Protein AF-A0A7S0XMW4-F1 (afdb_monomer)

Foldseek 3Di:
DDDDDDDDDDPPPVVVVVQVVDDPVVNVVCCCPPPVVVLVVVLVVVVVVPDVVVNVVSVVVVVVVVVVVVVVVVVVVVVPPDDDDDDDDDDDDDDDDDDDDDDDDDDDDDDDDDDDDDDDDPPDPDPDDQVVLVCVQLVVQPPDDDDDDDDDDDDAQPQVLQFDDQLLPQALPPDAAEEEEEEDAQLQPCQLVQVVQQQSQQRHAEYQYEHEAHPDDNLVVCVVSVQFQCPVPPRTHGYAYAYEPDDPFDFPQQRRLSSLSSDRHFKYWYDYSQKGFHSCQDVVFDQDADPVRHGQAKEAADLVPDPDPQSSVRRHTIMGTSNLCPLLPHWDQLARDAAPRSVLSVVSSVVVNHYYDYGDSSGMGGHDDDCVVVDTPPDDDRQLSHQLLVQLVVVDPRSSPDPPFDRWHWDFDDDPPPRRHTYIYTPDGGHHSCRVDDPVSSVVSSVVSD

Structure (mmCIF, N/CA/C/O backbone):
data_AF-A0A7S0XMW4-F1
#
_entry.id   AF-A0A7S0XMW4-F1
#
loop_
_atom_site.group_PDB
_atom_site.id
_atom_site.type_symbol
_atom_site.label_atom_id
_atom_site.label_alt_id
_atom_site.label_comp_id
_atom_site.label_asym_id
_atom_site.label_entity_id
_atom_site.label_seq_id
_atom_site.pdbx_PDB_ins_code
_atom_site.Cartn_x
_atom_site.Cartn_y
_atom_site.Cartn_z
_atom_site.occupancy
_atom_site.B_iso_or_equiv
_atom_site.auth_seq_id
_atom_site.auth_comp_id
_atom_site.auth_asym_id
_atom_site.auth_atom_id
_atom_site.pdbx_PDB_model_num
ATOM 1 N N . GLY A 1 1 ? 24.207 58.583 -55.911 1.00 32.06 1 GLY A N 1
ATOM 2 C CA . GLY A 1 1 ? 25.555 58.051 -55.642 1.00 32.06 1 GLY A CA 1
ATOM 3 C C . GLY A 1 1 ? 25.471 56.547 -55.718 1.00 32.06 1 GLY A C 1
ATOM 4 O O . GLY A 1 1 ? 24.607 55.995 -55.053 1.00 32.06 1 GLY A O 1
ATOM 5 N N . GLY A 1 2 ? 26.234 55.926 -56.616 1.00 36.56 2 GLY A N 1
ATOM 6 C CA . GLY A 1 2 ? 26.118 54.498 -56.922 1.00 36.56 2 GLY A CA 1
ATOM 7 C C . GLY A 1 2 ? 26.676 53.575 -55.840 1.00 36.56 2 GLY A C 1
ATOM 8 O O . GLY A 1 2 ? 27.372 54.031 -54.939 1.00 36.56 2 GLY A O 1
ATOM 9 N N . LEU A 1 3 ? 26.392 52.277 -55.972 1.00 32.94 3 LEU A N 1
ATOM 10 C CA . LEU A 1 3 ? 27.403 51.236 -56.191 1.00 32.94 3 LEU A CA 1
ATOM 11 C C . LEU A 1 3 ? 26.744 49.865 -56.423 1.00 32.94 3 LEU A C 1
ATOM 13 O O . LEU A 1 3 ? 25.649 49.575 -55.951 1.00 32.94 3 LEU A O 1
ATOM 17 N N . ASN A 1 4 ? 27.455 49.078 -57.224 1.00 34.09 4 ASN A N 1
ATOM 18 C CA . ASN A 1 4 ? 27.102 47.815 -57.861 1.00 34.09 4 ASN A CA 1
ATOM 19 C C . ASN A 1 4 ? 26.651 46.691 -56.918 1.00 34.09 4 ASN A C 1
ATOM 21 O O . ASN A 1 4 ? 27.246 46.453 -55.869 1.00 34.09 4 ASN A O 1
ATOM 25 N N . GLY A 1 5 ? 25.670 45.916 -57.388 1.00 35.66 5 GLY A N 1
ATOM 26 C CA . GLY A 1 5 ? 25.310 44.621 -56.828 1.00 35.66 5 GLY A CA 1
ATOM 27 C C . GLY A 1 5 ? 26.302 43.527 -57.227 1.00 35.66 5 GLY A C 1
ATOM 28 O O . GLY A 1 5 ? 26.639 43.367 -58.398 1.00 35.66 5 GLY A O 1
ATOM 29 N N . THR A 1 6 ? 26.730 42.742 -56.241 1.00 33.28 6 THR A N 1
ATOM 30 C CA . THR A 1 6 ? 27.349 41.427 -56.435 1.00 33.28 6 THR A CA 1
ATOM 31 C C . THR A 1 6 ? 26.503 40.402 -55.683 1.00 33.28 6 THR A C 1
ATOM 33 O O . THR A 1 6 ? 26.372 40.445 -54.462 1.00 33.28 6 THR A O 1
ATOM 36 N N . GLY A 1 7 ? 25.853 39.509 -56.430 1.00 35.91 7 GLY A N 1
ATOM 37 C CA . GLY A 1 7 ? 25.109 38.382 -55.880 1.00 35.91 7 GLY A CA 1
ATOM 38 C C . GLY A 1 7 ? 26.070 37.269 -55.472 1.00 35.91 7 GLY A C 1
ATOM 39 O O . GLY A 1 7 ? 26.619 36.581 -56.328 1.00 35.91 7 GLY A O 1
ATOM 40 N N . GLY A 1 8 ? 26.273 37.092 -54.167 1.00 29.50 8 GLY A N 1
ATOM 41 C CA . GLY A 1 8 ? 26.973 35.943 -53.599 1.00 29.50 8 GLY A CA 1
ATOM 42 C C . GLY A 1 8 ? 25.985 34.850 -53.194 1.00 29.50 8 GLY A C 1
ATOM 43 O O . GLY A 1 8 ? 25.274 34.989 -52.202 1.00 29.50 8 GLY A O 1
ATOM 44 N N . HIS A 1 9 ? 25.955 33.743 -53.937 1.00 35.53 9 HIS A N 1
ATOM 45 C CA . HIS A 1 9 ? 25.284 32.512 -53.517 1.00 35.53 9 HIS A CA 1
ATOM 46 C C . HIS A 1 9 ? 25.995 31.927 -52.282 1.00 35.53 9 HIS A C 1
ATOM 48 O O . HIS A 1 9 ? 27.095 31.383 -52.379 1.00 35.53 9 HIS A O 1
ATOM 54 N N . PHE A 1 10 ? 25.356 32.009 -51.113 1.00 30.75 10 PHE A N 1
ATOM 55 C CA . PHE A 1 10 ? 25.803 31.326 -49.897 1.00 30.75 10 PHE A CA 1
ATOM 56 C C . PHE A 1 10 ? 25.553 29.813 -50.028 1.00 30.75 10 PHE A C 1
ATOM 58 O O . PHE A 1 10 ? 24.414 29.348 -50.083 1.00 30.75 10 PHE A O 1
ATOM 65 N N . SER A 1 11 ? 26.624 29.021 -50.096 1.00 39.03 11 SER A N 1
ATOM 66 C CA . SER A 1 11 ? 26.549 27.557 -50.163 1.00 39.03 11 SER A CA 1
ATOM 67 C C . SER A 1 11 ? 26.239 26.964 -48.782 1.00 39.03 11 SER A C 1
ATOM 69 O O . SER A 1 11 ? 27.138 26.765 -47.966 1.00 39.03 11 SER A O 1
ATOM 71 N N . GLN A 1 12 ? 24.975 26.593 -48.544 1.00 39.94 12 GLN A N 1
ATOM 72 C CA . GLN A 1 12 ? 24.498 25.872 -47.344 1.00 39.94 12 GLN A CA 1
ATOM 73 C C . GLN A 1 12 ? 25.122 24.464 -47.147 1.00 39.94 12 GLN A C 1
ATOM 75 O O . GLN A 1 12 ? 24.803 23.750 -46.195 1.00 39.94 12 GLN A O 1
ATOM 80 N N . SER A 1 13 ? 26.018 24.020 -48.037 1.00 42.03 13 SER A N 1
ATOM 81 C CA . SER A 1 13 ? 26.531 22.640 -48.061 1.00 42.03 13 SER A CA 1
ATOM 82 C C . SER A 1 13 ? 27.738 22.372 -47.145 1.00 42.03 13 SER A C 1
ATOM 84 O O . SER A 1 13 ? 28.067 21.206 -46.896 1.00 42.03 13 SER A O 1
ATOM 86 N N . LYS A 1 14 ? 28.417 23.416 -46.640 1.00 38.75 14 LYS A N 1
ATOM 87 C CA . LYS A 1 14 ? 29.594 23.264 -45.757 1.00 38.75 14 LYS A CA 1
ATOM 88 C C . LYS A 1 14 ? 29.227 23.162 -44.272 1.00 38.75 14 LYS A C 1
ATOM 90 O O . LYS A 1 14 ? 29.772 22.300 -43.592 1.00 38.75 14 LYS A O 1
ATOM 95 N N . GLU A 1 15 ? 28.252 23.929 -43.785 1.00 45.75 15 GLU A N 1
ATOM 96 C CA . GLU A 1 15 ? 27.828 23.866 -42.372 1.00 45.75 15 GLU A CA 1
ATOM 97 C C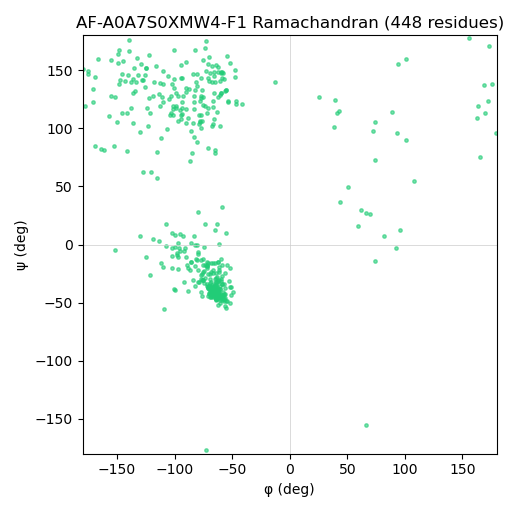 . GLU A 1 15 ? 27.091 22.565 -42.027 1.00 45.75 15 GLU A C 1
ATOM 99 O O . GLU A 1 15 ? 27.313 21.982 -40.964 1.00 45.75 15 GLU A O 1
ATOM 104 N N . ARG A 1 16 ? 26.297 22.030 -42.965 1.00 45.94 16 ARG A N 1
ATOM 105 C CA . ARG A 1 16 ? 25.584 20.755 -42.780 1.00 45.94 16 ARG A CA 1
ATOM 106 C C . ARG A 1 16 ? 26.514 19.560 -42.562 1.00 45.94 16 ARG A C 1
ATOM 108 O O . ARG A 1 16 ? 26.132 18.634 -41.855 1.00 45.94 16 ARG A O 1
ATOM 115 N N . ARG A 1 17 ? 27.729 19.565 -43.126 1.00 45.12 17 ARG A N 1
ATOM 116 C CA . ARG A 1 17 ? 28.707 18.475 -42.935 1.00 45.12 17 ARG A CA 1
ATOM 117 C C . ARG A 1 17 ? 29.378 18.502 -41.559 1.00 45.12 17 ARG A C 1
ATOM 119 O O . ARG A 1 17 ? 29.677 17.438 -41.031 1.00 45.12 17 ARG A O 1
ATOM 126 N N . GLY A 1 18 ? 29.547 19.679 -40.957 1.00 45.81 18 GLY A N 1
ATOM 127 C CA . GLY A 1 18 ? 30.161 19.815 -39.632 1.00 45.81 18 GLY A CA 1
ATOM 128 C C . GLY A 1 18 ? 29.243 19.416 -38.472 1.00 45.81 18 GLY A C 1
ATOM 129 O O . GLY A 1 18 ? 29.731 19.015 -37.421 1.00 45.81 18 GLY A O 1
ATOM 130 N N . TRP A 1 19 ? 27.918 19.492 -38.641 1.00 53.25 19 TRP A N 1
ATOM 131 C CA . TRP A 1 19 ? 26.961 19.167 -37.574 1.00 53.25 19 TRP A CA 1
ATOM 132 C C . TRP A 1 19 ? 26.962 17.677 -37.195 1.00 53.25 19 TRP A C 1
ATOM 134 O O . TRP A 1 19 ? 26.923 17.342 -36.012 1.00 53.25 19 TRP A O 1
ATOM 144 N N . TRP A 1 20 ? 27.092 16.788 -38.186 1.00 49.69 20 TRP A N 1
ATOM 145 C CA . TRP A 1 20 ? 27.113 15.331 -37.986 1.00 49.69 20 TRP A CA 1
ATOM 146 C C . TRP A 1 20 ? 28.430 14.794 -37.411 1.00 49.69 20 TRP A C 1
ATOM 148 O O . TRP A 1 20 ? 28.481 13.642 -36.996 1.00 49.69 20 TRP A O 1
ATOM 158 N N . GLN A 1 21 ? 29.488 15.609 -37.383 1.00 52.81 21 GLN A N 1
ATOM 159 C CA . GLN A 1 21 ? 30.790 15.242 -36.812 1.00 52.81 21 GLN A CA 1
ATOM 160 C C . GLN A 1 21 ? 30.964 15.698 -35.356 1.00 52.81 21 GLN A C 1
ATOM 162 O O . GLN A 1 21 ? 31.969 15.372 -34.728 1.00 52.81 21 GLN A O 1
ATOM 167 N N . ARG A 1 22 ? 30.007 16.454 -34.804 1.00 72.38 22 ARG A N 1
ATOM 168 C CA . ARG A 1 22 ? 30.041 16.890 -33.404 1.00 72.38 22 ARG A CA 1
ATOM 169 C C . ARG A 1 22 ? 29.643 15.750 -32.480 1.00 72.38 22 ARG A C 1
ATOM 171 O O . ARG A 1 22 ? 28.734 14.982 -32.789 1.00 72.38 22 ARG A O 1
ATOM 178 N N . THR A 1 23 ? 30.280 15.677 -31.316 1.00 76.25 23 THR A N 1
ATOM 179 C CA . THR A 1 23 ? 29.841 14.747 -30.273 1.00 76.25 23 THR A CA 1
ATOM 180 C C . THR A 1 23 ? 28.437 15.129 -29.794 1.00 76.25 23 THR A C 1
ATOM 182 O O . THR A 1 23 ? 28.028 16.292 -29.868 1.00 76.25 23 THR A O 1
ATOM 185 N N . ARG A 1 24 ? 27.685 14.155 -29.272 1.00 61.12 24 ARG A N 1
ATOM 186 C CA . ARG A 1 24 ? 26.336 14.377 -28.722 1.00 61.12 24 ARG A CA 1
ATOM 187 C C . ARG A 1 24 ? 26.316 15.510 -27.686 1.00 61.12 24 ARG A C 1
ATOM 189 O O . ARG A 1 24 ? 25.391 16.314 -27.671 1.00 61.12 24 ARG A O 1
ATOM 196 N N . GLU A 1 25 ? 27.367 15.626 -26.876 1.00 57.34 25 GLU A N 1
ATOM 197 C CA . GLU A 1 25 ? 27.532 16.708 -25.898 1.00 57.34 25 GLU A CA 1
ATOM 198 C C . GLU A 1 25 ? 27.663 18.086 -26.557 1.00 57.34 25 GLU A C 1
ATOM 200 O O . GLU A 1 25 ? 27.026 19.039 -26.117 1.00 57.34 25 GLU A O 1
ATOM 205 N N . GLN A 1 26 ? 28.409 18.199 -27.658 1.00 72.75 26 GLN A N 1
ATOM 206 C CA . GLN A 1 26 ? 28.548 19.452 -28.406 1.00 72.75 26 GLN A CA 1
ATOM 207 C C . GLN A 1 26 ? 27.253 19.854 -29.123 1.00 72.75 26 GLN A C 1
ATOM 209 O O . GLN A 1 26 ? 26.963 21.045 -29.246 1.00 72.75 26 GLN A O 1
ATOM 214 N N . GLN A 1 27 ? 26.463 18.883 -29.590 1.00 73.62 27 GLN A N 1
ATOM 215 C CA . GLN A 1 27 ? 25.142 19.139 -30.172 1.00 73.62 27 GLN A CA 1
ATOM 216 C C . GLN A 1 27 ? 24.150 19.625 -29.104 1.00 73.62 27 GLN A C 1
ATOM 218 O O . GLN A 1 27 ? 23.430 20.596 -29.334 1.00 73.62 27 GLN A O 1
ATOM 223 N N . LEU A 1 28 ? 24.160 19.018 -27.913 1.00 66.25 28 LEU A N 1
ATOM 224 C CA . LEU A 1 28 ? 23.322 19.439 -26.786 1.00 66.25 28 LEU A CA 1
ATOM 225 C C . LEU A 1 28 ? 23.715 20.821 -26.250 1.00 66.25 28 LEU A C 1
ATOM 227 O O . LEU A 1 28 ? 22.837 21.643 -25.981 1.00 66.25 28 LEU A O 1
ATOM 231 N N . LEU A 1 29 ? 25.017 21.111 -26.153 1.00 73.19 29 LEU A N 1
ATOM 232 C CA . LEU A 1 29 ? 25.508 22.434 -25.765 1.00 73.19 29 LEU A CA 1
ATOM 233 C C . LEU A 1 29 ? 25.052 23.501 -26.770 1.00 73.19 29 LEU A C 1
ATOM 235 O O . LEU A 1 29 ? 24.610 24.576 -26.380 1.00 73.19 29 LEU A O 1
ATOM 239 N N . TRP A 1 30 ? 25.091 23.181 -28.065 1.00 86.81 30 TRP A N 1
ATOM 240 C CA . TRP A 1 30 ? 24.634 24.076 -29.124 1.00 86.81 30 TRP A CA 1
ATOM 241 C C . TRP A 1 30 ? 23.127 24.362 -29.029 1.00 86.81 30 TRP A C 1
ATOM 243 O O . TRP A 1 30 ? 22.732 25.525 -29.052 1.00 86.81 30 TRP A O 1
ATOM 253 N N . VAL A 1 31 ? 22.288 23.334 -28.842 1.00 78.88 31 VAL A N 1
ATOM 254 C CA . VAL A 1 31 ? 20.830 23.508 -28.664 1.00 78.88 31 VAL A CA 1
ATOM 255 C C . VAL A 1 31 ? 20.530 24.357 -27.429 1.00 78.88 31 VAL A C 1
ATOM 257 O O . VAL A 1 31 ? 19.720 25.284 -27.484 1.00 78.88 31 VAL A O 1
ATOM 260 N N . ARG A 1 32 ? 21.214 24.089 -26.314 1.00 80.94 32 ARG A N 1
ATOM 261 C CA . ARG A 1 32 ? 21.043 24.854 -25.078 1.00 80.94 32 ARG A CA 1
ATOM 262 C C . ARG A 1 32 ? 21.386 26.332 -25.265 1.00 80.94 32 ARG A C 1
ATOM 264 O O . ARG A 1 32 ? 20.623 27.194 -24.832 1.00 80.94 32 ARG A O 1
ATOM 271 N N . GLU A 1 33 ? 22.520 26.623 -25.890 1.00 78.69 33 GLU A N 1
ATOM 272 C CA . GLU A 1 33 ? 23.056 27.983 -25.956 1.00 78.69 33 GLU A CA 1
ATOM 273 C C . GLU A 1 33 ? 22.413 28.831 -27.061 1.00 78.69 33 GLU A C 1
ATOM 275 O O . GLU A 1 33 ? 22.178 30.017 -26.848 1.00 78.69 33 GLU A O 1
ATOM 280 N N . LEU A 1 34 ? 22.079 28.240 -28.211 1.00 75.88 34 LEU A N 1
ATOM 281 C CA . LEU A 1 34 ? 21.583 28.994 -29.369 1.00 75.88 34 LEU A CA 1
ATOM 282 C C . LEU A 1 34 ? 20.072 28.912 -29.568 1.00 75.88 34 LEU A C 1
ATOM 284 O O . LEU A 1 34 ? 19.512 29.786 -30.223 1.00 75.88 34 LEU A O 1
ATOM 288 N N . VAL A 1 35 ? 19.405 27.904 -28.999 1.00 75.94 35 VAL A N 1
ATOM 289 C CA . VAL A 1 35 ? 17.949 27.746 -29.131 1.00 75.94 35 VAL A CA 1
ATOM 290 C C . VAL A 1 35 ? 17.258 28.038 -27.806 1.00 75.94 35 VAL A C 1
ATOM 292 O O . VAL A 1 35 ? 16.403 28.917 -27.737 1.00 75.94 35 VAL A O 1
ATOM 295 N N . LEU A 1 36 ? 17.643 27.351 -26.729 1.00 73.44 36 LEU A N 1
ATOM 296 C CA . LEU A 1 36 ? 16.897 27.438 -25.471 1.00 73.44 36 LEU A CA 1
ATOM 297 C C . LEU A 1 36 ? 17.157 28.746 -24.715 1.00 73.44 36 LEU A C 1
ATOM 299 O O . LEU A 1 36 ? 16.207 29.376 -24.257 1.00 73.44 36 LEU A O 1
ATOM 303 N N . LYS A 1 37 ? 18.412 29.200 -24.607 1.00 76.56 37 LYS A N 1
ATOM 304 C CA . LYS A 1 37 ? 18.744 30.446 -23.890 1.00 76.56 37 LYS A CA 1
ATOM 305 C C . LYS A 1 37 ? 18.009 31.690 -24.421 1.00 76.56 37 LYS A C 1
ATOM 307 O O . LYS A 1 37 ? 17.418 32.394 -23.600 1.00 76.56 37 LYS A O 1
ATOM 312 N N . PRO A 1 38 ? 17.980 31.972 -25.739 1.00 74.50 38 PRO A N 1
ATOM 313 C CA . PRO A 1 38 ? 17.226 33.109 -26.270 1.00 74.50 38 PRO A CA 1
ATOM 314 C C . PRO A 1 38 ? 15.719 32.988 -26.012 1.00 74.50 38 PRO A C 1
ATOM 316 O O . PRO A 1 38 ? 15.077 33.969 -25.643 1.00 74.50 38 PRO A O 1
ATOM 319 N N . VAL A 1 39 ? 15.161 31.778 -26.131 1.00 71.44 39 VAL A N 1
ATOM 320 C CA . VAL A 1 39 ? 13.738 31.508 -25.868 1.00 71.44 39 VAL A CA 1
ATOM 321 C C . VAL A 1 39 ? 13.388 31.779 -24.406 1.00 71.44 39 VAL A C 1
ATOM 323 O O . VAL A 1 39 ? 12.416 32.480 -24.127 1.00 71.44 39 VAL A O 1
ATOM 326 N N . PHE A 1 40 ? 14.206 31.306 -23.464 1.00 72.31 40 PHE A N 1
ATOM 327 C CA . PHE A 1 40 ? 14.001 31.582 -22.043 1.00 72.31 40 PHE A CA 1
ATOM 328 C C . PHE A 1 40 ? 14.136 33.070 -21.711 1.00 72.31 40 PHE A C 1
ATOM 330 O O . PHE A 1 40 ? 13.343 33.578 -20.923 1.00 72.31 40 PHE A O 1
ATOM 337 N N . ALA A 1 41 ? 15.067 33.792 -22.343 1.00 71.81 41 ALA A N 1
ATOM 338 C CA . ALA A 1 41 ? 15.189 35.239 -22.167 1.00 71.81 41 ALA A CA 1
ATOM 339 C C . ALA A 1 41 ? 13.931 35.989 -22.651 1.00 71.81 41 ALA A C 1
ATOM 341 O O . ALA A 1 41 ? 13.447 36.890 -21.963 1.00 71.81 41 ALA A O 1
ATOM 342 N N . VAL A 1 42 ? 13.354 35.581 -23.787 1.00 66.75 42 VAL A N 1
ATOM 343 C CA . VAL A 1 42 ? 12.112 36.163 -24.326 1.00 66.75 42 VAL A CA 1
ATOM 344 C C . VAL A 1 42 ? 10.906 35.835 -23.441 1.00 66.75 42 VAL A C 1
ATOM 346 O O . VAL A 1 42 ? 10.124 36.732 -23.127 1.00 66.75 42 VAL A O 1
ATOM 349 N N . LEU A 1 43 ? 10.766 34.589 -22.980 1.00 65.56 43 LEU A N 1
ATOM 350 C CA . LEU A 1 43 ? 9.682 34.188 -22.073 1.00 65.56 43 LEU A CA 1
ATOM 351 C C . LEU A 1 43 ? 9.784 34.894 -20.714 1.00 65.56 43 LEU A C 1
ATOM 353 O O . LEU A 1 43 ? 8.774 35.343 -20.170 1.00 65.56 43 LEU A O 1
ATOM 357 N N . HIS A 1 44 ? 10.999 35.061 -20.191 1.00 70.75 44 HIS A N 1
ATOM 358 C CA . HIS A 1 44 ? 11.247 35.809 -18.961 1.00 70.75 44 HIS A CA 1
ATOM 359 C C . HIS A 1 44 ? 10.879 37.294 -19.120 1.00 70.75 44 HIS A C 1
ATOM 361 O O . HIS A 1 44 ? 10.199 37.866 -18.265 1.00 70.75 44 HIS A O 1
ATOM 367 N N . ALA A 1 45 ? 11.244 37.913 -20.248 1.00 64.94 45 ALA A N 1
ATOM 368 C CA . ALA A 1 45 ? 10.851 39.285 -20.566 1.00 64.94 45 ALA A CA 1
ATOM 369 C C . ALA A 1 45 ? 9.328 39.438 -20.764 1.00 64.94 45 ALA A C 1
ATOM 371 O O . ALA A 1 45 ? 8.748 40.436 -20.332 1.00 64.94 45 ALA A O 1
ATOM 372 N N . ALA A 1 46 ? 8.661 38.445 -21.364 1.00 59.06 46 ALA A N 1
ATOM 373 C CA . ALA A 1 46 ? 7.210 38.431 -21.554 1.00 59.06 46 ALA A CA 1
ATOM 374 C C . ALA A 1 46 ? 6.444 38.266 -20.228 1.00 59.06 46 ALA A C 1
ATOM 376 O O . ALA A 1 46 ? 5.439 38.947 -20.009 1.00 59.06 46 ALA A O 1
ATOM 377 N N . ARG A 1 47 ? 6.955 37.438 -19.304 1.00 62.97 47 ARG A N 1
ATOM 378 C CA . ARG A 1 47 ? 6.375 37.229 -17.965 1.00 62.97 47 ARG A CA 1
ATOM 379 C C . ARG A 1 47 ? 6.328 38.520 -17.143 1.00 62.97 47 ARG A C 1
ATOM 381 O O . ARG A 1 47 ? 5.345 38.766 -16.448 1.00 62.97 47 ARG A O 1
ATOM 388 N N . HIS A 1 48 ? 7.332 39.387 -17.278 1.00 62.03 48 HIS A N 1
ATOM 389 C CA . HIS A 1 48 ? 7.346 40.689 -16.603 1.00 62.03 48 HIS A CA 1
ATOM 390 C C . HIS A 1 48 ? 6.346 41.706 -17.171 1.00 62.03 48 HIS A C 1
ATOM 392 O O . HIS A 1 48 ? 5.985 42.648 -16.470 1.00 62.03 48 HIS A O 1
ATOM 398 N N . ARG A 1 49 ? 5.846 41.515 -18.400 1.00 64.06 49 ARG A N 1
ATOM 399 C CA . ARG A 1 49 ? 4.892 42.438 -19.040 1.00 64.06 49 ARG A CA 1
ATOM 400 C C . ARG A 1 49 ? 3.415 42.037 -18.883 1.00 64.06 49 ARG A C 1
ATOM 402 O O . ARG A 1 49 ? 2.569 42.662 -19.509 1.00 64.06 49 ARG A O 1
ATOM 409 N N . ARG A 1 50 ? 3.099 41.024 -18.054 1.00 55.34 50 ARG A N 1
ATOM 410 C CA . ARG A 1 50 ? 1.731 40.535 -17.732 1.00 55.34 50 ARG A CA 1
ATOM 411 C C . ARG A 1 50 ? 0.787 40.393 -18.940 1.00 55.34 50 ARG A C 1
ATOM 413 O O . ARG A 1 50 ? -0.406 40.646 -18.819 1.00 55.34 50 ARG A O 1
ATOM 420 N N . ASN A 1 51 ? 1.285 39.971 -20.101 1.00 62.41 51 ASN A N 1
ATOM 421 C CA . ASN A 1 51 ? 0.430 39.774 -21.270 1.00 62.41 51 ASN A CA 1
ATOM 422 C C . ASN A 1 51 ? 0.344 38.277 -21.603 1.00 62.41 51 ASN A C 1
ATOM 424 O O . ASN A 1 51 ? 1.203 37.718 -22.279 1.00 62.41 51 ASN A O 1
ATOM 428 N N . ALA A 1 52 ? -0.667 37.600 -21.052 1.00 58.41 52 ALA A N 1
ATOM 429 C CA . ALA A 1 52 ? -0.823 36.144 -21.153 1.00 58.41 52 ALA A CA 1
ATOM 430 C C . ALA A 1 52 ? -0.945 35.656 -22.611 1.00 58.41 52 ALA A C 1
ATOM 432 O O . ALA A 1 52 ? -0.467 34.573 -22.951 1.00 58.41 52 ALA A O 1
ATOM 433 N N . TYR A 1 53 ? -1.497 36.494 -23.493 1.00 60.34 53 TYR A N 1
ATOM 434 C CA . TYR A 1 53 ? -1.671 36.191 -24.912 1.00 60.34 53 TYR A CA 1
ATOM 435 C C . TYR A 1 53 ? -0.348 36.077 -25.681 1.00 60.34 53 TYR A C 1
ATOM 437 O O . TYR A 1 53 ? -0.205 35.189 -26.522 1.00 60.34 53 TYR A O 1
ATOM 445 N N . THR A 1 54 ? 0.659 36.905 -25.380 1.00 66.75 54 THR A N 1
ATOM 446 C CA . THR A 1 54 ? 1.962 36.815 -26.065 1.00 66.75 54 THR A CA 1
ATOM 447 C C . THR A 1 54 ? 2.753 35.585 -25.629 1.00 66.75 54 THR A C 1
ATOM 449 O O . THR A 1 54 ? 3.420 34.972 -26.459 1.00 66.75 54 THR A O 1
ATOM 452 N N . SER A 1 55 ? 2.631 35.163 -24.366 1.00 63.50 55 SER A N 1
ATOM 453 C CA . SER A 1 55 ? 3.261 33.926 -23.878 1.00 63.50 55 SER A CA 1
ATOM 454 C C . SER A 1 55 ? 2.667 32.675 -24.538 1.00 63.50 55 SER A C 1
ATOM 456 O O . SER A 1 55 ? 3.408 31.755 -24.889 1.00 63.50 55 SER A O 1
ATOM 458 N N . ALA A 1 56 ? 1.346 32.646 -24.748 1.00 67.06 56 ALA A N 1
ATOM 459 C CA . ALA A 1 56 ? 0.666 31.534 -25.413 1.00 67.06 56 ALA A CA 1
ATOM 460 C C . ALA A 1 56 ? 1.037 31.438 -26.904 1.00 67.06 56 ALA A C 1
ATOM 462 O O . ALA A 1 56 ? 1.391 30.362 -27.383 1.00 67.06 56 ALA A O 1
ATOM 463 N N . LEU A 1 57 ? 1.051 32.568 -27.623 1.00 68.44 57 LEU A N 1
ATOM 464 C CA . LEU A 1 57 ? 1.423 32.610 -29.043 1.00 68.44 57 LEU A CA 1
ATOM 465 C C . LEU A 1 57 ? 2.894 32.244 -29.285 1.00 68.44 57 LEU A C 1
ATOM 467 O O . LEU A 1 57 ? 3.198 31.530 -30.239 1.00 68.44 57 LEU A O 1
ATOM 471 N N . LEU A 1 58 ? 3.806 32.669 -28.404 1.00 70.00 58 LEU A N 1
ATOM 472 C CA . LEU A 1 58 ? 5.222 32.292 -28.487 1.00 70.00 58 LEU A CA 1
ATOM 473 C C . LEU A 1 58 ? 5.445 30.801 -28.204 1.00 70.00 58 LEU A C 1
ATOM 475 O O . LEU A 1 58 ? 6.269 30.171 -28.865 1.00 70.00 58 LEU A O 1
ATOM 479 N N . SER A 1 59 ? 4.685 30.222 -27.272 1.00 71.88 59 SER A N 1
ATOM 480 C CA . SER A 1 59 ? 4.740 28.782 -26.981 1.00 71.88 59 SER A CA 1
ATOM 481 C C . SER A 1 59 ? 4.214 27.950 -28.156 1.00 71.88 59 SER A C 1
ATOM 483 O O . SER A 1 59 ? 4.811 26.936 -28.517 1.00 71.88 59 SER A O 1
ATOM 485 N N . LEU A 1 60 ? 3.147 28.416 -28.814 1.00 68.88 60 LEU A N 1
ATOM 486 C CA . LEU A 1 60 ? 2.595 27.782 -30.011 1.00 68.88 60 LEU A CA 1
ATOM 487 C C . LEU A 1 60 ? 3.563 27.872 -31.205 1.00 68.88 60 LEU A C 1
ATOM 489 O O . LEU A 1 60 ? 3.787 26.881 -31.898 1.00 68.88 60 LEU A O 1
ATOM 493 N N . ALA A 1 61 ? 4.198 29.030 -31.414 1.00 71.00 61 ALA A N 1
ATOM 494 C CA . ALA A 1 61 ? 5.213 29.205 -32.453 1.00 71.00 61 ALA A CA 1
ATOM 495 C C . ALA A 1 61 ? 6.433 28.290 -32.229 1.00 71.00 61 ALA A C 1
ATOM 497 O O . ALA A 1 61 ? 6.954 27.711 -33.182 1.00 71.00 61 ALA A O 1
ATOM 498 N N . LEU A 1 62 ? 6.853 28.100 -30.973 1.00 74.56 62 LEU A N 1
ATOM 499 C CA . LEU A 1 62 ? 7.941 27.187 -30.615 1.00 74.56 62 LEU A CA 1
ATOM 500 C C . LEU A 1 62 ? 7.595 25.725 -30.940 1.00 74.56 62 LEU A C 1
ATOM 502 O O . LEU A 1 62 ? 8.421 25.018 -31.517 1.00 74.56 62 LEU A O 1
ATOM 506 N N . LEU A 1 63 ? 6.371 25.286 -30.633 1.00 72.06 63 LEU A N 1
ATOM 507 C CA . LEU A 1 63 ? 5.894 23.938 -30.965 1.00 72.06 63 LEU A CA 1
ATOM 508 C C . LEU A 1 63 ? 5.865 23.692 -32.480 1.00 72.06 63 LEU A C 1
ATOM 510 O O . LEU A 1 63 ? 6.268 22.621 -32.933 1.00 72.06 63 LEU A O 1
ATOM 514 N N . LEU A 1 64 ? 5.476 24.694 -33.273 1.00 66.12 64 LEU A N 1
ATOM 515 C CA . LEU A 1 64 ? 5.484 24.608 -34.738 1.00 66.12 64 LEU A CA 1
ATOM 516 C C . LEU A 1 64 ? 6.907 24.530 -35.314 1.00 66.12 64 LEU A C 1
ATOM 518 O O . LEU A 1 64 ? 7.166 23.751 -36.235 1.00 66.12 64 LEU A O 1
ATOM 522 N N . VAL A 1 65 ? 7.864 25.271 -34.745 1.00 73.19 65 VAL A N 1
ATOM 523 C CA . VAL A 1 65 ? 9.276 25.186 -35.155 1.00 73.19 65 VAL A CA 1
ATOM 524 C C . VAL A 1 65 ? 9.858 23.814 -34.808 1.00 73.19 65 VAL A C 1
ATOM 526 O O . VAL A 1 65 ? 10.479 23.190 -35.665 1.00 73.19 65 VAL A O 1
ATOM 529 N N . ILE A 1 66 ? 9.603 23.295 -33.605 1.00 75.31 66 ILE A N 1
ATOM 530 C CA . ILE A 1 66 ? 10.067 21.959 -33.198 1.00 75.31 66 ILE A CA 1
ATOM 531 C C . ILE A 1 66 ? 9.446 20.868 -34.087 1.00 75.31 66 ILE A C 1
ATOM 533 O O . ILE A 1 66 ? 10.162 19.997 -34.584 1.00 75.31 66 ILE A O 1
ATOM 537 N N . SER A 1 67 ? 8.141 20.951 -34.363 1.00 66.00 67 SER A N 1
ATOM 538 C CA . SER A 1 67 ? 7.422 20.003 -35.225 1.00 66.00 67 SER A CA 1
ATOM 539 C C . SER A 1 67 ? 7.948 20.001 -36.669 1.00 66.00 67 SER A C 1
ATOM 541 O O . SER A 1 67 ? 8.181 18.936 -37.251 1.00 66.00 67 SER A O 1
ATOM 543 N N . SER A 1 68 ? 8.229 21.180 -37.238 1.00 59.81 68 SER A N 1
ATOM 544 C CA . SER A 1 68 ? 8.771 21.284 -38.601 1.00 59.81 68 SER A CA 1
ATOM 545 C C . SER A 1 68 ? 10.190 20.712 -38.719 1.00 59.81 68 SER A C 1
ATOM 547 O O . SER A 1 68 ? 10.499 20.034 -39.698 1.00 59.81 68 SER A O 1
ATOM 549 N N . GLN A 1 69 ? 11.039 20.889 -37.701 1.00 66.25 69 GLN A N 1
ATOM 550 C CA . GLN A 1 69 ? 12.399 20.336 -37.692 1.00 66.25 69 GLN A CA 1
ATOM 551 C C . GLN A 1 69 ? 12.410 18.809 -37.511 1.00 66.25 69 GLN A C 1
ATOM 553 O O . GLN A 1 69 ? 13.209 18.117 -38.145 1.00 66.25 69 GLN A O 1
ATOM 558 N N . LEU A 1 70 ? 11.487 18.258 -36.714 1.00 58.88 70 LEU A N 1
ATOM 559 C CA . LEU A 1 70 ? 11.328 16.805 -36.561 1.00 58.88 70 LEU A CA 1
ATOM 560 C C . LEU A 1 70 ? 10.808 16.140 -37.847 1.00 58.88 70 LEU A C 1
ATOM 562 O O . LEU A 1 70 ? 11.299 15.077 -38.235 1.00 58.88 70 LEU A O 1
ATOM 566 N N . SER A 1 71 ? 9.897 16.804 -38.563 1.00 48.22 71 SER A N 1
ATOM 567 C CA . SER A 1 71 ? 9.342 16.320 -39.839 1.00 48.22 71 SER A CA 1
ATOM 568 C C . SER A 1 71 ? 10.395 16.244 -40.958 1.00 48.22 71 SER A C 1
ATOM 570 O O . SER A 1 71 ? 10.402 15.306 -41.762 1.00 48.22 71 SER A O 1
ATOM 572 N N . VAL A 1 72 ? 11.346 17.187 -40.975 1.00 48.91 72 VAL A N 1
ATOM 573 C CA . VAL A 1 72 ? 12.500 17.174 -41.895 1.00 48.91 72 VAL A CA 1
ATOM 574 C C . VAL A 1 72 ? 13.468 16.028 -41.568 1.00 48.91 72 VAL A C 1
ATOM 576 O O . VAL A 1 72 ? 14.053 15.436 -42.478 1.00 48.91 72 VAL A O 1
ATOM 579 N N . SER A 1 73 ? 13.596 15.657 -40.291 1.00 49.03 73 SER A N 1
ATOM 580 C CA . SER A 1 73 ? 14.448 14.544 -39.855 1.00 49.03 73 SER A CA 1
ATOM 581 C C . SER A 1 73 ? 13.882 13.182 -40.291 1.00 49.03 73 SER A C 1
ATOM 583 O O . SER A 1 73 ? 14.613 12.357 -40.843 1.00 49.03 73 SER A O 1
ATOM 585 N N . LEU A 1 74 ? 12.565 12.980 -40.164 1.00 44.56 74 LEU A N 1
ATOM 586 C CA . LEU A 1 74 ? 11.879 11.739 -40.558 1.00 44.56 74 LEU A CA 1
ATOM 587 C C . LEU A 1 74 ? 11.814 11.532 -42.082 1.00 44.56 74 LEU A C 1
ATOM 589 O O . LEU A 1 74 ? 11.997 10.414 -42.557 1.00 44.56 74 LEU A O 1
ATOM 593 N N . SER A 1 75 ? 11.660 12.602 -42.868 1.00 42.28 75 SER A N 1
ATOM 594 C CA . SER A 1 75 ? 11.672 12.497 -44.341 1.00 42.28 75 SER A CA 1
ATOM 595 C C . SER A 1 75 ? 13.053 12.125 -44.903 1.00 42.28 75 SER A C 1
ATOM 597 O O . SER A 1 75 ? 13.160 11.550 -45.985 1.00 42.28 75 SER A O 1
ATOM 599 N N . SER A 1 76 ? 14.129 12.411 -44.163 1.00 42.22 76 SER A N 1
ATOM 600 C CA . SER A 1 76 ? 15.499 12.093 -44.583 1.00 42.22 76 SER A CA 1
ATOM 601 C C . SER A 1 76 ? 15.926 10.646 -44.293 1.00 42.22 76 SER A C 1
ATOM 603 O O . SER A 1 76 ? 16.852 10.150 -44.938 1.00 42.22 76 SER A O 1
ATOM 605 N N . SER A 1 77 ? 15.233 9.940 -43.386 1.00 42.25 77 SER A N 1
ATOM 606 C CA . SER A 1 77 ? 15.509 8.526 -43.087 1.00 42.25 77 SER A CA 1
ATOM 607 C C . SER A 1 77 ? 14.898 7.577 -44.124 1.00 42.25 77 SER A C 1
ATOM 609 O O . SER A 1 77 ? 15.516 6.570 -44.462 1.00 42.25 77 SER A O 1
ATOM 611 N N . HIS A 1 78 ? 13.755 7.936 -44.719 1.00 38.53 78 HIS A N 1
ATOM 612 C CA . HIS A 1 78 ? 13.092 7.128 -45.754 1.00 38.53 78 HIS A CA 1
ATOM 613 C C . HIS A 1 78 ? 13.773 7.193 -47.133 1.00 38.53 78 HIS A C 1
ATOM 615 O O . HIS A 1 78 ? 13.589 6.302 -47.957 1.00 38.53 78 HIS A O 1
ATOM 621 N N . ALA A 1 79 ? 14.623 8.193 -47.387 1.00 36.88 79 ALA A N 1
ATOM 622 C CA . ALA A 1 79 ? 15.346 8.320 -48.656 1.00 36.88 79 ALA A CA 1
ATOM 623 C C . ALA A 1 79 ? 16.607 7.429 -48.760 1.00 36.88 79 ALA A C 1
ATOM 625 O O . ALA A 1 79 ? 17.302 7.473 -49.777 1.00 36.88 79 ALA A O 1
ATOM 626 N N . ARG A 1 80 ? 16.943 6.634 -47.728 1.00 39.28 80 ARG A N 1
ATOM 627 C CA . ARG A 1 80 ? 18.173 5.811 -47.688 1.00 39.28 80 ARG A CA 1
ATOM 628 C C . ARG A 1 80 ? 17.979 4.305 -47.847 1.00 39.28 80 ARG A C 1
ATOM 630 O O . ARG A 1 80 ? 18.975 3.593 -47.931 1.00 39.28 80 ARG A O 1
ATOM 637 N N . THR A 1 81 ? 16.748 3.822 -47.978 1.00 38.44 81 THR A N 1
ATOM 638 C CA . THR A 1 81 ? 16.436 2.394 -48.158 1.00 38.44 81 THR A CA 1
ATOM 639 C C . THR A 1 81 ? 15.687 2.139 -49.465 1.00 38.44 81 THR A C 1
ATOM 641 O O . THR A 1 81 ? 14.552 1.686 -49.474 1.00 38.44 81 THR A O 1
ATOM 644 N N . SER A 1 82 ? 16.318 2.436 -50.602 1.00 36.94 82 SER A N 1
ATOM 645 C CA . SER A 1 82 ? 15.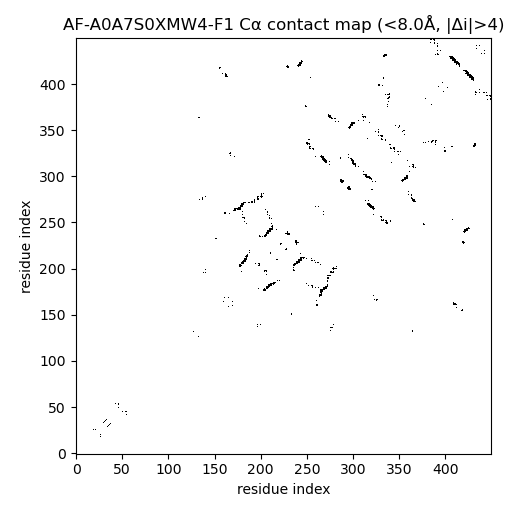963 1.818 -51.893 1.00 36.94 82 SER A CA 1
ATOM 646 C C . SER A 1 82 ? 17.076 2.036 -52.919 1.00 36.94 82 SER A C 1
ATOM 648 O O . SER A 1 82 ? 17.040 2.963 -53.721 1.00 36.94 82 SER A O 1
ATOM 650 N N . LYS A 1 83 ? 18.117 1.194 -52.887 1.00 36.19 83 LYS A N 1
ATOM 651 C CA . LYS A 1 83 ? 19.085 1.083 -53.993 1.00 36.19 83 LYS A CA 1
ATOM 652 C C . LYS A 1 83 ? 19.877 -0.224 -53.910 1.00 36.19 83 LYS A C 1
ATOM 654 O O . LYS A 1 83 ? 20.996 -0.218 -53.424 1.00 36.19 83 LYS A O 1
ATOM 659 N N . THR A 1 84 ? 19.255 -1.304 -54.389 1.00 34.81 84 THR A N 1
ATOM 660 C CA . THR A 1 84 ? 19.816 -2.598 -54.856 1.00 34.81 84 THR A CA 1
ATOM 661 C C . THR A 1 84 ? 18.595 -3.514 -55.026 1.00 34.81 84 THR A C 1
ATOM 663 O O . THR A 1 84 ? 17.889 -3.755 -54.063 1.00 34.81 84 THR A O 1
ATOM 666 N N . THR A 1 85 ? 18.149 -3.992 -56.184 1.00 34.22 85 THR A N 1
ATOM 667 C CA . THR A 1 85 ? 18.803 -4.627 -57.335 1.00 34.22 85 THR A CA 1
ATOM 668 C C . THR A 1 85 ? 17.767 -4.696 -58.471 1.00 34.22 85 THR A C 1
ATOM 670 O O . THR A 1 85 ? 16.592 -4.938 -58.206 1.00 34.22 85 THR A O 1
ATOM 673 N N . SER A 1 86 ? 18.169 -4.520 -59.733 1.00 29.94 86 SER A N 1
ATOM 674 C CA . SER A 1 86 ? 17.377 -5.002 -60.873 1.00 29.94 86 SER A CA 1
ATOM 675 C C . SER A 1 86 ? 18.270 -5.324 -62.073 1.00 29.94 86 SER A C 1
ATOM 677 O O . SER A 1 86 ? 19.065 -4.504 -62.531 1.00 29.94 86 SER A O 1
ATOM 679 N N . THR A 1 87 ? 18.132 -6.544 -62.594 1.00 31.28 87 THR A N 1
ATOM 680 C CA . THR A 1 87 ? 18.446 -6.892 -63.986 1.00 31.28 87 THR A CA 1
ATOM 681 C C . THR A 1 87 ? 17.522 -8.043 -64.414 1.00 31.28 87 THR A C 1
ATOM 683 O O . THR A 1 87 ? 17.652 -9.162 -63.938 1.00 31.28 87 THR A O 1
ATOM 686 N N . THR A 1 88 ? 16.532 -7.685 -65.245 1.00 33.69 88 THR A N 1
ATOM 687 C CA . THR A 1 88 ? 15.853 -8.434 -66.336 1.00 33.69 88 THR A CA 1
ATOM 688 C C . THR A 1 88 ? 15.515 -9.930 -66.184 1.00 33.69 88 THR A C 1
ATOM 690 O O . THR A 1 88 ? 16.405 -10.769 -66.189 1.00 33.69 88 THR A O 1
ATOM 693 N N . SER A 1 89 ? 14.241 -10.321 -66.359 1.00 30.94 89 SER A N 1
ATOM 694 C CA . SER A 1 89 ? 13.582 -10.503 -67.674 1.00 30.94 89 SER A CA 1
ATOM 695 C C . SER A 1 89 ? 12.099 -10.950 -67.585 1.00 30.94 89 SER A C 1
ATOM 697 O O . SER A 1 89 ? 11.701 -11.638 -66.654 1.00 30.94 89 SER A O 1
ATOM 699 N N . ASN A 1 90 ? 11.343 -10.546 -68.618 1.00 31.22 90 ASN A N 1
ATOM 700 C CA . ASN A 1 90 ? 10.140 -11.132 -69.245 1.00 31.22 90 ASN A CA 1
ATOM 701 C C . ASN A 1 90 ? 8.741 -11.139 -68.576 1.00 31.22 90 ASN A C 1
ATOM 703 O O . ASN A 1 90 ? 8.357 -12.041 -67.846 1.00 31.22 90 ASN A O 1
ATOM 707 N N . ALA A 1 91 ? 7.947 -10.143 -69.001 1.00 33.06 91 ALA A N 1
ATOM 708 C CA . ALA A 1 91 ? 6.671 -10.228 -69.739 1.00 33.06 91 ALA A CA 1
ATOM 709 C C . ALA A 1 91 ? 5.604 -11.296 -69.384 1.00 33.06 91 ALA A C 1
ATOM 711 O O . ALA A 1 91 ? 5.725 -12.447 -69.785 1.00 33.06 91 ALA A O 1
ATOM 712 N N . HIS A 1 92 ? 4.450 -10.837 -68.867 1.00 31.39 92 HIS A N 1
ATOM 713 C CA . HIS A 1 92 ? 3.128 -11.008 -69.506 1.00 31.39 92 HIS A CA 1
ATOM 714 C C . HIS A 1 92 ? 2.013 -10.184 -68.807 1.00 31.39 92 HIS A C 1
ATOM 716 O O . HIS A 1 92 ? 1.756 -10.345 -67.624 1.00 31.39 92 HIS A O 1
ATOM 722 N N . ARG A 1 93 ? 1.359 -9.310 -69.592 1.00 30.00 93 ARG A N 1
ATOM 723 C CA . ARG A 1 93 ? -0.104 -9.115 -69.756 1.00 30.00 93 ARG A CA 1
ATOM 724 C C . ARG A 1 93 ? -1.028 -9.131 -68.511 1.00 30.00 93 ARG A C 1
ATOM 726 O O . ARG A 1 93 ? -1.324 -10.203 -68.014 1.00 30.00 93 ARG A O 1
ATOM 733 N N . SER A 1 94 ? -1.665 -7.993 -68.194 1.00 30.83 94 SER A N 1
ATOM 734 C CA . SER A 1 94 ? -3.119 -7.746 -68.399 1.00 30.83 94 SER A CA 1
ATOM 735 C C . SER A 1 94 ? -3.616 -6.470 -67.696 1.00 30.83 94 SER A C 1
ATOM 737 O O . SER A 1 94 ? -3.280 -6.207 -66.547 1.00 30.83 94 SER A O 1
ATOM 739 N N . GLN A 1 95 ? -4.443 -5.712 -68.420 1.00 33.81 95 GLN A N 1
ATOM 740 C CA . GLN A 1 95 ? -5.272 -4.588 -67.974 1.00 33.81 95 GLN A CA 1
ATOM 741 C C . GLN A 1 95 ? -6.322 -5.018 -66.940 1.00 33.81 95 GLN A C 1
ATOM 743 O O . GLN A 1 95 ? -6.860 -6.108 -67.097 1.00 33.81 95 GLN A O 1
ATOM 748 N N . THR A 1 96 ? -6.686 -4.122 -66.013 1.00 32.44 96 THR A N 1
ATOM 749 C CA . THR A 1 96 ? -8.085 -3.734 -65.714 1.00 32.44 96 THR A CA 1
ATOM 750 C C . THR A 1 96 ? -8.129 -2.533 -64.764 1.00 32.44 96 THR A C 1
ATOM 752 O O . THR A 1 96 ? -7.438 -2.510 -63.746 1.00 32.44 96 THR A O 1
ATOM 755 N N . ASP A 1 97 ? -8.973 -1.565 -65.120 1.00 32.16 97 ASP A N 1
ATOM 756 C CA . ASP A 1 97 ? -9.429 -0.419 -64.329 1.00 32.16 97 ASP A CA 1
ATOM 757 C C . ASP A 1 97 ? -10.312 -0.832 -63.139 1.00 32.16 97 ASP A C 1
ATOM 759 O O . ASP A 1 97 ? -11.047 -1.810 -63.252 1.00 32.16 97 ASP A O 1
ATOM 763 N N . SER A 1 98 ? -10.349 -0.015 -62.074 1.00 31.42 98 SER A N 1
ATOM 764 C CA . SER A 1 98 ? -11.618 0.456 -61.475 1.00 31.42 98 SER A CA 1
ATOM 765 C C . SER A 1 98 ? -11.417 1.428 -60.298 1.00 31.42 98 SER A C 1
ATOM 767 O O . SER A 1 98 ? -10.859 1.089 -59.257 1.00 31.42 98 SER A O 1
ATOM 769 N N . SER A 1 99 ? -11.951 2.631 -60.503 1.00 30.55 99 SER A N 1
ATOM 770 C CA . SER A 1 99 ? -12.590 3.577 -59.574 1.00 30.55 99 SER A CA 1
ATOM 771 C C . SER A 1 99 ? -12.979 3.107 -58.159 1.00 30.55 99 SER A C 1
ATOM 773 O O . SER A 1 99 ? -13.631 2.077 -58.019 1.00 30.55 99 SER A O 1
ATOM 775 N N . THR A 1 100 ? -12.779 3.958 -57.140 1.00 31.73 100 THR A N 1
ATOM 776 C CA . THR A 1 100 ? -13.835 4.722 -56.410 1.00 31.73 100 THR A CA 1
ATOM 777 C C . THR A 1 100 ? -13.310 5.265 -55.069 1.00 31.73 100 THR A C 1
ATOM 779 O O . THR A 1 100 ? -12.942 4.506 -54.182 1.00 31.73 100 THR A O 1
ATOM 782 N N . ALA A 1 101 ? -13.315 6.591 -54.894 1.00 27.44 101 ALA A N 1
ATOM 783 C CA . ALA A 1 101 ? -13.173 7.243 -53.589 1.00 27.44 101 ALA A CA 1
ATOM 784 C C . ALA A 1 101 ? -13.869 8.614 -53.622 1.00 27.44 101 ALA A C 1
ATOM 786 O O . ALA A 1 101 ? -13.253 9.637 -53.908 1.00 27.44 101 ALA A O 1
ATOM 787 N N . ALA A 1 102 ? -15.178 8.617 -53.378 1.00 27.52 102 ALA A N 1
ATOM 788 C CA . ALA A 1 102 ? -15.961 9.811 -53.083 1.00 27.52 102 ALA A CA 1
ATOM 789 C C . ALA A 1 102 ? -17.215 9.379 -52.318 1.00 27.52 102 ALA A C 1
ATOM 791 O O . ALA A 1 102 ? -18.058 8.700 -52.894 1.00 27.52 102 ALA A O 1
ATOM 792 N N . SER A 1 103 ? -17.300 9.726 -51.030 1.00 27.27 103 SER A N 1
ATOM 793 C CA . SER A 1 103 ? -18.539 9.881 -50.246 1.00 27.27 103 SER A CA 1
ATOM 794 C C . SER A 1 103 ? -18.204 9.865 -48.751 1.00 27.27 103 SER A C 1
ATOM 796 O O . SER A 1 103 ? -17.827 8.819 -48.230 1.00 27.27 103 SER A O 1
ATOM 798 N N . ALA A 1 104 ? -18.307 11.026 -48.093 1.00 27.41 104 ALA A N 1
ATOM 799 C CA . ALA A 1 104 ? -18.852 11.204 -46.737 1.00 27.41 104 ALA A CA 1
ATOM 800 C C . ALA A 1 104 ? -18.467 12.594 -46.194 1.00 27.41 104 ALA A C 1
ATOM 802 O O . ALA A 1 104 ? -17.588 12.744 -45.349 1.00 27.41 104 ALA A O 1
ATOM 803 N N . ALA A 1 105 ? -19.147 13.622 -46.691 1.00 26.73 105 ALA A N 1
ATOM 804 C CA . ALA A 1 105 ? -19.340 14.882 -45.989 1.00 26.73 105 ALA A CA 1
ATOM 805 C C . ALA A 1 105 ? -20.836 15.204 -46.088 1.00 26.73 105 ALA A C 1
ATOM 807 O O . ALA A 1 105 ? -21.443 14.886 -47.105 1.00 26.73 105 ALA A O 1
ATOM 808 N N . GLU A 1 106 ? -21.378 15.831 -45.043 1.00 27.94 106 GLU A N 1
ATOM 809 C CA . GLU A 1 106 ? -22.769 16.292 -44.872 1.00 27.94 106 GLU A CA 1
ATOM 810 C C . GLU A 1 106 ? -23.728 15.319 -44.170 1.00 27.94 106 GLU A C 1
ATOM 812 O O . GLU A 1 106 ? -24.369 14.474 -44.786 1.00 27.94 106 GLU A O 1
ATOM 817 N N . SER A 1 107 ? -23.887 15.510 -42.852 1.00 28.12 107 SER A N 1
ATOM 818 C CA . SER A 1 107 ? -25.201 15.692 -42.204 1.00 28.12 107 SER A CA 1
ATOM 819 C C . SER A 1 107 ? -25.041 15.869 -40.688 1.00 28.12 107 SER A C 1
ATOM 821 O O . SER A 1 107 ? -24.974 14.902 -39.941 1.00 28.12 107 SER A O 1
ATOM 823 N N . TYR A 1 108 ? -25.007 17.122 -40.228 1.00 25.02 108 TYR A N 1
ATOM 824 C CA . TYR A 1 108 ? -25.256 17.495 -38.829 1.00 25.02 108 TYR A CA 1
ATOM 825 C C . TYR A 1 108 ? -26.052 18.803 -38.818 1.00 25.02 108 TYR A C 1
ATOM 827 O O . TYR A 1 108 ? -25.497 19.888 -38.697 1.00 25.02 108 TYR A O 1
ATOM 835 N N . SER A 1 109 ? -27.365 18.700 -39.022 1.00 26.38 109 SER A N 1
ATOM 836 C CA . SER A 1 109 ? -28.332 19.737 -38.647 1.00 26.38 109 SER A CA 1
ATOM 837 C C . SER A 1 109 ? -29.748 19.182 -38.780 1.00 26.38 109 SER A C 1
ATOM 839 O O . SER A 1 109 ? -30.385 19.302 -39.821 1.00 26.38 109 SER A O 1
ATOM 841 N N . SER A 1 110 ? -30.235 18.506 -37.746 1.00 26.52 110 SER A N 1
ATOM 842 C CA . SER A 1 110 ? -31.657 18.511 -37.383 1.00 26.52 110 SER A CA 1
ATOM 843 C C . SER A 1 110 ? -31.855 17.735 -36.085 1.00 26.52 110 SER A C 1
ATOM 845 O O . SER A 1 110 ? -31.160 16.755 -35.844 1.00 26.52 110 SER A O 1
ATOM 847 N N . LEU A 1 111 ? -32.831 18.189 -35.291 1.00 27.75 111 LEU A N 1
ATOM 848 C CA . LEU A 1 111 ? -33.322 17.666 -34.003 1.00 27.75 111 LEU A CA 1
ATOM 849 C C . LEU A 1 111 ? -32.961 18.511 -32.771 1.00 27.75 111 LEU A C 1
ATOM 851 O O . LEU A 1 111 ? -32.484 18.030 -31.750 1.00 27.75 111 LEU A O 1
ATOM 855 N N . LEU A 1 112 ? -33.332 19.788 -32.854 1.00 26.33 112 LEU A N 1
ATOM 856 C CA . LEU A 1 112 ? -33.970 20.498 -31.748 1.00 26.33 112 LEU A CA 1
ATOM 857 C C . LEU A 1 112 ? -35.461 20.613 -32.097 1.00 26.33 112 LEU A C 1
ATOM 859 O O . LEU A 1 112 ? -35.781 21.283 -33.076 1.00 26.33 112 LEU A O 1
ATOM 863 N N . ASN A 1 113 ? -36.342 19.919 -31.362 1.00 28.38 113 ASN A N 1
ATOM 864 C CA . ASN A 1 113 ? -37.619 20.450 -30.851 1.00 28.38 113 ASN A CA 1
ATOM 865 C C . ASN A 1 113 ? -38.514 19.373 -30.191 1.00 28.38 113 ASN A C 1
ATOM 867 O O . ASN A 1 113 ? -39.000 18.464 -30.859 1.00 28.38 113 ASN A O 1
ATOM 871 N N . SER A 1 114 ? -38.860 19.654 -28.922 1.00 28.73 114 SER A N 1
ATOM 872 C CA . SER A 1 114 ? -40.103 19.309 -28.189 1.00 28.73 114 SER A CA 1
ATOM 873 C C . SER A 1 114 ? -40.167 18.022 -27.308 1.00 28.73 114 SER A C 1
ATOM 875 O O . SER A 1 114 ? -39.381 17.108 -27.527 1.00 28.73 114 SER A O 1
ATOM 877 N N . PRO A 1 115 ? -41.046 17.942 -26.266 1.00 38.69 115 PRO A N 1
ATOM 878 C CA . PRO A 1 115 ? -40.772 18.471 -24.911 1.00 38.69 115 PRO A CA 1
ATOM 879 C C . PRO A 1 115 ? -41.242 17.578 -23.709 1.00 38.69 115 PRO A C 1
ATOM 881 O O . PRO A 1 115 ? -41.953 16.596 -23.882 1.00 38.69 115 PRO A O 1
ATOM 884 N N . VAL A 1 116 ? -40.919 18.032 -22.480 1.00 27.66 116 VAL A N 1
ATOM 885 C CA . VAL A 1 116 ? -41.503 17.729 -21.135 1.00 27.66 116 VAL A CA 1
ATOM 886 C C . VAL A 1 116 ? -41.212 16.375 -20.447 1.00 27.66 116 VAL A C 1
ATOM 888 O O . VAL A 1 116 ? -41.892 15.391 -20.706 1.00 27.66 116 VAL A O 1
ATOM 891 N N . VAL A 1 117 ? -40.343 16.400 -19.416 1.00 27.48 117 VAL A N 1
ATOM 892 C CA . VAL A 1 117 ? -40.357 15.540 -18.196 1.00 27.48 117 VAL A CA 1
ATOM 893 C C . VAL A 1 117 ? -39.780 16.375 -17.011 1.00 27.48 117 VAL A C 1
ATOM 895 O O . VAL A 1 117 ? -38.852 17.148 -17.254 1.00 27.48 117 VAL A O 1
ATOM 898 N N . PRO A 1 118 ? -40.336 16.329 -15.774 1.00 27.80 118 PRO A N 1
ATOM 899 C CA . PRO A 1 118 ? -40.166 17.369 -14.734 1.00 27.80 118 PRO A CA 1
ATOM 900 C C . PRO A 1 118 ? -38.859 17.272 -13.908 1.00 27.80 118 PRO A C 1
ATOM 902 O O . PRO A 1 118 ? -38.177 16.249 -13.962 1.00 27.80 118 PRO A O 1
ATOM 905 N N . PRO A 1 119 ? -38.498 18.319 -13.128 1.00 27.25 119 PRO A N 1
ATOM 906 C CA . PRO A 1 119 ? -37.181 18.442 -12.513 1.00 27.25 119 PRO A CA 1
ATOM 907 C C . PRO A 1 119 ? -37.099 17.656 -11.198 1.00 27.25 119 PRO A C 1
ATOM 909 O O . PRO A 1 119 ? -37.901 17.857 -10.289 1.00 27.25 119 PRO A O 1
ATOM 912 N N . MET A 1 120 ? -36.087 16.801 -11.065 1.00 25.38 120 MET A N 1
ATOM 913 C CA . MET A 1 120 ? -35.653 16.274 -9.772 1.00 25.38 120 MET A CA 1
ATOM 914 C C . MET A 1 120 ? -34.125 16.304 -9.680 1.00 25.38 120 MET A C 1
ATOM 916 O O . MET A 1 120 ? -33.429 15.827 -10.570 1.00 25.38 120 MET A O 1
ATOM 920 N N . PHE A 1 121 ? -33.656 16.856 -8.558 1.00 26.88 121 PHE A N 1
ATOM 921 C CA . PHE A 1 121 ? -32.270 17.008 -8.103 1.00 26.88 121 PHE A CA 1
ATOM 922 C C . PHE A 1 121 ? -31.422 18.081 -8.793 1.00 26.88 121 PHE A C 1
ATOM 924 O O . PHE A 1 121 ? -30.423 17.827 -9.460 1.00 26.88 121 PHE A O 1
ATOM 931 N N . GLU A 1 122 ? -31.754 19.325 -8.458 1.00 25.05 122 GLU A N 1
ATOM 932 C CA . GLU A 1 122 ? -30.781 20.403 -8.313 1.00 25.05 122 GLU A CA 1
ATOM 933 C C . GLU A 1 122 ? -29.856 20.064 -7.125 1.00 25.05 122 GLU A C 1
ATOM 935 O O . GLU A 1 122 ? -30.075 20.462 -5.982 1.00 25.05 122 GLU A O 1
ATOM 940 N N . CYS A 1 123 ? -28.850 19.218 -7.367 1.00 26.98 123 CYS A N 1
ATOM 941 C CA . CYS A 1 123 ? -27.798 18.967 -6.392 1.00 26.98 123 CYS A CA 1
ATOM 942 C C . CYS A 1 123 ? -26.826 20.148 -6.455 1.00 26.98 123 CYS A C 1
ATOM 944 O O . CYS A 1 123 ? -26.146 20.359 -7.460 1.00 26.98 123 CYS A O 1
ATOM 946 N N . ALA A 1 124 ? -26.822 20.941 -5.385 1.00 26.47 124 ALA A N 1
ATOM 947 C CA . ALA A 1 124 ? -25.980 22.108 -5.198 1.00 26.47 124 ALA A CA 1
ATOM 948 C C . ALA A 1 124 ? -24.541 21.866 -5.685 1.00 26.47 124 ALA A C 1
ATOM 950 O O . ALA A 1 124 ? -23.828 20.994 -5.180 1.00 26.47 124 ALA A O 1
ATOM 951 N N . ARG A 1 125 ? -24.099 22.694 -6.639 1.00 27.41 125 ARG A N 1
ATOM 952 C CA . ARG A 1 125 ? -22.680 22.958 -6.901 1.00 27.41 125 ARG A CA 1
ATOM 953 C C . ARG A 1 125 ? -22.088 23.651 -5.675 1.00 27.41 125 ARG A C 1
ATOM 955 O O . ARG A 1 125 ? -21.904 24.863 -5.673 1.00 27.41 125 ARG A O 1
ATOM 962 N N . ASN A 1 126 ? -21.783 22.885 -4.639 1.00 26.83 126 ASN A N 1
ATOM 963 C CA . ASN A 1 126 ? -20.845 23.330 -3.623 1.00 26.83 126 ASN A CA 1
ATOM 964 C C . ASN A 1 126 ? -19.460 22.904 -4.098 1.00 26.83 126 ASN A C 1
ATOM 966 O O . ASN A 1 126 ? -19.148 21.719 -4.168 1.00 26.83 126 ASN A O 1
ATOM 970 N N . SER A 1 127 ? -18.652 23.880 -4.502 1.00 29.00 127 SER A N 1
ATOM 971 C CA . SER A 1 127 ? -17.215 23.710 -4.671 1.00 29.00 127 SER A CA 1
ATOM 972 C C . SER A 1 127 ? -16.608 23.483 -3.286 1.00 29.00 127 SER A C 1
ATOM 974 O O . SER A 1 127 ? -16.474 24.421 -2.499 1.00 29.00 127 SER A O 1
ATOM 976 N N . TRP A 1 128 ? -16.307 22.230 -2.977 1.00 36.12 128 TRP A N 1
ATOM 977 C CA . TRP A 1 128 ? -15.610 21.813 -1.767 1.00 36.12 128 TRP A CA 1
ATOM 978 C C . TRP A 1 128 ? -14.124 22.193 -1.905 1.00 36.12 128 TRP A C 1
ATOM 980 O O . TRP A 1 128 ? -13.463 21.807 -2.869 1.00 36.12 128 TRP A O 1
ATOM 990 N N . ASN A 1 129 ? -13.624 23.047 -1.006 1.00 37.06 129 ASN A N 1
ATOM 991 C CA . ASN A 1 129 ? -12.219 23.454 -0.953 1.00 37.06 129 ASN A CA 1
ATOM 992 C C . ASN A 1 129 ? -11.476 22.522 0.015 1.00 37.06 129 ASN A C 1
ATOM 994 O O . ASN A 1 129 ? -11.842 22.423 1.184 1.00 37.06 129 ASN A O 1
ATOM 998 N N . SER A 1 130 ? -10.362 21.932 -0.428 1.00 47.19 130 SER A N 1
ATOM 999 C CA . SER A 1 130 ? -9.596 20.876 0.268 1.00 47.19 130 SER A CA 1
ATOM 1000 C C . SER A 1 130 ? -9.186 21.155 1.727 1.00 47.19 130 SER A C 1
ATOM 1002 O O . SER A 1 130 ? -8.902 20.229 2.489 1.00 47.19 130 SER A O 1
ATOM 1004 N N . ARG A 1 131 ? -9.155 22.424 2.158 1.00 42.03 131 ARG A N 1
ATOM 1005 C CA . ARG A 1 131 ? -8.910 22.813 3.560 1.00 42.03 131 ARG A CA 1
ATOM 1006 C C . ARG A 1 131 ? -10.141 22.660 4.460 1.00 42.03 131 ARG A C 1
ATOM 1008 O O . ARG A 1 131 ? -9.974 22.363 5.645 1.00 42.03 131 ARG A O 1
ATOM 1015 N N . ASP A 1 132 ? -11.336 22.864 3.917 1.00 47.56 132 ASP A N 1
ATOM 1016 C CA . ASP A 1 132 ? -12.606 22.772 4.641 1.00 47.56 132 ASP A CA 1
ATOM 1017 C C . ASP A 1 132 ? -13.104 21.322 4.709 1.00 47.56 132 ASP A C 1
ATOM 1019 O O . ASP A 1 132 ? -13.656 20.917 5.733 1.00 47.56 132 ASP A O 1
ATOM 1023 N N . ASP A 1 133 ? -12.786 20.502 3.704 1.00 53.88 133 ASP A N 1
ATOM 1024 C CA . ASP A 1 133 ? -13.079 19.059 3.672 1.00 53.88 133 ASP A CA 1
ATOM 1025 C C . ASP A 1 133 ? -12.357 18.325 4.806 1.00 53.88 133 ASP A C 1
ATOM 1027 O O . ASP A 1 133 ? -12.936 17.540 5.559 1.00 53.88 133 ASP A O 1
ATOM 1031 N N . PHE A 1 134 ? -11.082 18.665 4.996 1.00 53.62 134 PHE A N 1
ATOM 1032 C CA . PHE A 1 134 ? -10.237 18.122 6.050 1.00 53.62 134 PHE A CA 1
ATOM 1033 C C . PHE A 1 134 ? -10.659 18.569 7.453 1.00 53.62 134 PHE A C 1
ATOM 1035 O O . PHE A 1 134 ? -10.674 17.763 8.388 1.00 53.62 134 PHE A O 1
ATOM 1042 N N . LYS A 1 135 ? -11.014 19.852 7.624 1.00 53.88 135 LYS A N 1
ATOM 1043 C CA . LYS A 1 135 ? -11.584 20.328 8.891 1.00 53.88 135 LYS A CA 1
ATOM 1044 C C . LYS A 1 135 ? -12.901 19.621 9.169 1.00 53.88 135 LYS A C 1
ATOM 1046 O O . LYS A 1 135 ? -13.074 19.153 10.279 1.00 53.88 135 LYS A O 1
ATOM 1051 N N . SER A 1 136 ? -13.767 19.449 8.178 1.00 57.00 136 SER A N 1
ATOM 1052 C CA . SER A 1 136 ? -15.051 18.766 8.353 1.00 57.00 136 SER A CA 1
ATOM 1053 C C . SER A 1 136 ? -14.872 17.308 8.789 1.00 57.00 136 SER A C 1
ATOM 1055 O O . SER A 1 136 ? -15.479 16.900 9.777 1.00 57.00 136 SER A O 1
ATOM 1057 N N . LEU A 1 137 ? -13.973 16.549 8.146 1.00 56.66 137 LEU A N 1
ATOM 1058 C CA . LEU A 1 137 ? -13.684 15.154 8.516 1.00 56.66 137 LEU A CA 1
ATOM 1059 C C . LEU A 1 137 ? -13.084 15.004 9.921 1.00 56.66 137 LEU A C 1
ATOM 1061 O O . LEU A 1 137 ? -13.338 14.011 10.596 1.00 56.66 137 LEU A O 1
ATOM 1065 N N . LEU A 1 138 ? -12.311 15.984 10.389 1.00 54.34 138 LEU A N 1
ATOM 1066 C CA . LEU A 1 138 ? -11.699 15.929 11.718 1.00 54.34 138 LEU A CA 1
ATOM 1067 C C . LEU A 1 138 ? -12.542 16.565 12.823 1.00 54.34 138 LEU A C 1
ATOM 1069 O O . LEU A 1 138 ? -12.511 16.103 13.960 1.00 54.34 138 LEU A O 1
ATOM 1073 N N . THR A 1 139 ? -13.311 17.602 12.506 1.00 51.31 139 THR A N 1
ATOM 1074 C CA . THR A 1 139 ? -14.245 18.255 13.428 1.00 51.31 139 THR A CA 1
ATOM 1075 C C . THR A 1 139 ? -15.428 17.340 13.748 1.00 51.31 139 THR A C 1
ATOM 1077 O O . THR A 1 139 ? -15.910 17.374 14.877 1.00 51.31 139 THR A O 1
ATOM 1080 N N . LEU A 1 140 ? -15.836 16.456 12.826 1.00 47.72 140 LEU A N 1
ATOM 1081 C CA . LEU A 1 140 ? -16.865 15.437 13.077 1.00 47.72 140 LEU A CA 1
ATOM 1082 C C . LEU A 1 140 ? -16.495 14.441 14.196 1.00 47.72 140 LEU A C 1
ATOM 1084 O O . LEU A 1 140 ? -17.396 13.908 14.839 1.00 47.72 140 LEU A O 1
ATOM 1088 N N . ASN A 1 141 ? -15.205 14.238 14.493 1.00 44.41 141 ASN A N 1
ATOM 1089 C CA . ASN A 1 141 ? -14.766 13.167 15.396 1.00 44.41 141 ASN A CA 1
ATOM 1090 C C . ASN A 1 141 ? -14.388 13.622 16.824 1.00 44.41 141 ASN A C 1
ATOM 1092 O O . ASN A 1 141 ? -14.083 12.786 17.670 1.00 44.41 141 ASN A O 1
ATOM 1096 N N . HIS A 1 142 ? -14.420 14.921 17.143 1.00 38.41 142 HIS A N 1
ATOM 1097 C CA . HIS A 1 142 ? -13.880 15.452 18.410 1.00 38.41 142 HIS A CA 1
ATOM 1098 C C . HIS A 1 142 ? -14.811 15.381 19.646 1.00 38.41 142 HIS A C 1
ATOM 1100 O O . HIS A 1 142 ? -14.463 15.930 20.689 1.00 38.41 142 HIS A O 1
ATOM 1106 N N . GLN A 1 143 ? -15.977 14.724 19.588 1.00 33.47 143 GLN A N 1
ATOM 1107 C CA . GLN A 1 143 ? -17.018 14.850 20.631 1.00 33.47 143 GLN A CA 1
ATOM 1108 C C . GLN A 1 143 ? -17.229 13.652 21.585 1.00 33.47 143 GLN A C 1
ATOM 1110 O O . GLN A 1 143 ? -18.264 13.603 22.249 1.00 33.47 143 GLN A O 1
ATOM 1115 N N . ARG A 1 144 ? -16.310 12.684 21.729 1.00 37.19 144 ARG A N 1
ATOM 1116 C CA . ARG A 1 144 ? -16.530 11.555 22.667 1.00 37.19 144 ARG A CA 1
ATOM 1117 C C . ARG A 1 144 ? -15.277 11.114 23.422 1.00 37.19 144 ARG A C 1
ATOM 1119 O O . ARG A 1 144 ? -14.399 10.509 22.829 1.00 37.19 144 ARG A O 1
ATOM 1126 N N . PHE A 1 145 ? -15.270 11.317 24.741 1.00 30.00 145 PHE A N 1
ATOM 1127 C CA . PHE A 1 145 ? -14.458 10.543 25.689 1.00 30.00 145 PHE A CA 1
ATOM 1128 C C . PHE A 1 145 ? -15.216 10.386 27.019 1.00 30.00 145 PHE A C 1
ATOM 1130 O O . PHE A 1 145 ? -15.412 11.382 27.714 1.00 30.00 145 PHE A O 1
ATOM 1137 N N . PRO A 1 146 ? -15.634 9.172 27.413 1.00 31.08 146 PRO A N 1
ATOM 1138 C CA . PRO A 1 146 ? -15.887 8.835 28.807 1.00 31.08 146 PRO A CA 1
ATOM 1139 C C . PRO A 1 146 ? -14.702 8.056 29.400 1.00 31.08 146 PRO A C 1
ATOM 1141 O O . PRO A 1 146 ? -14.076 7.235 28.730 1.00 31.08 146 PRO A O 1
ATOM 1144 N N . THR A 1 147 ? -14.393 8.325 30.668 1.00 32.16 147 THR A N 1
ATOM 1145 C CA . THR A 1 147 ? -13.324 7.684 31.443 1.00 32.16 147 THR A CA 1
ATOM 1146 C C . THR A 1 147 ? -13.830 6.491 32.265 1.00 32.16 147 THR A C 1
ATOM 1148 O O . THR A 1 147 ? -14.975 6.467 32.709 1.00 32.16 147 THR A O 1
ATOM 1151 N N . SER A 1 148 ? -12.894 5.573 32.544 1.00 32.25 148 SER A N 1
ATOM 1152 C CA . SER A 1 148 ? -12.900 4.451 33.508 1.00 32.25 148 SER A CA 1
ATOM 1153 C C . SER A 1 148 ? -13.439 3.086 33.042 1.00 32.25 148 SER A C 1
ATOM 1155 O O . SER A 1 148 ? -14.618 2.928 32.752 1.00 32.25 148 SER A O 1
ATOM 1157 N N . HIS A 1 149 ? -12.548 2.081 32.976 1.00 30.41 149 HIS A N 1
ATOM 1158 C CA . HIS A 1 149 ? -12.498 0.886 33.845 1.00 30.41 149 HIS A CA 1
ATOM 1159 C C . HIS A 1 149 ? -11.432 -0.133 33.361 1.00 30.41 149 HIS A C 1
ATOM 1161 O O . HIS A 1 149 ? -10.782 0.062 32.341 1.00 30.41 149 HIS A O 1
ATOM 1167 N N . THR A 1 150 ? -11.190 -1.150 34.191 1.00 28.89 150 THR A N 1
ATOM 1168 C CA . THR A 1 150 ? -9.951 -1.918 34.434 1.00 28.89 150 THR A CA 1
ATOM 1169 C C . THR A 1 150 ? -9.573 -3.043 33.451 1.00 28.89 150 THR A C 1
ATOM 1171 O O . THR A 1 150 ? -10.400 -3.888 33.135 1.00 28.89 150 THR A O 1
ATOM 1174 N N . ALA A 1 151 ? -8.272 -3.058 33.113 1.00 37.59 151 ALA A N 1
ATOM 1175 C CA . ALA A 1 151 ? -7.315 -4.129 32.758 1.00 37.59 151 ALA A CA 1
ATOM 1176 C C . ALA A 1 151 ? -7.779 -5.474 32.151 1.00 37.59 151 ALA A C 1
ATOM 1178 O O . ALA A 1 151 ? -8.487 -6.248 32.794 1.00 37.59 151 ALA A O 1
ATOM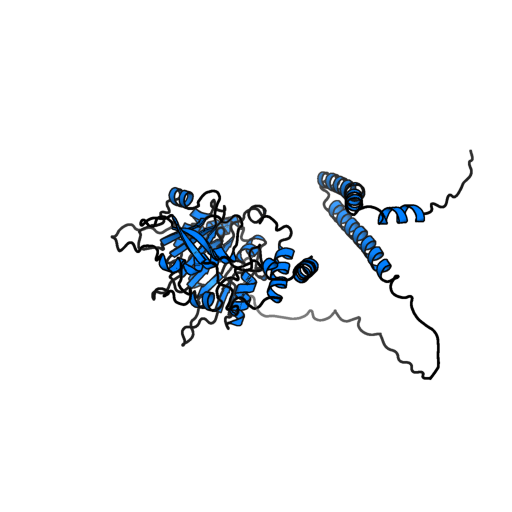 1179 N N . THR A 1 152 ? -7.188 -5.854 31.002 1.00 27.84 152 THR A N 1
ATOM 1180 C CA . THR A 1 152 ? -6.935 -7.266 30.627 1.00 27.84 152 THR A CA 1
ATOM 1181 C C . THR A 1 152 ? -5.758 -7.415 29.632 1.00 27.84 152 THR A C 1
ATOM 1183 O O . THR A 1 152 ? -5.741 -6.772 28.589 1.00 27.84 152 THR A O 1
ATOM 1186 N N . THR A 1 153 ? -4.811 -8.292 29.996 1.00 30.66 153 THR A N 1
ATOM 1187 C CA . THR A 1 153 ? -3.749 -9.015 29.250 1.00 30.66 153 THR A CA 1
ATOM 1188 C C . THR A 1 153 ? -2.968 -8.318 28.119 1.00 30.66 153 THR A C 1
ATOM 1190 O O . THR A 1 153 ? -3.366 -8.334 26.956 1.00 30.66 153 THR A O 1
ATOM 1193 N N . THR A 1 154 ? -1.745 -7.884 28.442 1.00 33.25 154 THR A N 1
ATOM 1194 C CA . THR A 1 154 ? -0.649 -7.579 27.507 1.00 33.25 154 THR A CA 1
ATOM 1195 C C . THR A 1 154 ? -0.269 -8.839 26.713 1.00 33.25 154 THR A C 1
ATOM 1197 O O . THR A 1 154 ? 0.395 -9.735 27.233 1.00 33.25 154 THR A O 1
ATOM 1200 N N . GLN A 1 155 ? -0.713 -8.955 25.458 1.00 43.09 155 GLN A N 1
ATOM 1201 C CA . GLN A 1 155 ? -0.233 -9.999 24.546 1.00 43.09 155 GLN A CA 1
ATOM 1202 C C . GLN A 1 155 ? 0.921 -9.451 23.705 1.00 43.09 155 GLN A C 1
ATOM 1204 O O . GLN A 1 155 ? 0.744 -8.563 22.872 1.00 43.09 155 GLN A O 1
ATOM 1209 N N . GLN A 1 156 ? 2.104 -10.002 23.972 1.00 44.62 156 GLN A N 1
ATOM 1210 C CA . GLN A 1 156 ? 3.363 -9.782 23.270 1.00 44.62 156 GLN A CA 1
ATOM 1211 C C . GLN A 1 156 ? 3.164 -9.890 21.747 1.00 44.62 156 GLN A C 1
ATOM 1213 O O . GLN A 1 156 ? 2.365 -10.702 21.280 1.00 44.62 156 GLN A O 1
ATOM 1218 N N . LEU A 1 157 ? 3.878 -9.068 20.964 1.00 50.84 157 LEU A N 1
ATOM 1219 C CA . LEU A 1 157 ? 3.991 -9.266 19.515 1.00 50.84 157 LEU A CA 1
ATOM 1220 C C . LEU A 1 157 ? 4.308 -10.745 19.267 1.00 50.84 157 LEU A C 1
ATOM 1222 O O . LEU A 1 157 ? 5.307 -11.238 19.785 1.00 50.84 157 LEU A O 1
ATOM 1226 N N . ASP A 1 158 ? 3.457 -11.440 18.514 1.00 50.41 158 ASP A N 1
ATOM 1227 C CA . ASP A 1 158 ? 3.699 -12.829 18.132 1.00 50.41 158 ASP A CA 1
ATOM 1228 C C . ASP A 1 158 ? 4.845 -12.838 17.106 1.00 50.41 158 ASP A C 1
ATOM 1230 O O . ASP A 1 158 ? 4.658 -12.696 15.895 1.00 50.41 158 ASP A O 1
ATOM 1234 N N . LEU A 1 159 ? 6.069 -12.808 17.636 1.00 51.19 159 LEU A N 1
ATOM 1235 C CA . LEU A 1 159 ? 7.322 -12.583 16.915 1.00 51.19 159 LEU A CA 1
ATOM 1236 C C . LEU A 1 159 ? 7.647 -13.732 15.948 1.00 51.19 159 LEU A C 1
ATOM 1238 O O . LEU A 1 159 ? 8.418 -13.538 15.004 1.00 51.19 159 LEU A O 1
ATOM 1242 N N . ASP A 1 160 ? 6.995 -14.884 16.110 1.00 43.47 160 ASP A N 1
ATOM 1243 C CA . ASP A 1 160 ? 7.112 -16.033 15.212 1.00 43.47 160 ASP A CA 1
ATOM 1244 C C . ASP A 1 160 ? 6.482 -15.762 13.828 1.00 43.47 160 ASP A C 1
ATOM 1246 O O . ASP A 1 160 ? 6.963 -16.285 12.816 1.00 43.47 160 ASP A O 1
ATOM 1250 N N . LEU A 1 161 ? 5.511 -14.838 13.730 1.00 51.81 161 LEU A N 1
ATOM 1251 C CA . LEU A 1 161 ? 4.896 -14.400 12.462 1.00 51.81 161 LEU A CA 1
ATOM 1252 C C . LEU A 1 161 ? 5.860 -13.639 11.539 1.00 51.81 161 LEU A C 1
ATOM 1254 O O . LEU A 1 161 ? 5.644 -13.552 10.327 1.00 51.81 161 LEU A O 1
ATOM 1258 N N . VAL A 1 162 ? 6.932 -13.073 12.095 1.00 54.47 162 VAL A N 1
ATOM 1259 C CA . VAL A 1 162 ? 7.931 -12.317 11.328 1.00 54.47 162 VAL A CA 1
ATOM 1260 C C . VAL A 1 162 ? 8.869 -13.262 10.570 1.00 54.47 162 VAL A C 1
ATOM 1262 O O . VAL A 1 162 ? 9.351 -12.913 9.487 1.00 54.47 162 VAL A O 1
ATOM 1265 N N . SER A 1 163 ? 9.104 -14.464 11.111 1.00 44.34 163 SER A N 1
ATOM 1266 C CA . SER A 1 163 ? 10.239 -15.294 10.714 1.00 44.34 163 SER A CA 1
ATOM 1267 C C . SER A 1 163 ? 9.912 -16.419 9.726 1.00 44.34 163 SER A C 1
ATOM 1269 O O . SER A 1 163 ? 10.725 -16.621 8.825 1.00 44.34 163 SER A O 1
ATOM 1271 N N . ASN A 1 164 ? 8.773 -17.132 9.820 1.00 41.75 164 ASN A N 1
ATOM 1272 C CA . ASN A 1 164 ? 8.615 -18.384 9.045 1.00 41.75 164 ASN A CA 1
ATOM 1273 C C . ASN A 1 164 ? 7.199 -18.843 8.627 1.00 41.75 164 ASN A C 1
ATOM 1275 O O . ASN A 1 164 ? 7.112 -19.827 7.892 1.00 41.75 164 ASN A O 1
ATOM 1279 N N . ALA A 1 165 ? 6.102 -18.190 9.021 1.00 44.81 165 ALA A N 1
ATOM 1280 C CA . ALA A 1 165 ? 4.762 -18.661 8.637 1.00 44.81 165 ALA A CA 1
ATOM 1281 C C . ALA A 1 165 ? 4.365 -18.221 7.215 1.00 44.81 165 ALA A C 1
ATOM 1283 O O . ALA A 1 165 ? 4.613 -17.083 6.802 1.00 44.81 165 ALA A O 1
ATOM 1284 N N . ASN A 1 166 ? 3.712 -19.114 6.463 1.00 47.19 166 ASN A N 1
ATOM 1285 C CA . ASN A 1 166 ? 2.984 -18.726 5.259 1.00 47.19 166 ASN A CA 1
ATOM 1286 C C . ASN A 1 166 ? 1.863 -17.767 5.710 1.00 47.19 166 ASN A C 1
ATOM 1288 O O . ASN A 1 166 ? 1.108 -18.128 6.606 1.00 47.19 166 ASN A O 1
ATOM 1292 N N . PRO A 1 167 ? 1.707 -16.559 5.144 1.00 48.38 167 PRO A N 1
ATOM 1293 C CA . PRO A 1 167 ? 0.724 -15.587 5.640 1.00 48.38 167 PRO A CA 1
ATOM 1294 C C . PRO A 1 167 ? -0.737 -16.061 5.573 1.00 48.38 167 PRO A C 1
ATOM 1296 O O . PRO A 1 167 ? -1.592 -15.513 6.259 1.00 48.38 167 PRO A O 1
ATOM 1299 N N . ALA A 1 168 ? -1.019 -17.076 4.747 1.00 48.19 168 ALA A N 1
ATOM 1300 C CA . ALA A 1 168 ? -2.311 -17.759 4.685 1.00 48.19 168 ALA A CA 1
ATOM 1301 C C . ALA A 1 168 ? -2.577 -18.686 5.891 1.00 48.19 168 ALA A C 1
ATOM 1303 O O . ALA A 1 168 ? -3.728 -19.041 6.127 1.00 48.19 168 ALA A O 1
ATOM 1304 N N . ASP A 1 169 ? -1.531 -19.046 6.640 1.00 42.59 169 ASP A N 1
ATOM 1305 C CA . ASP A 1 169 ? -1.573 -19.939 7.803 1.00 42.59 169 ASP A CA 1
ATOM 1306 C C . ASP A 1 169 ? -1.610 -19.165 9.132 1.00 42.59 169 ASP A C 1
ATOM 1308 O O . ASP A 1 169 ? -1.835 -19.761 10.186 1.00 42.59 169 ASP A O 1
ATOM 1312 N N . SER A 1 170 ? -1.418 -17.839 9.106 1.00 45.94 170 SER A N 1
ATOM 1313 C CA . SER A 1 170 ? -1.663 -16.987 10.269 1.00 45.94 170 SER A CA 1
ATOM 1314 C C . SER A 1 170 ? -3.164 -16.999 10.557 1.00 45.94 170 SER A C 1
ATOM 1316 O O . SER A 1 170 ? -3.936 -16.554 9.700 1.00 45.94 170 SER A O 1
ATOM 1318 N N . PRO A 1 171 ? -3.622 -17.475 11.727 1.00 43.28 171 PRO A N 1
ATOM 1319 C CA . PRO A 1 171 ? -5.032 -17.414 12.048 1.00 43.28 171 PRO A CA 1
ATOM 1320 C C . PRO A 1 171 ? -5.387 -15.935 12.192 1.00 43.28 171 PRO A C 1
ATOM 1322 O O . PRO A 1 171 ? -5.057 -15.307 13.200 1.00 43.28 171 PRO A O 1
ATOM 1325 N N . ALA A 1 172 ? -6.049 -15.359 11.181 1.00 51.62 172 ALA A N 1
ATOM 1326 C CA . ALA A 1 172 ? -6.848 -14.166 11.410 1.00 51.62 172 ALA A CA 1
ATOM 1327 C C . ALA A 1 172 ? -7.675 -14.470 12.660 1.00 51.62 172 ALA A C 1
ATOM 1329 O O . ALA A 1 172 ? -8.326 -15.520 12.724 1.00 51.62 172 ALA A O 1
ATOM 1330 N N . GLN A 1 173 ? -7.563 -13.629 13.689 1.00 53.09 173 GLN A N 1
ATOM 1331 C CA . GLN A 1 173 ? -8.310 -13.880 14.910 1.00 53.09 173 GLN A CA 1
ATOM 1332 C C . GLN A 1 173 ? -9.780 -13.989 14.514 1.00 53.09 173 GLN A C 1
ATOM 1334 O O . GLN A 1 173 ? -10.290 -13.167 13.757 1.00 53.09 173 GLN A O 1
ATOM 1339 N N . SER A 1 174 ? -10.463 -15.018 15.006 1.00 48.62 174 SER A N 1
ATOM 1340 C CA . SER A 1 174 ? -11.853 -15.348 14.669 1.00 48.62 174 SER A CA 1
ATOM 1341 C C . SER A 1 174 ? -12.882 -14.294 15.124 1.00 48.62 174 SER A C 1
ATOM 1343 O O . SER A 1 174 ? -14.083 -14.548 15.102 1.00 48.62 174 SER A O 1
ATOM 1345 N N . GLY A 1 175 ? -12.428 -13.106 15.532 1.00 56.25 175 GLY A N 1
ATOM 1346 C CA . GLY A 1 175 ? -13.240 -11.913 15.709 1.00 56.25 175 GLY A CA 1
ATOM 1347 C C . GLY A 1 175 ? -13.109 -11.010 14.485 1.00 56.25 175 GLY A C 1
ATOM 1348 O O . GLY A 1 175 ? -12.017 -10.539 14.172 1.00 56.25 175 GLY A O 1
ATOM 1349 N N . GLY A 1 176 ? -14.225 -10.746 13.802 1.00 81.75 176 GLY A N 1
ATOM 1350 C CA . GLY A 1 176 ? -14.271 -9.770 12.712 1.00 81.75 176 GLY A CA 1
ATOM 1351 C C . GLY A 1 176 ? -13.693 -8.404 13.118 1.00 81.75 176 GLY A C 1
ATOM 1352 O O . GLY A 1 176 ? -13.645 -8.040 14.296 1.00 81.75 176 GLY A O 1
ATOM 1353 N N . GLY A 1 177 ? -13.245 -7.624 12.139 1.00 91.38 177 GLY A N 1
ATOM 1354 C CA . GLY A 1 177 ? -12.640 -6.314 12.378 1.00 91.38 177 GLY A CA 1
ATOM 1355 C C . GLY A 1 177 ? -11.702 -5.886 11.259 1.00 91.38 177 GLY A C 1
ATOM 1356 O O . GLY A 1 177 ? -11.473 -6.628 10.300 1.00 91.38 177 GLY A O 1
ATOM 1357 N N . VAL A 1 178 ? -11.158 -4.678 11.403 1.00 94.94 178 VAL A N 1
ATOM 1358 C CA . VAL A 1 178 ? -10.254 -4.071 10.426 1.00 94.94 178 VAL A CA 1
ATOM 1359 C C . VAL A 1 178 ? -8.887 -3.797 11.051 1.00 94.94 178 VAL A C 1
ATOM 1361 O O . VAL A 1 178 ? -8.791 -3.129 12.086 1.00 94.94 178 VAL A O 1
ATOM 1364 N N . SER A 1 179 ? -7.834 -4.274 10.388 1.00 96.12 179 SER A N 1
ATOM 1365 C CA . SER A 1 179 ? -6.468 -3.788 10.574 1.00 96.12 179 SER A CA 1
ATOM 1366 C C . SER A 1 179 ? -6.238 -2.644 9.592 1.00 96.12 179 SER A C 1
ATOM 1368 O O . SER A 1 179 ? -6.261 -2.848 8.376 1.00 96.12 179 SER A O 1
ATOM 1370 N N . VAL A 1 180 ? -5.991 -1.437 10.096 1.00 97.69 180 VAL A N 1
ATOM 1371 C CA . VAL A 1 180 ? -5.424 -0.383 9.249 1.00 97.69 180 VAL A CA 1
ATOM 1372 C C . VAL A 1 180 ? -3.951 -0.703 9.050 1.00 97.69 180 VAL A C 1
ATOM 1374 O O . VAL A 1 180 ? -3.237 -0.909 10.029 1.00 97.69 180 VAL A O 1
ATOM 1377 N N . ILE A 1 181 ? -3.491 -0.751 7.804 1.00 98.06 181 ILE A N 1
ATOM 1378 C CA . ILE A 1 181 ? -2.072 -0.930 7.491 1.00 98.06 181 ILE A CA 1
ATOM 1379 C C . ILE A 1 181 ? -1.535 0.331 6.825 1.00 98.06 181 ILE A C 1
ATOM 1381 O O . ILE A 1 181 ? -2.115 0.835 5.863 1.00 98.06 181 ILE A O 1
ATOM 1385 N N . ALA A 1 182 ? -0.420 0.832 7.341 1.00 97.19 182 ALA A N 1
ATOM 1386 C CA . ALA A 1 182 ? 0.250 2.015 6.828 1.00 97.19 182 ALA A CA 1
ATOM 1387 C C . ALA A 1 182 ? 1.764 1.811 6.862 1.00 97.19 182 ALA A C 1
ATOM 1389 O O . ALA A 1 182 ? 2.306 1.176 7.770 1.00 97.19 182 ALA A O 1
ATOM 1390 N N . ALA A 1 183 ? 2.461 2.378 5.885 1.00 95.94 183 ALA A N 1
ATOM 1391 C CA . ALA A 1 183 ? 3.913 2.408 5.864 1.00 95.94 183 ALA A CA 1
ATOM 1392 C C . ALA A 1 183 ? 4.401 3.839 5.639 1.00 95.94 183 ALA A C 1
ATOM 1394 O O . ALA A 1 183 ? 3.818 4.599 4.865 1.00 95.94 183 ALA A O 1
ATOM 1395 N N . CYS A 1 184 ? 5.478 4.211 6.322 1.00 93.06 184 CYS A N 1
ATOM 1396 C CA . CYS A 1 184 ? 6.003 5.565 6.311 1.00 93.06 184 CYS A CA 1
ATOM 1397 C C . CYS A 1 184 ? 7.519 5.564 6.164 1.00 93.06 184 CYS A C 1
ATOM 1399 O O . CYS A 1 184 ? 8.213 4.748 6.767 1.00 93.06 184 CYS A O 1
ATOM 1401 N N . ARG A 1 185 ? 8.032 6.538 5.415 1.00 91.81 185 ARG A N 1
ATOM 1402 C CA . ARG A 1 185 ? 9.440 6.920 5.434 1.00 91.81 185 ARG A CA 1
ATOM 1403 C C . ARG A 1 185 ? 9.545 8.433 5.410 1.00 91.81 185 ARG A C 1
ATOM 1405 O O . ARG A 1 185 ? 9.121 9.055 4.441 1.00 91.81 185 ARG A O 1
ATOM 1412 N N . ASN A 1 186 ? 10.107 9.023 6.462 1.00 87.94 186 ASN A N 1
ATOM 1413 C CA . ASN A 1 186 ? 10.376 10.465 6.567 1.00 87.94 186 ASN A CA 1
ATOM 1414 C C . ASN A 1 186 ? 9.139 11.391 6.458 1.00 87.94 186 ASN A C 1
ATOM 1416 O O . ASN A 1 186 ? 9.295 12.597 6.281 1.00 87.94 186 ASN A O 1
ATOM 1420 N N . ARG A 1 187 ? 7.907 10.877 6.595 1.00 80.38 187 ARG A N 1
ATOM 1421 C CA . ARG A 1 187 ? 6.655 11.663 6.511 1.00 80.38 187 ARG A CA 1
ATOM 1422 C C . ARG A 1 187 ? 5.899 11.687 7.836 1.00 80.38 187 ARG A C 1
ATOM 1424 O O . ARG A 1 187 ? 4.749 11.275 7.937 1.00 80.38 187 ARG A O 1
ATOM 1431 N N . VAL A 1 188 ? 6.569 12.155 8.884 1.00 80.38 188 VAL A N 1
ATOM 1432 C CA . VAL A 1 188 ? 6.047 12.033 10.255 1.00 80.38 188 VAL A CA 1
ATOM 1433 C C . VAL A 1 188 ? 5.141 13.204 10.667 1.00 80.38 188 VAL A C 1
ATOM 1435 O O . VAL A 1 188 ? 4.317 13.055 11.564 1.00 80.38 188 VAL A O 1
ATOM 1438 N N . GLY A 1 189 ? 5.237 14.357 9.993 1.00 79.44 189 GLY A N 1
ATOM 1439 C CA . GLY A 1 189 ? 4.601 15.612 10.428 1.00 79.44 189 GLY A CA 1
ATOM 1440 C C . GLY A 1 189 ? 3.073 15.569 10.573 1.00 79.44 189 GLY A C 1
ATOM 1441 O O . GLY A 1 189 ? 2.531 16.197 11.478 1.00 79.44 189 GLY A O 1
ATOM 1442 N N . SER A 1 190 ? 2.379 14.804 9.727 1.00 82.62 190 SER A N 1
ATOM 1443 C CA . SER A 1 190 ? 0.912 14.661 9.771 1.00 82.62 190 SER A CA 1
ATOM 1444 C C . SER A 1 190 ? 0.452 13.352 10.422 1.00 82.62 190 SER A C 1
ATOM 1446 O O . SER A 1 190 ? -0.736 13.185 10.699 1.00 82.62 190 SER A O 1
ATOM 1448 N N . LEU A 1 191 ? 1.382 12.429 10.684 1.00 86.94 191 LEU A N 1
ATOM 1449 C CA . LEU A 1 191 ? 1.078 11.047 11.043 1.00 86.94 191 LEU A CA 1
ATOM 1450 C C . LEU A 1 191 ? 0.350 10.938 12.384 1.00 86.94 191 LEU A C 1
ATOM 1452 O O . LEU A 1 191 ? -0.618 10.194 12.487 1.00 86.94 191 LEU A O 1
ATOM 1456 N N . SER A 1 192 ? 0.740 11.719 13.395 1.00 84.69 192 SER A N 1
ATOM 1457 C CA . SER A 1 192 ? 0.064 11.701 14.701 1.00 84.69 192 SER A CA 1
ATOM 1458 C C . SER A 1 192 ? -1.415 12.088 14.596 1.00 84.69 192 SER A C 1
ATOM 1460 O O . SER A 1 192 ? -2.275 11.492 15.243 1.00 84.69 192 SER A O 1
ATOM 1462 N N . ARG A 1 193 ? -1.744 13.053 13.737 1.00 86.19 193 ARG A N 1
ATOM 1463 C CA . ARG A 1 193 ? -3.126 13.476 13.498 1.00 86.19 193 ARG A CA 1
ATOM 1464 C C . ARG A 1 193 ? -3.925 12.415 12.743 1.00 86.19 193 ARG A C 1
ATOM 1466 O O . ARG A 1 193 ? -5.098 12.210 13.047 1.00 86.19 193 ARG A O 1
ATOM 1473 N N . LEU A 1 194 ? -3.294 11.739 11.786 1.00 91.56 194 LEU A N 1
ATOM 1474 C CA . LEU A 1 194 ? -3.923 10.660 11.029 1.00 91.56 194 LEU A CA 1
ATOM 1475 C C . LEU A 1 194 ? -4.146 9.403 11.869 1.00 91.56 194 LEU A C 1
ATOM 1477 O O . LEU A 1 194 ? -5.208 8.804 11.779 1.00 91.56 194 LEU A O 1
ATOM 1481 N N . LEU A 1 195 ? -3.220 9.055 12.763 1.00 90.12 195 LEU A N 1
ATOM 1482 C CA . LEU A 1 195 ? -3.406 7.933 13.684 1.00 90.12 195 LEU A CA 1
ATOM 1483 C C . LEU A 1 195 ? -4.646 8.122 14.563 1.00 90.12 195 LEU A C 1
ATOM 1485 O O . LEU A 1 195 ? -5.456 7.207 14.673 1.00 90.12 195 LEU A O 1
ATOM 1489 N N . HIS A 1 196 ? -4.853 9.324 15.113 1.00 87.12 196 HIS A N 1
ATOM 1490 C CA . HIS A 1 196 ? -6.090 9.635 15.838 1.00 87.12 196 HIS A CA 1
ATOM 1491 C C . HIS A 1 196 ? -7.314 9.460 14.935 1.00 87.12 196 HIS A C 1
ATOM 1493 O O . HIS A 1 196 ? -8.296 8.849 15.338 1.00 87.12 196 HIS A O 1
ATOM 1499 N N . ASN A 1 197 ? -7.253 9.971 13.704 1.00 92.25 197 ASN A N 1
ATOM 1500 C CA . ASN A 1 197 ? -8.340 9.850 12.740 1.00 92.25 197 ASN A CA 1
ATOM 1501 C C . ASN A 1 197 ? -8.709 8.385 12.438 1.00 92.25 197 ASN A C 1
ATOM 1503 O O . ASN A 1 197 ? -9.892 8.059 12.429 1.00 92.25 197 ASN A O 1
ATOM 1507 N N . TRP A 1 198 ? -7.722 7.510 12.250 1.00 94.69 198 TRP A N 1
ATOM 1508 C CA . TRP A 1 198 ? -7.946 6.096 11.940 1.00 94.69 198 TRP A CA 1
ATOM 1509 C C . TRP A 1 198 ? -8.487 5.307 13.136 1.00 94.69 198 TRP A C 1
ATOM 1511 O O . TRP A 1 198 ? -9.356 4.456 12.970 1.00 94.69 198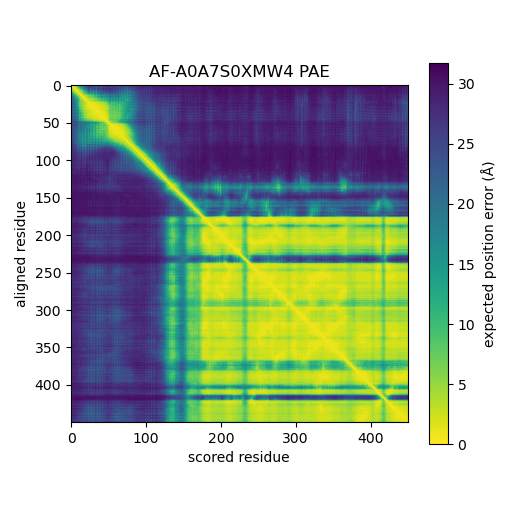 TRP A O 1
ATOM 1521 N N . LEU A 1 199 ? -8.025 5.614 14.351 1.00 90.44 199 LEU A N 1
ATOM 1522 C CA . LEU A 1 199 ? -8.484 4.953 15.580 1.00 90.44 199 LEU A CA 1
ATOM 1523 C C . LEU A 1 199 ? -9.918 5.317 15.986 1.00 90.44 199 LEU A C 1
ATOM 1525 O O . LEU A 1 199 ? -10.526 4.616 16.792 1.00 90.44 199 LEU A O 1
ATOM 1529 N N . LEU A 1 200 ? -10.467 6.395 15.424 1.00 90.25 200 LEU A N 1
ATOM 1530 C CA . LEU A 1 200 ? -11.857 6.805 15.637 1.00 90.25 200 LEU A CA 1
ATOM 1531 C C . LEU A 1 200 ? -12.849 5.996 14.786 1.00 90.25 200 LEU A C 1
ATOM 1533 O O . LEU A 1 200 ? -14.056 6.118 14.984 1.00 90.25 200 LEU A O 1
ATOM 1537 N N . ILE A 1 201 ? -12.366 5.163 13.859 1.00 93.19 201 ILE A N 1
ATOM 1538 C CA . ILE A 1 201 ? -13.211 4.283 13.051 1.00 93.19 201 ILE A CA 1
ATOM 1539 C C . ILE A 1 201 ? -13.676 3.105 13.929 1.00 93.19 201 ILE A C 1
ATOM 1541 O O . ILE A 1 201 ? -12.834 2.340 14.402 1.00 93.19 201 ILE A O 1
ATOM 1545 N N . PRO A 1 202 ? -14.991 2.903 14.142 1.00 91.88 202 PRO A N 1
ATOM 1546 C CA . PRO A 1 202 ? -15.494 1.906 15.094 1.00 91.88 202 PRO A CA 1
ATOM 1547 C C . PRO A 1 202 ? -15.061 0.460 14.815 1.00 91.88 202 PRO A C 1
ATOM 1549 O O . PRO A 1 202 ? -14.870 -0.324 15.743 1.00 91.88 202 PRO A O 1
ATOM 1552 N N . GLU A 1 203 ? -14.930 0.093 13.541 1.00 93.38 203 GLU A N 1
ATOM 1553 C CA . GLU A 1 203 ? -14.554 -1.253 13.104 1.00 93.38 203 GLU A CA 1
ATOM 1554 C C . GLU A 1 203 ? -13.038 -1.505 13.147 1.00 93.38 203 GLU A C 1
ATOM 1556 O O . GLU A 1 203 ? -12.605 -2.657 13.030 1.00 93.38 203 GLU A O 1
ATOM 1561 N N . VAL A 1 204 ? -12.228 -0.454 13.313 1.00 93.38 204 VAL A N 1
ATOM 1562 C CA . VAL A 1 204 ? -10.769 -0.569 13.381 1.00 93.38 204 VAL A CA 1
ATOM 1563 C C . VAL A 1 204 ? -10.353 -1.068 14.755 1.00 93.38 204 VAL A C 1
ATOM 1565 O O . VAL A 1 204 ? -10.667 -0.488 15.794 1.00 93.38 204 VAL A O 1
ATOM 1568 N N . ARG A 1 205 ? -9.620 -2.180 14.751 1.00 91.94 205 ARG A N 1
ATOM 1569 C CA . ARG A 1 205 ? -9.166 -2.8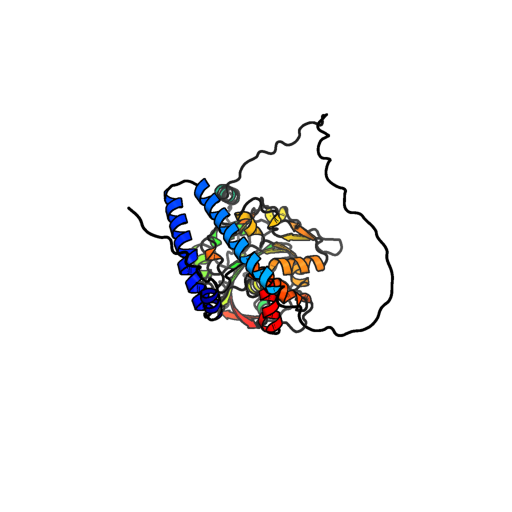69 15.963 1.00 91.94 205 ARG A CA 1
ATOM 1570 C C . ARG A 1 205 ? -7.664 -2.748 16.189 1.00 91.94 205 ARG A C 1
ATOM 1572 O O . ARG A 1 205 ? -7.188 -2.921 17.310 1.00 91.94 205 ARG A O 1
ATOM 1579 N N . GLU A 1 206 ? -6.916 -2.423 15.145 1.00 91.12 206 GLU A N 1
ATOM 1580 C CA . GLU A 1 206 ? -5.510 -2.051 15.246 1.00 91.12 206 GLU A CA 1
ATOM 1581 C C . GLU A 1 206 ? -5.079 -1.174 14.070 1.00 91.12 206 GLU A C 1
ATOM 1583 O O . GLU A 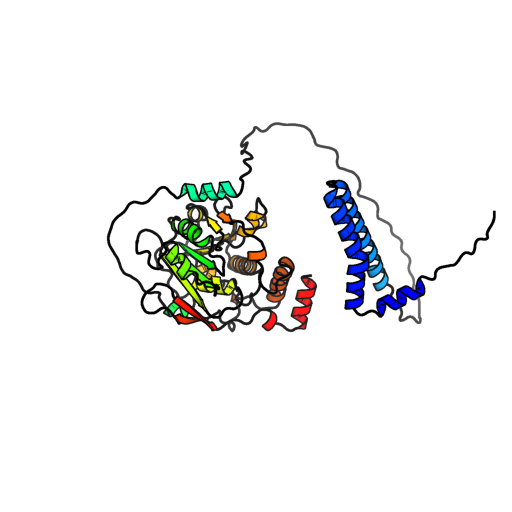1 206 ? -5.668 -1.216 12.987 1.00 91.12 206 GLU A O 1
ATOM 1588 N N . VAL A 1 207 ? -3.991 -0.442 14.283 1.00 93.12 207 VAL A N 1
ATOM 1589 C CA . VAL A 1 207 ? -3.179 0.153 13.227 1.00 93.12 207 VAL A CA 1
ATOM 1590 C C . VAL A 1 207 ? -1.824 -0.544 13.243 1.00 93.12 207 VAL A C 1
ATOM 1592 O O . VAL A 1 207 ? -1.103 -0.467 14.235 1.00 93.12 207 VAL A O 1
ATOM 1595 N N . VAL A 1 208 ? -1.455 -1.201 12.148 1.00 94.00 208 VAL A N 1
ATOM 1596 C CA . VAL A 1 208 ? -0.097 -1.697 11.924 1.00 94.00 208 VAL A CA 1
ATOM 1597 C C . VAL A 1 208 ? 0.660 -0.655 11.115 1.00 94.00 208 VAL A C 1
ATOM 1599 O O . VAL A 1 208 ? 0.373 -0.427 9.939 1.00 94.00 208 VAL A O 1
ATOM 1602 N N . LEU A 1 209 ? 1.634 -0.025 11.758 1.00 94.50 209 LEU A N 1
ATOM 1603 C CA . LEU A 1 209 ? 2.451 1.024 11.176 1.00 94.50 209 LEU A CA 1
ATOM 1604 C C . LEU A 1 209 ? 3.876 0.516 10.961 1.00 94.50 209 LEU A C 1
ATOM 1606 O O . LEU A 1 209 ? 4.550 0.108 11.907 1.00 94.50 209 LEU A O 1
ATOM 1610 N N . VAL A 1 210 ? 4.346 0.578 9.719 1.00 95.88 210 VAL A N 1
ATOM 1611 C CA . VAL A 1 210 ? 5.726 0.241 9.359 1.00 95.88 210 VAL A CA 1
ATOM 1612 C C . VAL A 1 210 ? 6.546 1.517 9.175 1.00 95.88 210 VAL A C 1
ATOM 1614 O O . VAL A 1 210 ? 6.290 2.302 8.263 1.00 95.88 210 VAL A O 1
ATOM 1617 N N . ASP A 1 211 ? 7.560 1.711 10.015 1.00 95.06 211 ASP A N 1
ATOM 1618 C CA . ASP A 1 211 ? 8.617 2.703 9.804 1.00 95.06 211 ASP A CA 1
ATOM 1619 C C . ASP A 1 211 ? 9.693 2.107 8.888 1.00 95.06 211 ASP A C 1
ATOM 1621 O O . ASP A 1 211 ? 10.495 1.268 9.300 1.00 95.06 211 ASP A O 1
ATOM 1625 N N . TRP A 1 212 ? 9.709 2.523 7.625 1.00 95.88 212 TRP A N 1
ATOM 1626 C CA . TRP A 1 212 ? 10.623 2.014 6.608 1.00 95.88 212 TRP A CA 1
ATOM 1627 C C . TRP A 1 212 ? 11.947 2.781 6.610 1.00 95.88 212 TRP A C 1
ATOM 1629 O O . TRP A 1 212 ? 12.237 3.573 5.706 1.00 95.88 212 TRP A O 1
ATOM 1639 N N . ALA A 1 213 ? 12.746 2.545 7.651 1.00 94.19 213 ALA A N 1
ATOM 1640 C CA . ALA A 1 213 ? 14.046 3.173 7.853 1.00 94.19 213 ALA A CA 1
ATOM 1641 C C . ALA A 1 213 ? 13.988 4.706 7.714 1.00 94.19 213 ALA A C 1
ATOM 1643 O O . ALA A 1 213 ? 14.780 5.303 6.975 1.00 94.19 213 ALA A O 1
ATOM 1644 N N . SER A 1 214 ? 13.031 5.356 8.392 1.00 91.75 214 SER A N 1
ATOM 1645 C CA . SER A 1 214 ? 13.030 6.819 8.488 1.00 91.75 214 SER A CA 1
ATOM 1646 C C . SER A 1 214 ? 14.324 7.306 9.143 1.00 91.75 214 SER A C 1
ATOM 1648 O O . SER A 1 214 ? 14.827 6.670 10.077 1.00 91.75 214 SER A O 1
ATOM 1650 N N . GLU A 1 215 ? 14.843 8.439 8.667 1.00 89.81 215 GLU A N 1
ATOM 1651 C CA . GLU A 1 215 ? 16.033 9.115 9.198 1.00 89.81 215 GLU A CA 1
ATOM 1652 C C . GLU A 1 215 ? 15.850 9.451 10.676 1.00 89.81 215 GLU A C 1
ATOM 1654 O O . GLU A 1 215 ? 16.708 9.153 11.501 1.00 89.81 215 GLU A O 1
ATOM 1659 N N . THR A 1 216 ? 14.688 10.015 11.011 1.00 88.06 216 THR A N 1
ATOM 1660 C CA . THR A 1 216 ? 14.222 10.131 12.392 1.00 88.06 216 THR A CA 1
ATOM 1661 C C . THR A 1 216 ? 13.239 8.994 12.665 1.00 88.06 216 THR A C 1
ATOM 1663 O O . THR A 1 216 ? 12.199 8.948 12.002 1.00 88.06 216 THR A O 1
ATOM 1666 N N . PRO A 1 217 ? 13.532 8.079 13.610 1.00 88.94 217 PRO A N 1
ATOM 1667 C CA . PRO A 1 217 ? 12.621 6.996 13.958 1.00 88.94 217 PRO A CA 1
ATOM 1668 C C . PRO A 1 217 ? 11.246 7.507 14.383 1.00 88.94 217 PRO A C 1
ATOM 1670 O O . PRO A 1 217 ? 11.129 8.384 15.242 1.00 88.94 217 PRO A O 1
ATOM 1673 N N . ILE A 1 218 ? 10.196 6.909 13.821 1.00 88.62 218 ILE A N 1
ATOM 1674 C CA . ILE A 1 218 ? 8.813 7.349 14.052 1.00 88.62 218 ILE A CA 1
ATOM 1675 C C . ILE A 1 218 ? 8.392 7.148 15.514 1.00 88.62 218 ILE A C 1
ATOM 1677 O O . ILE A 1 218 ? 7.620 7.946 16.044 1.00 88.62 218 ILE A O 1
ATOM 1681 N N . ALA A 1 219 ? 8.956 6.142 16.192 1.00 86.31 219 ALA A N 1
ATOM 1682 C CA . ALA A 1 219 ? 8.682 5.833 17.598 1.00 86.31 219 ALA A CA 1
ATOM 1683 C C . ALA A 1 219 ? 8.818 7.061 18.516 1.00 86.31 219 ALA A C 1
ATOM 1685 O O . ALA A 1 219 ? 7.953 7.313 19.355 1.00 86.31 219 ALA A O 1
ATOM 1686 N N . ALA A 1 220 ? 9.868 7.868 18.321 1.00 81.56 220 ALA A N 1
ATOM 1687 C CA . ALA A 1 220 ? 10.097 9.068 19.120 1.00 81.56 220 ALA A CA 1
ATOM 1688 C C . ALA A 1 220 ? 8.987 10.111 18.913 1.00 81.56 220 ALA A C 1
ATOM 1690 O O . ALA A 1 220 ? 8.516 10.726 19.871 1.00 81.56 220 ALA A O 1
ATOM 1691 N N . THR A 1 221 ? 8.526 10.282 17.672 1.00 79.94 221 THR A N 1
ATOM 1692 C CA . THR A 1 221 ? 7.450 11.222 17.341 1.00 79.94 221 THR A CA 1
ATOM 1693 C C . THR A 1 221 ? 6.090 10.752 17.848 1.00 79.94 221 THR A C 1
ATOM 1695 O O . THR A 1 221 ? 5.298 11.576 18.308 1.00 79.94 221 THR A O 1
ATOM 1698 N N . LEU A 1 222 ? 5.819 9.444 17.812 1.00 80.50 222 LEU A N 1
ATOM 1699 C CA . LEU A 1 222 ? 4.595 8.875 18.380 1.00 80.50 222 LEU A CA 1
ATOM 1700 C C . LEU A 1 222 ? 4.541 9.082 19.890 1.00 80.50 222 LEU A C 1
ATOM 1702 O O . LEU A 1 222 ? 3.559 9.637 20.384 1.00 80.50 222 LEU A O 1
ATOM 1706 N N . LYS A 1 223 ? 5.639 8.768 20.587 1.00 79.44 223 LYS A N 1
ATOM 1707 C CA . LYS A 1 223 ? 5.769 8.987 22.031 1.00 79.44 223 LYS A CA 1
ATOM 1708 C C . LYS A 1 223 ? 5.529 10.449 22.404 1.00 79.44 223 LYS A C 1
ATOM 1710 O O . LYS A 1 223 ? 4.753 10.733 23.311 1.00 79.44 223 LYS A O 1
ATOM 1715 N N . ALA A 1 224 ? 6.136 11.382 21.669 1.00 78.75 224 ALA A N 1
ATOM 1716 C CA . ALA A 1 224 ? 5.931 12.817 21.876 1.00 78.75 224 ALA A CA 1
ATOM 1717 C C . ALA A 1 224 ? 4.486 13.277 21.599 1.00 78.75 224 ALA A C 1
ATOM 1719 O O . ALA A 1 224 ? 4.047 14.281 22.151 1.00 78.75 224 ALA A O 1
ATOM 1720 N N . SER A 1 225 ? 3.744 12.543 20.766 1.00 75.00 225 SER A N 1
ATOM 1721 C CA . SER A 1 225 ? 2.352 12.841 20.404 1.00 75.00 225 SER A CA 1
ATOM 1722 C C . SER A 1 225 ? 1.320 12.139 21.295 1.00 75.00 225 SER A C 1
ATOM 1724 O O . SER A 1 225 ? 0.131 12.191 20.988 1.00 75.00 225 SER A O 1
ATOM 1726 N N . GLY A 1 226 ? 1.752 11.466 22.368 1.00 75.38 226 GLY A N 1
ATOM 1727 C CA . GLY A 1 226 ? 0.867 10.741 23.285 1.00 75.38 226 GLY A CA 1
ATOM 1728 C C . GLY A 1 226 ? 0.462 9.340 22.818 1.00 75.38 226 GLY A C 1
ATOM 1729 O O . GLY A 1 226 ? -0.356 8.702 23.472 1.00 75.38 226 GLY A O 1
ATOM 1730 N N . PHE A 1 227 ? 1.045 8.837 21.726 1.00 71.50 227 PHE A N 1
ATOM 1731 C CA . PHE A 1 227 ? 0.910 7.440 21.326 1.00 71.50 227 PHE A CA 1
ATOM 1732 C C . PHE A 1 227 ? 2.027 6.617 21.968 1.00 71.50 227 PHE A C 1
ATOM 1734 O O . PHE A 1 227 ? 3.174 6.655 21.520 1.00 71.50 227 PHE A O 1
ATOM 1741 N N . SER A 1 228 ? 1.698 5.854 23.007 1.00 58.50 228 SER A N 1
ATOM 1742 C CA . SER A 1 228 ? 2.472 4.666 23.368 1.00 58.50 228 SER A CA 1
ATOM 1743 C C . SER A 1 228 ? 2.052 3.509 22.456 1.00 58.50 228 SER A C 1
ATOM 1745 O O . SER A 1 228 ? 0.885 3.410 22.067 1.00 58.50 228 SER A O 1
ATOM 1747 N N . ALA A 1 229 ? 2.988 2.618 22.113 1.00 53.62 229 ALA A N 1
ATOM 1748 C CA . ALA A 1 229 ? 2.659 1.388 21.379 1.00 53.62 229 ALA A CA 1
ATOM 1749 C C . ALA A 1 229 ? 1.716 0.460 22.174 1.00 53.62 229 ALA A C 1
ATOM 1751 O O . ALA A 1 229 ? 1.061 -0.412 21.611 1.00 53.62 229 ALA A O 1
ATOM 1752 N N . GLU A 1 230 ? 1.583 0.714 23.474 1.00 51.09 230 GLU A N 1
ATOM 1753 C CA . GLU A 1 230 ? 0.589 0.134 24.365 1.00 51.09 230 GLU A CA 1
ATOM 1754 C C . GLU A 1 230 ? -0.337 1.256 24.852 1.00 51.09 230 GLU A C 1
ATOM 1756 O O . GLU A 1 230 ? -0.169 1.817 25.934 1.00 51.09 230 GLU A O 1
ATOM 1761 N N . THR A 1 231 ? -1.306 1.663 24.037 1.00 47.75 231 THR A N 1
ATOM 1762 C CA . THR A 1 231 ? -2.471 2.373 24.576 1.00 47.75 231 THR A CA 1
ATOM 1763 C C . THR A 1 231 ? -3.406 1.305 25.141 1.00 47.75 231 THR A C 1
ATOM 1765 O O . THR A 1 231 ? -4.267 0.781 24.446 1.00 47.75 231 THR A O 1
ATOM 1768 N N . GLU A 1 232 ? -3.201 0.946 26.413 1.00 41.19 232 GLU A N 1
ATOM 1769 C CA . GLU A 1 232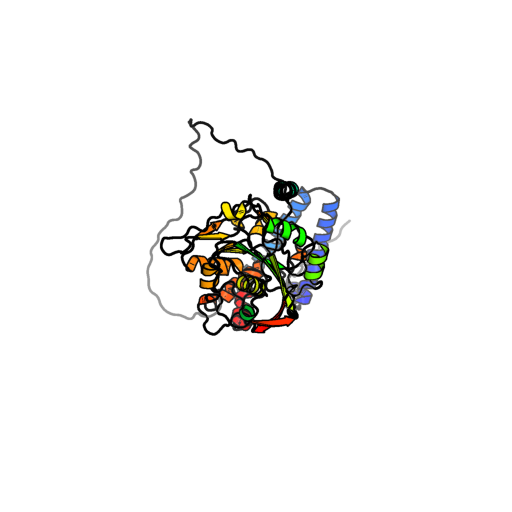 ? -3.970 -0.047 27.195 1.00 41.19 232 GLU A CA 1
ATOM 1770 C C . GLU A 1 232 ? -5.455 0.316 27.424 1.00 41.19 232 GLU A C 1
ATOM 1772 O O . GLU A 1 232 ? -6.121 -0.235 28.300 1.00 41.19 232 GLU A O 1
ATOM 1777 N N . SER A 1 233 ? -6.038 1.234 26.655 1.00 40.75 233 SER A N 1
ATOM 1778 C CA . SER A 1 233 ? -7.489 1.399 26.681 1.00 40.75 233 SER A CA 1
ATOM 1779 C C . SER A 1 233 ? -8.087 0.354 25.759 1.00 40.75 233 SER A C 1
ATOM 1781 O O . SER A 1 233 ? -8.243 0.606 24.568 1.00 40.75 233 SER A O 1
ATOM 1783 N N . GLY A 1 234 ? -8.438 -0.807 26.322 1.00 40.66 234 GLY A N 1
ATOM 1784 C CA . GLY A 1 234 ? -9.157 -1.922 25.685 1.00 40.66 234 GLY A CA 1
ATOM 1785 C C . GLY A 1 234 ? -10.544 -1.576 25.115 1.00 40.66 234 GLY A C 1
ATOM 1786 O O . GLY A 1 234 ? -11.443 -2.409 25.116 1.00 40.66 234 GLY A O 1
ATOM 1787 N N . VAL A 1 235 ? -10.732 -0.346 24.639 1.00 42.44 235 VAL A N 1
ATOM 1788 C CA . VAL A 1 235 ? -11.964 0.216 24.095 1.00 42.44 235 VAL A CA 1
ATOM 1789 C C . VAL A 1 235 ? -11.768 0.689 22.644 1.00 42.44 235 VAL A C 1
ATOM 1791 O O . VAL A 1 235 ? -12.723 0.626 21.878 1.00 42.44 235 VAL A O 1
ATOM 1794 N N . HIS A 1 236 ? -10.554 1.061 22.203 1.00 48.31 236 HIS A N 1
ATOM 1795 C CA . HIS A 1 236 ? -10.281 1.486 20.816 1.00 48.31 236 HIS A CA 1
ATOM 1796 C C . HIS A 1 236 ? -8.878 1.050 20.361 1.00 48.31 236 HIS A C 1
ATOM 1798 O O . HIS A 1 236 ? -7.982 0.944 21.187 1.00 48.31 236 HIS A O 1
ATOM 1804 N N . GLY A 1 237 ? -8.718 0.728 19.071 1.00 59.38 237 GLY A N 1
ATOM 1805 C CA . GLY A 1 237 ? -7.607 -0.069 18.533 1.00 59.38 237 GLY A CA 1
ATOM 1806 C C . GLY A 1 237 ? -6.186 0.309 18.980 1.00 59.38 237 GLY A C 1
ATOM 1807 O O . GLY A 1 237 ? -5.868 1.461 19.251 1.00 59.38 237 GLY A O 1
ATOM 1808 N N . CYS A 1 238 ? -5.301 -0.687 19.026 1.00 79.75 238 CYS A N 1
ATOM 1809 C CA . CYS A 1 238 ? -3.890 -0.485 19.376 1.00 79.75 238 CYS A CA 1
ATOM 1810 C C . CYS A 1 238 ? -3.055 -0.059 18.156 1.00 79.75 238 CYS A C 1
ATOM 1812 O O . CYS A 1 238 ? -3.310 -0.510 17.037 1.00 79.75 238 CYS A O 1
ATOM 1814 N N . VAL A 1 239 ? -2.033 0.778 18.361 1.00 86.62 239 VAL A N 1
ATOM 1815 C CA . VAL A 1 239 ? -1.031 1.095 17.328 1.00 86.62 239 VAL A CA 1
ATOM 1816 C C . VAL A 1 239 ? 0.178 0.189 17.519 1.00 86.62 239 VAL A C 1
ATOM 1818 O O . VAL A 1 239 ? 0.888 0.295 18.512 1.00 86.62 239 VAL A O 1
ATOM 1821 N N . ARG A 1 240 ? 0.447 -0.678 16.543 1.00 88.12 240 ARG A N 1
ATOM 1822 C CA . ARG A 1 240 ? 1.624 -1.550 16.514 1.00 88.12 240 ARG A CA 1
ATOM 1823 C C . ARG A 1 240 ? 2.645 -0.986 15.545 1.00 88.12 240 ARG A C 1
ATOM 1825 O O . ARG A 1 240 ? 2.416 -0.971 14.337 1.00 88.12 240 ARG A O 1
ATOM 1832 N N . LEU A 1 241 ? 3.773 -0.540 16.083 1.00 89.88 241 LEU A N 1
ATOM 1833 C CA . LEU A 1 241 ? 4.879 -0.005 15.303 1.00 89.88 241 LEU A CA 1
ATOM 1834 C C . LEU A 1 241 ? 5.942 -1.082 15.063 1.00 89.88 241 LEU A C 1
ATOM 1836 O O . LEU A 1 241 ? 6.455 -1.685 16.008 1.00 89.88 241 LEU A O 1
ATOM 1840 N N . VAL A 1 242 ? 6.313 -1.268 13.797 1.00 92.38 242 VAL A N 1
ATOM 1841 C CA . VAL A 1 242 ? 7.491 -2.048 13.406 1.00 92.38 242 VAL A CA 1
ATOM 1842 C C . VAL A 1 242 ? 8.419 -1.178 12.581 1.00 92.38 242 VAL A C 1
ATOM 1844 O O . VAL A 1 242 ? 8.012 -0.597 11.579 1.00 92.38 242 VAL A O 1
ATOM 1847 N N . ARG A 1 243 ? 9.681 -1.098 12.988 1.00 94.31 243 ARG A N 1
ATOM 1848 C CA . ARG A 1 243 ? 10.723 -0.406 12.241 1.00 94.31 243 ARG A CA 1
ATOM 1849 C C . ARG A 1 243 ? 11.539 -1.401 11.436 1.00 94.31 243 ARG A C 1
ATOM 1851 O O . ARG A 1 243 ? 12.020 -2.394 11.968 1.00 94.31 243 ARG A O 1
ATOM 1858 N N . VAL A 1 244 ? 11.727 -1.112 10.157 1.00 95.31 244 VAL A N 1
ATOM 1859 C CA . VAL A 1 244 ? 12.669 -1.836 9.307 1.00 95.31 244 VAL A CA 1
ATOM 1860 C C . VAL A 1 244 ? 13.997 -1.096 9.323 1.00 95.31 244 VAL A C 1
ATOM 1862 O O . VAL A 1 244 ? 14.063 0.082 8.978 1.00 95.31 244 VAL A O 1
ATOM 1865 N N . GLU A 1 245 ? 15.054 -1.789 9.721 1.00 94.69 245 GLU A N 1
ATOM 1866 C CA . GLU A 1 245 ? 16.413 -1.265 9.738 1.00 94.69 245 GLU A CA 1
ATOM 1867 C C . GLU A 1 245 ? 17.131 -1.533 8.409 1.00 94.69 245 GLU A C 1
ATOM 1869 O O . GLU A 1 245 ? 16.830 -2.483 7.682 1.00 94.69 245 GLU A O 1
ATOM 1874 N N . ASN A 1 246 ? 18.153 -0.722 8.125 1.00 92.88 246 ASN A N 1
ATOM 1875 C CA . ASN A 1 246 ? 19.102 -0.933 7.024 1.00 92.88 246 ASN A CA 1
ATOM 1876 C C . ASN A 1 246 ? 18.486 -0.934 5.607 1.00 92.88 246 ASN A C 1
ATOM 1878 O O . ASN A 1 246 ? 19.019 -1.568 4.690 1.00 92.88 246 ASN A O 1
ATOM 1882 N N . GLU A 1 247 ? 17.390 -0.200 5.400 1.00 94.12 247 GLU A N 1
ATOM 1883 C CA . GLU A 1 247 ? 16.823 0.063 4.072 1.00 94.12 247 GLU A CA 1
ATOM 1884 C C . GLU A 1 247 ? 17.206 1.474 3.595 1.00 94.12 247 GLU A C 1
ATOM 1886 O O . GLU A 1 247 ? 16.883 2.490 4.210 1.00 94.12 247 GLU A O 1
ATOM 1891 N N . SER A 1 248 ? 17.918 1.555 2.471 1.00 91.25 248 SER A N 1
ATOM 1892 C CA . SER A 1 248 ? 18.402 2.828 1.914 1.00 91.25 248 SER A CA 1
ATOM 1893 C C . SER A 1 248 ? 17.402 3.489 0.962 1.00 91.25 248 SER A C 1
ATOM 1895 O O . SER A 1 248 ? 17.479 4.696 0.709 1.00 91.25 248 SER A O 1
ATOM 1897 N N . SER A 1 249 ? 16.422 2.735 0.467 1.00 91.75 249 SER A N 1
ATOM 1898 C CA . SER A 1 249 ? 15.411 3.187 -0.491 1.00 91.75 249 SER A CA 1
ATOM 1899 C C . SER A 1 249 ? 13.999 2.841 -0.013 1.00 91.75 249 SER A C 1
ATOM 1901 O O . SER A 1 249 ? 13.809 1.942 0.804 1.00 91.75 249 SER A O 1
ATOM 1903 N N . TRP A 1 250 ? 13.011 3.603 -0.487 1.00 93.62 250 TRP A N 1
ATOM 1904 C CA . TRP A 1 250 ? 11.602 3.300 -0.253 1.00 93.62 250 TRP A CA 1
ATOM 1905 C C . TRP A 1 250 ? 11.177 2.161 -1.179 1.00 93.62 250 TRP A C 1
ATOM 1907 O O . TRP A 1 250 ? 11.365 2.273 -2.390 1.00 93.62 250 TRP A O 1
ATOM 1917 N N . VAL A 1 251 ? 10.608 1.096 -0.611 1.00 95.69 251 VAL A N 1
ATOM 1918 C CA . VAL A 1 251 ? 10.065 -0.038 -1.368 1.00 95.69 251 VAL A CA 1
ATOM 1919 C C . VAL A 1 251 ? 8.655 -0.336 -0.868 1.00 95.69 251 VAL A C 1
ATOM 1921 O O . VAL A 1 251 ? 8.474 -1.013 0.144 1.00 95.69 251 VAL A O 1
ATOM 1924 N N . LEU A 1 252 ? 7.663 0.205 -1.581 1.00 96.06 252 LEU A N 1
ATOM 1925 C CA . LEU A 1 252 ? 6.245 0.163 -1.208 1.00 96.06 252 LEU A CA 1
ATOM 1926 C C . LEU A 1 252 ? 5.750 -1.272 -1.015 1.00 96.06 252 LEU A C 1
ATOM 1928 O O . LEU A 1 252 ? 5.209 -1.599 0.041 1.00 96.06 252 LEU A O 1
ATOM 1932 N N . SER A 1 253 ? 5.977 -2.119 -2.019 1.00 97.44 253 SER A N 1
ATOM 1933 C CA . SER A 1 253 ? 5.534 -3.515 -2.062 1.00 97.44 253 SER A CA 1
ATOM 1934 C C . SER A 1 253 ? 5.944 -4.299 -0.810 1.00 97.44 253 SER A C 1
ATOM 1936 O O . SER A 1 253 ? 5.108 -4.897 -0.132 1.00 97.44 253 SER A O 1
ATOM 1938 N N . ARG A 1 254 ? 7.225 -4.221 -0.436 1.00 97.31 254 ARG A N 1
ATOM 1939 C CA . ARG A 1 254 ? 7.785 -4.888 0.750 1.00 97.31 254 ARG A CA 1
ATOM 1940 C C . ARG A 1 254 ? 7.246 -4.299 2.056 1.00 97.31 254 ARG A C 1
ATOM 1942 O O . ARG A 1 254 ? 6.924 -5.050 2.976 1.00 97.31 254 ARG A O 1
ATOM 1949 N N . ALA A 1 255 ? 7.127 -2.974 2.142 1.00 97.62 255 ALA A N 1
ATOM 1950 C CA . ALA A 1 255 ? 6.648 -2.298 3.345 1.00 97.62 255 ALA A CA 1
ATOM 1951 C C . ALA A 1 255 ? 5.193 -2.667 3.675 1.00 97.62 255 ALA A C 1
ATOM 1953 O O . ALA A 1 255 ? 4.888 -3.034 4.811 1.00 97.62 255 ALA A O 1
ATOM 1954 N N . TYR A 1 256 ? 4.308 -2.641 2.675 1.00 98.25 256 TYR A N 1
ATOM 1955 C CA . TYR A 1 256 ? 2.904 -2.998 2.872 1.00 98.25 256 TYR A CA 1
ATOM 1956 C C . TYR A 1 256 ? 2.683 -4.504 3.020 1.00 98.25 256 TYR A C 1
ATOM 1958 O O . TYR A 1 256 ? 1.831 -4.894 3.815 1.00 98.25 256 TYR A O 1
ATOM 1966 N N . ASN A 1 257 ? 3.471 -5.361 2.360 1.00 98.12 257 ASN A N 1
ATOM 1967 C CA . ASN A 1 257 ? 3.426 -6.801 2.632 1.00 98.12 257 ASN A CA 1
ATOM 1968 C C . ASN A 1 257 ? 3.843 -7.129 4.071 1.00 98.12 257 ASN A C 1
ATOM 1970 O O . ASN A 1 257 ? 3.224 -7.988 4.698 1.00 98.12 257 ASN A O 1
ATOM 1974 N N . LEU A 1 258 ? 4.853 -6.442 4.621 1.00 96.81 258 LEU A N 1
ATOM 1975 C CA . LEU A 1 258 ? 5.222 -6.586 6.031 1.00 96.81 258 LEU A CA 1
ATOM 1976 C C . LEU A 1 258 ? 4.077 -6.140 6.951 1.00 96.81 258 LEU A C 1
ATOM 1978 O O . LEU A 1 258 ? 3.713 -6.879 7.864 1.00 96.81 258 LEU A O 1
ATOM 1982 N N . ALA A 1 259 ? 3.470 -4.979 6.690 1.00 96.81 259 ALA A N 1
ATOM 1983 C CA . ALA A 1 259 ? 2.338 -4.489 7.477 1.00 96.81 259 ALA A CA 1
ATOM 1984 C C . ALA A 1 259 ? 1.145 -5.465 7.435 1.00 96.81 259 ALA A C 1
ATOM 1986 O O . ALA A 1 259 ? 0.598 -5.829 8.474 1.00 96.81 259 ALA A O 1
ATOM 1987 N N . ALA A 1 260 ? 0.792 -5.961 6.246 1.00 96.75 260 ALA A N 1
ATOM 1988 C CA . ALA A 1 260 ? -0.270 -6.946 6.057 1.00 96.75 260 ALA A CA 1
ATOM 1989 C C . ALA A 1 260 ? 0.031 -8.293 6.736 1.00 96.75 260 ALA A C 1
ATOM 1991 O O . ALA A 1 260 ? -0.895 -9.001 7.118 1.00 96.75 260 ALA A O 1
ATOM 1992 N N . ARG A 1 261 ? 1.309 -8.672 6.889 1.00 94.00 261 ARG A N 1
ATOM 1993 C CA . ARG A 1 261 ? 1.699 -9.940 7.536 1.00 94.00 261 ARG A CA 1
ATOM 1994 C C . ARG A 1 261 ? 1.536 -9.871 9.050 1.00 94.00 261 ARG A C 1
ATOM 1996 O O . ARG A 1 261 ? 1.283 -10.879 9.695 1.00 94.00 261 ARG A O 1
ATOM 2003 N N . LEU A 1 262 ? 1.703 -8.674 9.601 1.00 91.38 262 LEU A N 1
ATOM 2004 C CA . LEU A 1 262 ? 1.560 -8.385 11.025 1.00 91.38 262 LEU A CA 1
ATOM 2005 C C . LEU A 1 262 ? 0.107 -8.094 11.431 1.00 91.38 262 LEU A C 1
ATOM 2007 O O . LEU A 1 262 ? -0.190 -8.095 12.630 1.00 91.38 262 LEU A O 1
ATOM 2011 N N . ALA A 1 263 ? -0.767 -7.824 10.459 1.00 92.75 263 ALA A N 1
ATOM 2012 C CA . ALA A 1 263 ? -2.195 -7.623 10.658 1.00 92.75 263 ALA A CA 1
ATOM 2013 C C . ALA A 1 263 ? -2.874 -8.907 11.159 1.00 92.75 263 ALA A C 1
ATOM 2015 O O . ALA A 1 263 ? -2.563 -10.009 10.712 1.00 92.75 263 ALA A O 1
ATOM 2016 N N . ARG A 1 264 ? -3.805 -8.755 12.101 1.00 89.44 264 ARG A N 1
ATOM 2017 C CA . ARG A 1 264 ? -4.469 -9.857 12.815 1.00 89.44 264 ARG A CA 1
ATOM 2018 C C . ARG A 1 264 ? -5.944 -10.014 12.477 1.00 89.44 264 ARG A C 1
ATOM 2020 O O . ARG A 1 264 ? -6.521 -11.046 12.817 1.00 89.44 264 ARG A O 1
ATOM 2027 N N . TYR A 1 265 ? -6.564 -9.008 11.866 1.00 91.69 265 TYR A N 1
ATOM 2028 C CA . TYR A 1 265 ? -8.008 -8.987 11.658 1.00 91.69 265 TYR A CA 1
ATOM 2029 C C . TYR A 1 265 ? -8.405 -9.395 10.238 1.00 91.69 265 TYR A C 1
ATOM 2031 O O . TYR A 1 265 ? -7.583 -9.511 9.326 1.00 91.69 265 TYR A O 1
ATOM 2039 N N . GLU A 1 266 ? -9.702 -9.649 10.068 1.00 93.25 266 GLU A N 1
ATOM 2040 C CA . GLU A 1 266 ? -10.273 -10.225 8.851 1.00 93.25 266 GLU A CA 1
ATOM 2041 C C . GLU A 1 266 ? -10.079 -9.351 7.604 1.00 93.25 266 GLU A C 1
ATOM 2043 O O . GLU A 1 266 ? -9.952 -9.879 6.495 1.00 93.25 266 GLU A O 1
ATOM 2048 N N . SER A 1 267 ? -10.071 -8.027 7.770 1.00 96.12 267 SER A N 1
ATOM 2049 C CA . SER A 1 267 ? -9.964 -7.076 6.663 1.00 96.12 267 SER A CA 1
ATOM 2050 C C . SER A 1 267 ? -8.809 -6.101 6.850 1.00 96.12 267 SER A C 1
ATOM 2052 O O . SER A 1 267 ? -8.512 -5.665 7.962 1.00 96.12 267 SER A O 1
ATOM 2054 N N . LEU A 1 268 ? -8.199 -5.717 5.733 1.00 98.19 268 LEU A N 1
ATOM 2055 C CA . LEU A 1 268 ? -7.135 -4.728 5.643 1.00 98.19 268 LEU A CA 1
ATOM 2056 C C . LEU A 1 268 ? -7.703 -3.433 5.068 1.00 98.19 268 LEU A C 1
ATOM 2058 O O . LEU A 1 268 ? -8.256 -3.443 3.967 1.00 98.19 268 LEU A O 1
ATOM 2062 N N . LEU A 1 269 ? -7.515 -2.324 5.780 1.00 98.50 269 LEU A N 1
ATOM 2063 C CA . LEU A 1 269 ? -7.674 -0.973 5.243 1.00 98.50 269 LEU A CA 1
ATOM 2064 C C . LEU A 1 269 ? -6.281 -0.365 5.057 1.00 98.50 269 LEU A C 1
ATOM 2066 O O . LEU A 1 269 ? -5.649 0.080 6.012 1.00 98.50 269 LEU A O 1
ATOM 2070 N N . ARG A 1 270 ? -5.780 -0.389 3.823 1.00 98.44 270 ARG A N 1
ATOM 2071 C CA . ARG A 1 270 ? -4.479 0.173 3.460 1.00 98.44 270 ARG A CA 1
ATOM 2072 C C . ARG A 1 270 ? -4.614 1.670 3.220 1.00 98.44 270 ARG A C 1
ATOM 2074 O O . ARG A 1 270 ? -5.383 2.078 2.349 1.00 98.44 270 ARG A O 1
ATOM 2081 N N . LEU A 1 271 ? -3.841 2.460 3.960 1.00 97.88 271 LEU A N 1
ATOM 2082 C CA . LEU A 1 271 ? -3.818 3.923 3.894 1.00 97.88 271 LEU A CA 1
ATOM 2083 C C . LEU A 1 271 ? -2.373 4.423 3.842 1.00 97.88 271 LEU A C 1
ATOM 2085 O O . LEU A 1 271 ? -1.512 3.917 4.563 1.00 97.88 271 LEU A O 1
ATOM 2089 N N . ASP A 1 272 ? -2.118 5.443 3.025 1.00 94.94 272 ASP A N 1
ATOM 2090 C CA . ASP A 1 272 ? -0.862 6.185 3.081 1.00 94.94 272 ASP A CA 1
ATOM 2091 C C . ASP A 1 272 ? -0.838 7.117 4.299 1.00 94.94 272 ASP A C 1
ATOM 2093 O O . ASP A 1 272 ? -1.869 7.516 4.844 1.00 94.94 272 ASP A O 1
ATOM 2097 N N . CYS A 1 273 ? 0.364 7.517 4.721 1.00 93.06 273 CYS A N 1
ATOM 2098 C CA . CYS A 1 273 ? 0.571 8.416 5.867 1.00 93.06 273 CYS A CA 1
ATOM 2099 C C . CYS A 1 273 ? 0.194 9.886 5.591 1.00 93.06 273 CYS A C 1
ATOM 2101 O O . CYS A 1 273 ? 0.599 10.793 6.320 1.00 93.06 273 CYS A O 1
ATOM 2103 N N . ASP A 1 274 ? -0.584 10.108 4.540 1.00 93.31 274 ASP A N 1
ATOM 2104 C CA . ASP A 1 274 ? -1.223 11.350 4.130 1.00 93.31 274 ASP A CA 1
ATOM 2105 C C . ASP A 1 274 ? -2.727 11.141 3.833 1.00 93.31 274 ASP A C 1
ATOM 2107 O O . ASP A 1 274 ? -3.398 12.086 3.431 1.00 93.31 274 ASP A O 1
ATOM 2111 N N . HIS A 1 275 ? -3.310 9.963 4.098 1.00 95.88 275 HIS A N 1
ATOM 2112 C CA . HIS A 1 275 ? -4.751 9.719 3.946 1.00 95.88 275 HIS A CA 1
ATOM 2113 C C . HIS A 1 275 ? -5.520 9.942 5.251 1.00 95.88 275 HIS A C 1
ATOM 2115 O O . HIS A 1 275 ? -5.356 9.210 6.227 1.00 95.88 275 HIS A O 1
ATOM 2121 N N . ALA A 1 276 ? -6.427 10.917 5.249 1.00 95.94 276 ALA A N 1
ATOM 2122 C CA . ALA A 1 276 ? -7.470 11.067 6.261 1.00 95.94 276 ALA A CA 1
ATOM 2123 C C . ALA A 1 276 ? -8.762 10.389 5.785 1.00 95.94 276 ALA A C 1
ATOM 2125 O O . ALA A 1 276 ? -9.104 10.467 4.607 1.00 95.94 276 ALA A O 1
ATOM 2126 N N . VAL A 1 277 ? -9.506 9.761 6.691 1.00 96.75 277 VAL A N 1
ATOM 2127 C CA . VAL A 1 277 ? -10.734 9.018 6.374 1.00 96.75 277 VAL A CA 1
ATOM 2128 C C . VAL A 1 277 ? -11.863 9.323 7.359 1.00 96.75 277 VAL A C 1
ATOM 2130 O O . VAL A 1 277 ? -11.635 9.669 8.514 1.00 96.75 277 VAL A O 1
ATOM 2133 N N . SER A 1 278 ? -13.109 9.208 6.908 1.00 96.69 278 SER A N 1
ATOM 2134 C CA . SER A 1 278 ? -14.286 9.273 7.781 1.00 96.69 278 SER A CA 1
ATOM 2135 C C . SER A 1 278 ? -14.415 7.996 8.617 1.00 96.69 278 SER A C 1
ATOM 2137 O O . SER A 1 278 ? -14.130 6.899 8.144 1.00 96.69 278 SER A O 1
ATOM 2139 N N . ASP A 1 279 ? -14.971 8.131 9.820 1.00 94.44 279 ASP A N 1
ATOM 2140 C CA . ASP A 1 279 ? -15.456 7.033 10.669 1.00 94.44 279 ASP A CA 1
ATOM 2141 C C . ASP A 1 279 ? -16.469 6.094 9.974 1.00 94.44 279 ASP A C 1
ATOM 2143 O O . ASP A 1 279 ? -16.683 4.968 10.413 1.00 94.44 279 ASP A O 1
ATOM 2147 N N . LYS A 1 280 ? -17.081 6.531 8.866 1.00 96.75 280 LYS A N 1
ATOM 2148 C CA . LYS A 1 280 ? -18.028 5.752 8.053 1.00 96.75 280 LYS A CA 1
ATOM 2149 C C . LYS A 1 280 ? -17.365 4.960 6.929 1.00 96.75 280 LYS A C 1
ATOM 2151 O O . LYS A 1 280 ? -18.077 4.255 6.214 1.00 96.75 280 LYS A O 1
ATOM 2156 N N . ILE A 1 281 ? -16.045 5.073 6.738 1.00 97.50 281 ILE A N 1
ATOM 2157 C CA . ILE A 1 281 ? -15.354 4.464 5.593 1.00 97.50 281 ILE A CA 1
ATOM 2158 C C . ILE A 1 281 ? -15.593 2.954 5.524 1.00 97.50 281 ILE A C 1
ATOM 2160 O O . ILE A 1 281 ? -15.907 2.452 4.454 1.00 97.50 281 ILE A O 1
ATOM 2164 N N . VAL A 1 282 ? -15.545 2.231 6.644 1.00 96.56 282 VAL A N 1
ATOM 2165 C CA . VAL A 1 282 ? -15.752 0.774 6.643 1.00 96.56 282 VAL A CA 1
ATOM 2166 C C . VAL A 1 282 ? -17.214 0.424 6.354 1.00 96.56 282 VAL A C 1
ATOM 2168 O O . VAL A 1 282 ? -17.494 -0.410 5.498 1.00 96.56 282 VAL A O 1
ATOM 2171 N N . LYS A 1 283 ? -18.166 1.120 6.988 1.00 95.38 283 LYS A N 1
ATOM 2172 C CA . LYS A 1 283 ? -19.608 0.884 6.783 1.00 95.38 283 LYS A CA 1
ATOM 2173 C C . LYS A 1 283 ? -20.074 1.148 5.353 1.00 95.38 283 LYS A C 1
ATOM 2175 O O . LYS A 1 283 ? -21.019 0.513 4.899 1.00 95.38 283 LYS A O 1
ATOM 2180 N N . ALA A 1 284 ? -19.443 2.091 4.657 1.00 96.94 284 ALA A N 1
ATOM 2181 C CA . ALA A 1 284 ? -19.779 2.422 3.275 1.00 96.94 284 ALA A CA 1
ATOM 2182 C C . ALA A 1 284 ? -19.232 1.414 2.248 1.00 96.94 284 ALA A C 1
ATOM 2184 O O . ALA A 1 284 ? -19.655 1.440 1.094 1.00 96.94 284 ALA A O 1
ATOM 2185 N N . HIS A 1 285 ? -18.308 0.539 2.650 1.00 97.25 285 HIS A N 1
ATOM 2186 C CA . HIS A 1 285 ? -17.577 -0.364 1.761 1.00 97.25 285 HIS A CA 1
ATOM 2187 C C . HIS A 1 285 ? -17.687 -1.810 2.246 1.00 97.25 285 HIS A C 1
ATOM 2189 O O . HIS A 1 285 ? -16.701 -2.433 2.624 1.00 97.25 285 HIS A O 1
ATOM 2195 N N . VAL A 1 286 ? -18.904 -2.349 2.272 1.00 93.06 286 VAL A N 1
ATOM 2196 C CA . VAL A 1 286 ? -19.171 -3.690 2.807 1.00 93.06 286 VAL A CA 1
ATOM 2197 C C . VAL A 1 286 ? -18.522 -4.773 1.937 1.00 93.06 286 VAL A C 1
ATOM 2199 O O . VAL A 1 286 ? -18.808 -4.893 0.747 1.00 93.06 286 VAL A O 1
ATOM 2202 N N . LEU A 1 287 ? -17.675 -5.604 2.547 1.00 92.88 287 LEU A N 1
ATOM 2203 C CA . LEU A 1 287 ? -17.096 -6.795 1.920 1.00 92.88 287 LEU A CA 1
ATOM 2204 C C . LEU A 1 287 ? -18.077 -7.969 2.058 1.00 92.88 287 LEU A C 1
ATOM 2206 O O . LEU A 1 287 ? -17.953 -8.799 2.957 1.00 92.88 287 LEU A O 1
ATOM 2210 N N . GLU A 1 288 ? -19.103 -7.988 1.204 1.00 88.00 288 GLU A N 1
ATOM 2211 C CA . GLU A 1 288 ? -20.153 -9.014 1.218 1.00 88.00 288 GLU A CA 1
ATOM 2212 C C . GLU A 1 288 ? -19.585 -10.419 0.999 1.00 88.00 288 GLU A C 1
ATOM 2214 O O . GLU A 1 288 ? -18.848 -10.660 0.040 1.00 88.00 288 GLU A O 1
ATOM 2219 N N . LEU A 1 289 ? -19.979 -11.356 1.864 1.00 89.62 289 LEU A N 1
ATOM 2220 C CA . LEU A 1 289 ? -19.558 -12.751 1.799 1.00 89.62 289 LEU A CA 1
ATOM 2221 C C . LEU A 1 289 ? -20.641 -13.624 1.161 1.00 89.62 289 LEU A C 1
ATOM 2223 O O . LEU A 1 289 ? -21.814 -13.546 1.526 1.00 89.62 289 LEU A O 1
ATOM 2227 N N . ASP A 1 290 ? -20.239 -14.499 0.242 1.00 86.12 290 ASP A N 1
ATOM 2228 C CA . ASP A 1 290 ? -21.104 -15.558 -0.272 1.00 86.12 290 ASP A CA 1
ATOM 2229 C C . ASP A 1 290 ? -21.318 -16.680 0.767 1.00 86.12 290 ASP A C 1
ATOM 2231 O O . ASP A 1 290 ? -20.690 -16.721 1.827 1.00 86.12 290 ASP A O 1
ATOM 2235 N N . ALA A 1 291 ? -22.180 -17.652 0.447 1.00 85.94 291 ALA A N 1
ATOM 2236 C CA . ALA A 1 291 ? -22.455 -18.805 1.314 1.00 85.94 291 ALA A CA 1
ATOM 2237 C C . ALA A 1 291 ? -21.216 -19.678 1.622 1.00 85.94 291 ALA A C 1
ATOM 2239 O O . ALA A 1 291 ? -21.275 -20.545 2.491 1.00 85.94 291 ALA A O 1
ATOM 2240 N N . LYS A 1 292 ? -20.101 -19.479 0.907 1.00 84.81 292 LYS A N 1
ATOM 2241 C CA . LYS A 1 292 ? -18.813 -20.154 1.119 1.00 84.81 292 LYS A CA 1
ATOM 2242 C C . LYS A 1 292 ? -17.806 -19.254 1.846 1.00 84.81 292 LYS A C 1
ATOM 2244 O O . LYS A 1 292 ? -16.629 -19.600 1.909 1.00 84.81 292 LYS A O 1
ATOM 2249 N N . GLY A 1 293 ? -18.240 -18.104 2.363 1.00 83.50 293 GLY A N 1
ATOM 2250 C CA . GLY A 1 293 ? -17.390 -17.156 3.075 1.00 83.50 293 GLY A CA 1
ATOM 2251 C C . GLY A 1 293 ? -16.380 -16.441 2.177 1.00 83.50 293 GLY A C 1
ATOM 2252 O O . GLY A 1 293 ? -15.312 -16.063 2.658 1.00 83.50 293 GLY A O 1
ATOM 2253 N N . ARG A 1 294 ? -16.657 -16.285 0.876 1.00 85.25 294 ARG A N 1
ATOM 2254 C CA . ARG A 1 294 ? -15.785 -15.577 -0.080 1.00 85.25 294 ARG A CA 1
ATOM 2255 C C . ARG A 1 294 ? -16.334 -14.187 -0.363 1.00 85.25 294 ARG A C 1
ATOM 2257 O O . ARG A 1 294 ? -17.535 -14.051 -0.574 1.00 85.25 294 ARG A O 1
ATOM 2264 N N . SER A 1 295 ? -15.455 -13.186 -0.426 1.00 90.94 295 SER A N 1
ATOM 2265 C CA . SER A 1 295 ? -15.864 -11.859 -0.889 1.00 90.94 295 SER A CA 1
ATOM 2266 C C . SER A 1 295 ? -16.185 -11.890 -2.381 1.00 90.94 295 SER A C 1
ATOM 2268 O O . SER A 1 295 ? -15.543 -12.627 -3.136 1.00 90.94 295 SER A O 1
ATOM 2270 N N . SER A 1 296 ? -17.143 -11.072 -2.808 1.00 94.00 296 SER A N 1
ATOM 2271 C CA . SER A 1 296 ? -17.386 -10.785 -4.228 1.00 94.00 296 SER A CA 1
ATOM 2272 C C . SER A 1 296 ? -16.521 -9.635 -4.755 1.00 94.00 296 SER A C 1
ATOM 2274 O O . SER A 1 296 ? -16.286 -9.544 -5.960 1.00 94.00 296 SER A O 1
ATOM 2276 N N . ALA A 1 297 ? -16.025 -8.768 -3.869 1.00 97.19 297 ALA A N 1
ATOM 2277 C CA . ALA A 1 297 ? -15.366 -7.526 -4.250 1.00 97.19 297 ALA A CA 1
ATOM 2278 C C . ALA A 1 297 ? -14.259 -7.096 -3.278 1.00 97.19 297 ALA A C 1
ATOM 2280 O O . ALA A 1 297 ? -14.142 -7.587 -2.153 1.00 97.19 297 ALA A O 1
ATOM 2281 N N . PHE A 1 298 ? -13.469 -6.129 -3.726 1.00 98.25 298 PHE A N 1
ATOM 2282 C CA . PHE A 1 298 ? -12.622 -5.280 -2.896 1.00 98.25 298 PHE A CA 1
ATOM 2283 C C . PHE A 1 298 ? -12.812 -3.824 -3.322 1.00 98.25 298 PHE A C 1
ATOM 2285 O O . PHE A 1 298 ? -13.273 -3.550 -4.434 1.00 98.25 298 PHE A O 1
ATOM 2292 N N . TYR A 1 299 ? -12.442 -2.889 -2.453 1.00 98.62 299 TYR A N 1
ATOM 2293 C CA . TYR A 1 299 ? -12.524 -1.464 -2.743 1.00 98.62 299 TYR A CA 1
ATOM 2294 C C . TYR A 1 299 ? -11.134 -0.868 -2.894 1.00 98.62 299 TYR A C 1
ATOM 2296 O O . TYR A 1 299 ? -10.236 -1.186 -2.119 1.00 98.62 299 TYR A O 1
ATOM 2304 N N . ALA A 1 300 ? -10.949 0.007 -3.873 1.00 98.19 300 ALA A N 1
ATOM 2305 C CA . ALA A 1 300 ? -9.691 0.712 -4.077 1.00 98.19 300 ALA A CA 1
ATOM 2306 C C . ALA A 1 300 ? -9.932 2.131 -4.587 1.00 98.19 300 ALA A C 1
ATOM 2308 O O . ALA A 1 300 ? -10.980 2.423 -5.169 1.00 98.19 300 ALA A O 1
ATOM 2309 N N . GLY A 1 301 ? -8.957 3.014 -4.383 1.00 96.00 301 GLY A N 1
ATOM 2310 C CA . GLY A 1 301 ? -8.915 4.280 -5.103 1.00 96.00 301 GLY A CA 1
ATOM 2311 C C . GLY A 1 301 ? -8.849 4.023 -6.610 1.00 96.00 301 GLY A C 1
ATOM 2312 O O . GLY A 1 301 ? -8.312 3.012 -7.050 1.00 96.00 301 GLY A O 1
ATOM 2313 N N . ASP A 1 302 ? -9.424 4.919 -7.398 1.00 94.81 302 ASP A N 1
ATOM 2314 C CA . ASP A 1 302 ? -9.404 4.932 -8.857 1.00 94.81 302 ASP A CA 1
ATOM 2315 C C . ASP A 1 302 ? -9.139 6.365 -9.333 1.00 94.81 302 ASP A C 1
ATOM 2317 O O . ASP A 1 302 ? -10.008 7.239 -9.268 1.00 94.81 302 ASP A O 1
ATOM 2321 N N . TYR A 1 303 ? -7.915 6.625 -9.795 1.00 91.38 303 TYR A N 1
ATOM 2322 C CA . TYR A 1 303 ? -7.511 7.958 -10.247 1.00 91.38 303 TYR A CA 1
ATOM 2323 C C . TYR A 1 303 ? -8.416 8.528 -11.354 1.00 91.38 303 TYR A C 1
ATOM 2325 O O . TYR A 1 303 ? -8.493 9.748 -11.485 1.00 91.38 303 TYR A O 1
ATOM 2333 N N . SER A 1 304 ? -9.110 7.686 -12.133 1.00 93.00 304 SER A N 1
ATOM 2334 C CA . SER A 1 304 ? -10.021 8.138 -13.193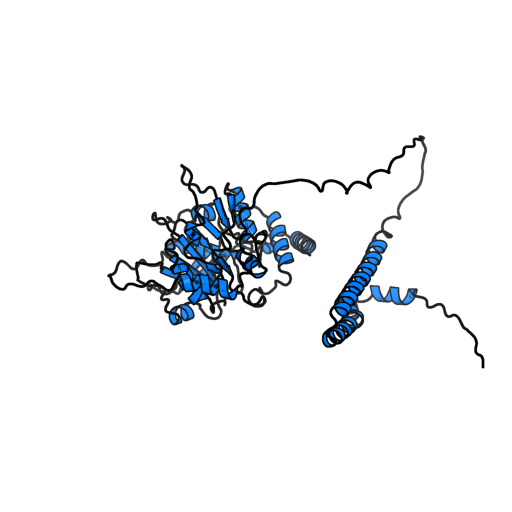 1.00 93.00 304 SER A CA 1
ATOM 2335 C C . SER A 1 304 ? -11.309 8.770 -12.652 1.00 93.00 304 SER A C 1
ATOM 2337 O O . SER A 1 304 ? -11.967 9.528 -13.362 1.00 93.00 304 SER A O 1
ATOM 2339 N N . LEU A 1 305 ? -11.639 8.506 -11.384 1.00 94.31 305 LEU A N 1
ATOM 2340 C CA . LEU A 1 305 ? -12.793 9.067 -10.679 1.00 94.31 305 LEU A CA 1
ATOM 2341 C C . LEU A 1 305 ? -12.435 10.282 -9.813 1.00 94.31 305 LEU A C 1
ATOM 2343 O O . LEU A 1 305 ? -13.307 10.831 -9.136 1.00 94.31 305 LEU A O 1
ATOM 2347 N N . ALA A 1 306 ? -11.168 10.705 -9.814 1.00 94.12 306 ALA A N 1
ATOM 2348 C CA . ALA A 1 306 ? -10.725 11.866 -9.058 1.00 94.12 306 ALA A CA 1
ATOM 2349 C C . ALA A 1 306 ? -11.453 13.137 -9.526 1.00 94.12 306 ALA A C 1
ATOM 2351 O O . ALA A 1 306 ? -11.472 13.476 -10.708 1.00 94.12 306 ALA A O 1
ATOM 2352 N N . ARG A 1 307 ? -12.028 13.876 -8.575 1.00 94.69 307 ARG A N 1
ATOM 2353 C CA . ARG A 1 307 ? -12.781 15.119 -8.819 1.00 94.69 307 ARG A CA 1
ATOM 2354 C C . ARG A 1 307 ? -11.887 16.357 -8.777 1.00 94.69 307 ARG A C 1
ATOM 2356 O O . ARG A 1 307 ? -12.325 17.452 -9.120 1.00 94.69 307 ARG A O 1
ATOM 2363 N N . SER A 1 308 ? -10.644 16.197 -8.327 1.00 94.00 308 SER A N 1
ATOM 2364 C CA . SER A 1 308 ? -9.625 17.245 -8.268 1.00 94.00 308 SER A CA 1
ATOM 2365 C C . SER A 1 308 ? -8.224 16.662 -8.454 1.00 94.00 308 SER A C 1
ATOM 2367 O O . SER A 1 308 ? -8.014 15.463 -8.274 1.00 94.00 308 SER A O 1
ATOM 2369 N N . GLU A 1 309 ? -7.247 17.524 -8.744 1.00 91.06 309 GLU A N 1
ATOM 2370 C CA . GLU A 1 309 ? -5.834 17.130 -8.856 1.00 91.06 309 GLU A CA 1
ATOM 2371 C C . GLU A 1 309 ? -5.310 16.462 -7.579 1.00 91.06 309 GLU A C 1
ATOM 2373 O O . GLU A 1 309 ? -4.523 15.530 -7.661 1.00 91.06 309 GLU A O 1
ATOM 2378 N N . ASN A 1 310 ? -5.778 16.873 -6.396 1.00 91.31 310 ASN A N 1
ATOM 2379 C CA . ASN A 1 310 ? -5.347 16.271 -5.133 1.00 91.31 310 ASN A CA 1
ATOM 2380 C C . ASN A 1 310 ? -5.952 14.872 -4.907 1.00 91.31 310 ASN A C 1
ATOM 2382 O O . ASN A 1 310 ? -5.345 14.029 -4.250 1.00 91.31 310 ASN A O 1
ATOM 2386 N N . GLU A 1 311 ? -7.142 14.602 -5.449 1.00 93.94 311 GLU A N 1
ATOM 2387 C CA . GLU A 1 311 ? -7.818 13.310 -5.278 1.00 93.94 311 GLU A CA 1
ATOM 2388 C C . GLU A 1 311 ? -7.162 12.172 -6.067 1.00 93.94 311 GLU A C 1
ATOM 2390 O O . GLU A 1 311 ? -7.350 11.006 -5.721 1.00 93.94 311 GLU A O 1
ATOM 2395 N N . VAL A 1 312 ? -6.320 12.471 -7.063 1.00 91.88 312 VAL A N 1
ATOM 2396 C CA . VAL A 1 312 ? -5.550 11.433 -7.775 1.00 91.88 312 VAL A CA 1
ATOM 2397 C C . VAL A 1 312 ? -4.595 10.685 -6.832 1.00 91.88 312 VAL A C 1
ATOM 2399 O O . VAL A 1 312 ? -4.200 9.554 -7.106 1.00 91.88 312 VAL A O 1
ATOM 2402 N N . HIS A 1 313 ? -4.239 11.288 -5.693 1.00 91.38 313 HIS A N 1
ATOM 2403 C CA . HIS A 1 313 ? -3.359 10.708 -4.676 1.00 91.38 313 HIS A CA 1
ATOM 2404 C C . HIS A 1 313 ? -4.081 9.759 -3.707 1.00 91.38 313 HIS A C 1
ATOM 2406 O O . HIS A 1 313 ? -3.449 9.162 -2.840 1.00 91.38 313 HIS A O 1
ATOM 2412 N N . ILE A 1 314 ? -5.393 9.565 -3.873 1.00 94.56 314 ILE A N 1
ATOM 2413 C CA . ILE A 1 314 ? -6.179 8.563 -3.135 1.00 94.56 314 ILE A CA 1
ATOM 2414 C C . ILE A 1 314 ? -6.005 7.160 -3.747 1.00 94.56 314 ILE A C 1
ATOM 2416 O O . ILE A 1 314 ? -6.333 6.169 -3.103 1.00 94.56 314 ILE A O 1
ATOM 2420 N N . ASN A 1 315 ? -5.438 7.044 -4.958 1.00 92.12 315 ASN A N 1
ATOM 2421 C CA . ASN A 1 315 ? -5.345 5.787 -5.718 1.00 92.12 315 ASN A CA 1
ATOM 2422 C C . ASN A 1 315 ? -4.711 4.611 -4.951 1.00 92.12 315 ASN A C 1
ATOM 2424 O O . ASN A 1 315 ? -5.078 3.460 -5.178 1.00 92.12 315 ASN A O 1
ATOM 2428 N N . GLY A 1 316 ? -3.779 4.899 -4.040 1.00 91.75 316 GLY A N 1
ATOM 2429 C CA . GLY A 1 316 ? -3.145 3.865 -3.229 1.00 91.75 316 GLY A CA 1
ATOM 2430 C C . GLY A 1 316 ? -4.065 3.272 -2.155 1.00 91.75 316 GLY A C 1
ATOM 2431 O O . GLY A 1 316 ? -3.777 2.201 -1.638 1.00 91.75 316 GLY A O 1
ATOM 2432 N N . ALA A 1 317 ? -5.148 3.936 -1.744 1.00 97.62 317 ALA A N 1
ATOM 2433 C CA . ALA A 1 317 ? -6.013 3.419 -0.685 1.00 97.62 317 ALA A CA 1
ATOM 2434 C C . ALA A 1 317 ? -6.763 2.154 -1.135 1.00 97.62 317 ALA A C 1
ATOM 2436 O O . ALA A 1 317 ? -7.261 2.086 -2.259 1.00 97.62 317 ALA A O 1
ATOM 2437 N N . MET A 1 318 ? -6.886 1.166 -0.243 1.00 98.50 318 MET A N 1
ATOM 2438 C CA . MET A 1 318 ? -7.551 -0.110 -0.536 1.00 98.50 318 MET A CA 1
ATOM 2439 C C . MET A 1 318 ? -8.240 -0.682 0.706 1.00 98.50 318 MET A C 1
ATOM 2441 O O . MET A 1 318 ? -7.682 -0.644 1.800 1.00 98.50 318 MET A O 1
ATOM 2445 N N . PHE A 1 319 ? -9.421 -1.271 0.527 1.00 98.62 319 PHE A N 1
ATOM 2446 C CA . PHE A 1 319 ? -10.119 -2.069 1.529 1.00 98.62 319 PHE A CA 1
ATOM 2447 C C . PHE A 1 319 ? -10.424 -3.467 0.980 1.00 98.62 319 PHE A C 1
ATOM 2449 O O . PHE A 1 319 ? -11.132 -3.616 -0.018 1.00 98.62 319 PHE A O 1
ATOM 2456 N N . VAL A 1 320 ? -9.857 -4.498 1.604 1.00 98.12 320 VAL A N 1
ATOM 2457 C CA . VAL A 1 320 ? -9.887 -5.882 1.106 1.00 98.12 320 VAL A CA 1
ATOM 2458 C C . VAL A 1 320 ? -9.865 -6.869 2.267 1.00 98.12 320 VAL A C 1
ATOM 2460 O O . VAL A 1 320 ? -9.365 -6.550 3.344 1.00 98.12 320 VAL A O 1
ATOM 2463 N N . ARG A 1 321 ? -10.352 -8.095 2.062 1.00 96.94 321 ARG A N 1
ATOM 2464 C CA . ARG A 1 321 ? -10.144 -9.155 3.053 1.00 96.94 321 ARG A CA 1
ATOM 2465 C C . ARG A 1 321 ? -8.683 -9.581 3.090 1.00 96.94 321 ARG A C 1
ATOM 2467 O O . ARG A 1 321 ? -8.053 -9.768 2.049 1.00 96.94 321 ARG A O 1
ATOM 2474 N N . THR A 1 322 ? -8.174 -9.840 4.285 1.00 95.62 322 THR A N 1
ATOM 2475 C CA . THR A 1 322 ? -6.802 -10.311 4.507 1.00 95.62 322 THR A CA 1
ATOM 2476 C C . THR A 1 322 ? -6.532 -11.613 3.746 1.00 95.62 322 THR A C 1
ATOM 2478 O O . THR A 1 322 ? -5.513 -11.743 3.068 1.00 95.62 322 THR A O 1
ATOM 2481 N N . VAL A 1 323 ? -7.486 -12.550 3.761 1.00 94.19 323 VAL A N 1
ATOM 2482 C CA . VAL A 1 323 ? -7.382 -13.824 3.024 1.00 94.19 323 VAL A CA 1
ATOM 2483 C C . VAL A 1 323 ? -7.328 -13.632 1.504 1.00 94.19 323 VAL A C 1
ATOM 2485 O O . VAL A 1 323 ? -6.653 -14.384 0.804 1.00 94.19 323 VAL A O 1
ATOM 2488 N N . ASP A 1 324 ? -7.990 -12.601 0.983 1.00 95.69 324 ASP A N 1
ATOM 2489 C CA . ASP A 1 324 ? -8.047 -12.308 -0.450 1.00 95.69 324 ASP A CA 1
ATOM 2490 C C . ASP A 1 324 ? -6.749 -11.659 -0.931 1.00 95.69 324 ASP A C 1
ATOM 2492 O O . ASP A 1 324 ? -6.206 -12.047 -1.968 1.00 95.69 324 ASP A O 1
ATOM 2496 N N . PHE A 1 325 ?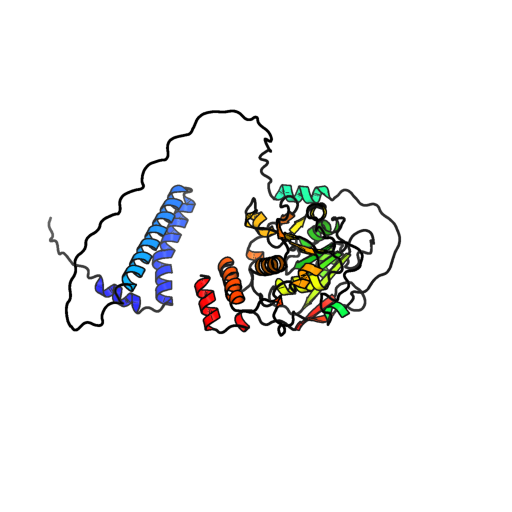 -6.201 -10.746 -0.126 1.00 97.06 325 PHE A N 1
ATOM 2497 C CA . PHE A 1 325 ? -4.876 -10.169 -0.330 1.00 97.06 325 PHE A CA 1
ATOM 2498 C C . PHE A 1 325 ? -3.790 -11.255 -0.388 1.00 97.06 325 PHE A C 1
ATOM 2500 O O . PHE A 1 325 ? -2.972 -11.285 -1.313 1.00 97.06 325 PHE A O 1
ATOM 2507 N N . TRP A 1 326 ? -3.805 -12.204 0.554 1.00 94.88 326 TRP A N 1
ATOM 2508 C CA . TRP A 1 326 ? -2.800 -13.270 0.604 1.00 94.88 326 TRP A CA 1
ATOM 2509 C C . TRP A 1 326 ? -3.009 -14.382 -0.417 1.00 94.88 326 TRP A C 1
ATOM 2511 O O . TRP A 1 326 ? -2.027 -14.965 -0.876 1.00 94.88 326 TRP A O 1
ATOM 2521 N N . ARG A 1 327 ? -4.243 -14.616 -0.873 1.00 92.50 327 ARG A N 1
ATOM 2522 C CA . ARG A 1 327 ? -4.538 -15.544 -1.975 1.00 92.50 327 ARG A CA 1
ATOM 2523 C C . ARG A 1 327 ? -3.823 -15.177 -3.276 1.00 92.50 327 ARG A C 1
ATOM 2525 O O . ARG A 1 327 ? -3.522 -16.058 -4.076 1.00 92.50 327 ARG A O 1
ATOM 2532 N N . VAL A 1 328 ? -3.512 -13.897 -3.480 1.00 94.31 328 VAL A N 1
ATOM 2533 C CA . VAL A 1 328 ? -2.689 -13.433 -4.609 1.00 94.31 328 VAL A CA 1
ATOM 2534 C C . VAL A 1 328 ? -1.229 -13.167 -4.228 1.00 94.31 328 VAL A C 1
ATOM 2536 O O . VAL A 1 328 ? -0.474 -12.689 -5.068 1.00 94.31 328 VAL A O 1
ATOM 2539 N N . ARG A 1 329 ? -0.811 -13.524 -3.005 1.00 94.81 329 ARG A N 1
ATOM 2540 C CA . ARG A 1 329 ? 0.523 -13.300 -2.407 1.00 94.81 329 ARG A CA 1
ATOM 2541 C C . ARG A 1 329 ? 0.888 -11.829 -2.150 1.00 94.81 329 ARG A C 1
ATOM 2543 O O . ARG A 1 329 ? 2.070 -11.495 -2.128 1.00 94.81 329 ARG A O 1
ATOM 2550 N N . GLY A 1 330 ? -0.102 -10.962 -1.932 1.00 96.31 330 GLY A N 1
ATOM 2551 C CA . GLY A 1 330 ? 0.118 -9.542 -1.639 1.00 96.31 330 GLY A CA 1
ATOM 2552 C C . GLY A 1 330 ? 0.726 -8.765 -2.809 1.00 96.31 330 GLY A C 1
ATOM 2553 O O . GLY A 1 330 ? 0.551 -9.148 -3.967 1.00 96.31 330 GLY A O 1
ATOM 2554 N N . TYR A 1 331 ? 1.422 -7.665 -2.534 1.00 97.81 331 TYR A N 1
ATOM 2555 C CA . TYR A 1 331 ? 2.155 -6.888 -3.539 1.00 97.81 331 TYR A CA 1
ATOM 2556 C C . TYR A 1 331 ? 3.325 -7.685 -4.138 1.00 97.81 331 TYR A C 1
ATOM 2558 O O . TYR A 1 331 ? 3.940 -8.502 -3.449 1.00 97.81 331 TYR A O 1
ATOM 2566 N N . ASP A 1 332 ? 3.652 -7.423 -5.406 1.00 97.44 332 ASP A N 1
ATOM 2567 C CA . ASP A 1 332 ? 4.825 -8.000 -6.066 1.00 97.44 332 ASP A CA 1
ATOM 2568 C C . ASP A 1 332 ? 6.103 -7.274 -5.625 1.00 97.44 332 ASP A C 1
ATOM 2570 O O . ASP A 1 332 ? 6.399 -6.153 -6.035 1.00 97.44 332 ASP A O 1
ATOM 2574 N N . GLU A 1 333 ? 6.883 -7.932 -4.773 1.00 97.06 333 GLU A N 1
ATOM 2575 C CA . GLU A 1 333 ? 8.085 -7.355 -4.168 1.00 97.06 333 GLU A CA 1
ATOM 2576 C C . GLU A 1 333 ? 9.289 -7.241 -5.120 1.00 97.06 333 GLU A C 1
ATOM 2578 O O . GLU A 1 333 ? 10.340 -6.711 -4.738 1.00 97.06 333 GLU A O 1
ATOM 2583 N N . ARG A 1 334 ? 9.156 -7.706 -6.370 1.00 96.62 334 ARG A N 1
ATOM 2584 C CA . ARG A 1 334 ? 10.132 -7.422 -7.434 1.00 96.62 334 ARG A CA 1
ATOM 2585 C C . ARG A 1 334 ? 10.053 -5.958 -7.869 1.00 96.62 334 ARG A C 1
ATOM 2587 O O . ARG A 1 334 ? 11.054 -5.412 -8.341 1.00 96.62 334 ARG A O 1
ATOM 2594 N N . ILE A 1 335 ? 8.897 -5.311 -7.691 1.00 96.75 335 ILE A N 1
ATOM 2595 C CA . ILE A 1 335 ? 8.729 -3.874 -7.910 1.00 96.75 335 ILE A CA 1
ATOM 2596 C C . ILE A 1 335 ? 9.363 -3.135 -6.726 1.00 96.75 335 ILE A C 1
ATOM 2598 O O . ILE A 1 335 ? 8.859 -3.156 -5.604 1.00 96.75 335 ILE A O 1
ATOM 2602 N N . GLN A 1 336 ? 10.523 -2.519 -6.967 1.00 95.38 336 GLN A N 1
ATOM 2603 C CA . GLN A 1 336 ? 11.313 -1.810 -5.944 1.00 95.38 336 GLN A CA 1
ATOM 2604 C C . GLN A 1 336 ? 11.488 -0.315 -6.247 1.00 95.38 336 GLN A C 1
ATOM 2606 O O . GLN A 1 336 ? 12.195 0.410 -5.545 1.00 95.38 336 GLN A O 1
ATOM 2611 N N . THR A 1 337 ? 10.836 0.156 -7.304 1.00 94.12 337 THR A N 1
ATOM 2612 C CA . THR A 1 337 ? 10.798 1.553 -7.734 1.00 94.12 337 THR A CA 1
ATOM 2613 C C . THR A 1 337 ? 9.363 2.039 -7.782 1.00 94.12 337 THR A C 1
ATOM 2615 O O . THR A 1 337 ? 8.437 1.241 -7.798 1.00 94.12 337 THR A O 1
ATOM 2618 N N . TYR A 1 338 ? 9.187 3.356 -7.821 1.00 91.38 338 TYR A N 1
ATOM 2619 C CA . TYR A 1 338 ? 7.875 3.982 -7.846 1.00 91.38 338 TYR A CA 1
ATOM 2620 C C . TYR A 1 338 ? 6.976 3.456 -8.977 1.00 91.38 338 TYR A C 1
ATOM 2622 O O . TYR A 1 338 ? 7.296 3.639 -10.152 1.00 91.38 338 TYR A O 1
ATOM 2630 N N . GLY A 1 339 ? 5.798 2.949 -8.616 1.00 92.44 339 GLY A N 1
ATOM 2631 C CA . GLY A 1 339 ? 4.652 2.851 -9.508 1.00 92.44 339 GLY A CA 1
ATOM 2632 C C . GLY A 1 339 ? 4.427 1.466 -10.105 1.00 92.44 339 GLY A C 1
ATOM 2633 O O . GLY A 1 339 ? 5.337 0.646 -10.203 1.00 92.44 339 GLY A O 1
ATOM 2634 N N . TRP A 1 340 ? 3.186 1.259 -10.557 1.00 95.81 340 TRP A N 1
ATOM 2635 C CA . TRP A 1 340 ? 2.617 -0.010 -11.031 1.00 95.81 340 TRP A CA 1
ATOM 2636 C C . TRP A 1 340 ? 2.289 -1.047 -9.938 1.00 95.81 340 TRP A C 1
ATOM 2638 O O . TRP A 1 340 ? 1.509 -1.957 -10.203 1.00 95.81 340 TRP A O 1
ATOM 2648 N N . ASP A 1 341 ? 2.778 -0.880 -8.702 1.00 96.38 341 ASP A N 1
ATOM 2649 C CA . ASP A 1 341 ? 2.532 -1.807 -7.584 1.00 96.38 341 ASP A CA 1
ATOM 2650 C C . ASP A 1 341 ? 1.037 -2.072 -7.317 1.00 96.38 341 ASP A C 1
ATOM 2652 O O . ASP A 1 341 ? 0.618 -3.226 -7.201 1.00 96.38 341 ASP A O 1
ATOM 2656 N N . ASP A 1 342 ? 0.230 -1.007 -7.237 1.00 96.12 342 ASP A N 1
ATOM 2657 C CA . ASP A 1 342 ? -1.206 -1.103 -6.949 1.00 96.12 342 ASP A CA 1
ATOM 2658 C C . ASP A 1 342 ? -1.977 -1.742 -8.112 1.00 96.12 342 ASP A C 1
ATOM 2660 O O . ASP A 1 342 ? -2.779 -2.650 -7.900 1.00 96.12 342 ASP A O 1
ATOM 2664 N N . GLU A 1 343 ? -1.708 -1.326 -9.354 1.00 95.75 343 GLU A N 1
ATOM 2665 C CA . GLU A 1 343 ? -2.408 -1.862 -10.528 1.00 95.75 343 GLU A CA 1
ATOM 2666 C C . GLU A 1 343 ? -2.066 -3.337 -10.788 1.00 95.75 343 GLU A C 1
ATOM 2668 O O . GLU A 1 343 ? -2.959 -4.109 -11.149 1.00 95.75 343 GLU A O 1
ATOM 2673 N N . ASP A 1 344 ? -0.824 -3.766 -10.527 1.00 97.38 344 ASP A N 1
ATOM 2674 C CA . ASP A 1 344 ? -0.456 -5.187 -10.538 1.00 97.38 344 ASP A CA 1
ATOM 2675 C C . ASP A 1 344 ? -1.258 -5.989 -9.496 1.00 97.38 344 ASP A C 1
ATOM 2677 O O . ASP A 1 344 ? -1.887 -7.003 -9.828 1.00 97.38 344 ASP A O 1
ATOM 2681 N N . LEU A 1 345 ? -1.303 -5.520 -8.243 1.00 97.81 345 LEU A N 1
ATOM 2682 C CA . LEU A 1 345 ? -2.077 -6.169 -7.184 1.00 97.81 345 LEU A CA 1
ATOM 2683 C C . LEU A 1 345 ? -3.566 -6.252 -7.548 1.00 97.81 345 LEU A C 1
ATOM 2685 O O . LEU A 1 345 ? -4.173 -7.324 -7.453 1.00 97.81 345 LEU A O 1
ATOM 2689 N N . TYR A 1 346 ? -4.155 -5.148 -8.008 1.00 97.19 346 TYR A N 1
ATOM 2690 C CA . TYR A 1 346 ? -5.566 -5.082 -8.383 1.00 97.19 346 TYR A CA 1
ATOM 2691 C C . TYR A 1 346 ? -5.882 -5.989 -9.574 1.00 97.19 346 TYR A C 1
ATOM 2693 O O . TYR A 1 346 ? -6.930 -6.638 -9.593 1.00 97.19 346 TYR A O 1
ATOM 2701 N N . ALA A 1 347 ? -4.991 -6.087 -10.565 1.00 96.81 347 ALA A N 1
ATOM 2702 C CA . ALA A 1 347 ? -5.145 -7.015 -11.682 1.00 96.81 347 ALA A CA 1
ATOM 2703 C C . ALA A 1 347 ? -5.154 -8.477 -11.213 1.00 96.81 347 ALA A C 1
ATOM 2705 O O . ALA A 1 347 ? -5.988 -9.269 -11.670 1.00 96.81 347 ALA A O 1
ATOM 2706 N N . ARG A 1 348 ? -4.288 -8.837 -10.257 1.00 97.31 348 ARG A N 1
ATOM 2707 C CA . ARG A 1 348 ? -4.242 -10.191 -9.687 1.00 97.31 348 ARG A CA 1
ATOM 2708 C C . ARG A 1 348 ? -5.463 -10.500 -8.822 1.00 97.31 348 ARG A C 1
ATOM 2710 O O . ARG A 1 348 ? -6.021 -11.588 -8.968 1.00 97.31 348 ARG A O 1
ATOM 2717 N N . LEU A 1 349 ? -5.929 -9.556 -7.999 1.00 97.06 349 LEU A N 1
ATOM 2718 C CA . LEU A 1 349 ? -7.183 -9.691 -7.240 1.00 97.06 349 LEU A CA 1
ATOM 2719 C C . LEU A 1 349 ? -8.378 -9.904 -8.179 1.00 97.06 349 LEU A C 1
ATOM 2721 O O . LEU A 1 349 ? -9.138 -10.854 -7.984 1.00 97.06 349 LEU A O 1
ATOM 2725 N N . LYS A 1 350 ? -8.490 -9.118 -9.258 1.00 97.31 350 LYS A N 1
ATOM 2726 C CA . LYS A 1 350 ? -9.528 -9.311 -10.289 1.00 97.31 350 LYS A CA 1
ATOM 2727 C C . LYS A 1 350 ? -9.449 -10.683 -10.946 1.00 97.31 350 LYS A C 1
ATOM 2729 O O . LYS A 1 350 ? -10.448 -11.386 -11.058 1.00 97.31 350 LYS A O 1
ATOM 2734 N N . SER A 1 351 ? -8.240 -11.109 -11.299 1.00 96.12 351 SER A N 1
ATOM 2735 C CA . SER A 1 351 ? -7.992 -12.432 -11.882 1.00 96.12 351 SER A CA 1
ATOM 2736 C C . SER A 1 351 ? -8.308 -13.585 -10.915 1.00 96.12 351 SER A C 1
ATOM 2738 O O . SER A 1 351 ? -8.428 -14.726 -11.350 1.00 96.12 351 SER A O 1
ATOM 2740 N N . SER A 1 352 ? -8.447 -13.310 -9.611 1.00 94.38 352 SER A N 1
ATOM 2741 C CA . SER A 1 352 ? -8.899 -14.281 -8.602 1.00 94.38 352 SER A CA 1
ATOM 2742 C C . SER A 1 352 ? -10.428 -14.379 -8.462 1.00 94.38 352 SER A C 1
ATOM 2744 O O . SER A 1 352 ? -10.914 -15.170 -7.651 1.00 94.38 352 SER A O 1
ATOM 2746 N N . GLY A 1 353 ? -11.183 -13.612 -9.260 1.00 95.12 353 GLY A N 1
ATOM 2747 C CA . GLY A 1 353 ? -12.648 -13.590 -9.254 1.00 95.12 353 GLY A CA 1
ATOM 2748 C C . GLY A 1 353 ? -13.273 -12.477 -8.410 1.00 95.12 353 GLY A C 1
ATOM 2749 O O . GLY A 1 353 ? -14.470 -12.545 -8.153 1.00 95.12 353 GLY A O 1
ATOM 2750 N N . LEU A 1 354 ? -12.496 -11.479 -7.971 1.00 96.75 354 LEU A N 1
ATOM 2751 C CA . LEU A 1 354 ? -13.019 -10.326 -7.232 1.00 96.75 354 LEU A CA 1
ATOM 2752 C C . LEU A 1 354 ? -13.339 -9.155 -8.163 1.00 96.75 354 LEU A C 1
ATOM 2754 O O . LEU A 1 354 ? -12.594 -8.849 -9.091 1.00 96.75 354 LEU A O 1
ATOM 2758 N N . GLU A 1 355 ? -14.406 -8.431 -7.864 1.00 97.38 355 GLU A N 1
ATOM 2759 C CA . GLU A 1 355 ? -14.703 -7.148 -8.491 1.00 97.38 355 GLU A CA 1
ATOM 2760 C C . GLU A 1 355 ? -13.909 -6.014 -7.809 1.00 97.38 355 GLU A C 1
ATOM 2762 O O . GLU A 1 355 ? -13.901 -5.914 -6.581 1.00 97.38 355 GLU A O 1
ATOM 2767 N N . ARG A 1 356 ? -13.259 -5.132 -8.585 1.00 97.56 356 ARG A N 1
ATOM 2768 C CA . ARG A 1 356 ? -12.728 -3.858 -8.061 1.00 97.56 356 ARG A CA 1
ATOM 2769 C C . ARG A 1 356 ? -13.865 -2.847 -8.042 1.00 97.56 356 ARG A C 1
ATOM 2771 O O . ARG A 1 356 ? -14.344 -2.462 -9.105 1.00 97.56 356 ARG A O 1
ATOM 2778 N N . ARG A 1 357 ? -14.246 -2.381 -6.858 1.00 98.00 357 ARG A N 1
ATOM 2779 C CA . ARG A 1 357 ? -15.191 -1.276 -6.677 1.00 98.00 357 ARG A CA 1
ATOM 2780 C C . ARG A 1 357 ? -14.438 -0.014 -6.251 1.00 98.00 357 ARG A C 1
ATOM 2782 O O . ARG A 1 357 ? -13.438 -0.115 -5.537 1.00 98.00 357 ARG A O 1
ATOM 2789 N N . PRO A 1 358 ? -14.869 1.179 -6.675 1.00 97.38 358 PRO A N 1
ATOM 2790 C CA . PRO A 1 358 ? -14.218 2.402 -6.239 1.00 97.38 358 PRO A CA 1
ATOM 2791 C C . PRO A 1 358 ? -14.524 2.680 -4.766 1.00 97.38 358 PRO A C 1
ATOM 2793 O O . PRO A 1 358 ? -15.642 2.455 -4.298 1.00 97.38 358 PRO A O 1
ATOM 2796 N N . LEU A 1 359 ? -13.538 3.203 -4.037 1.00 97.69 359 LEU A N 1
ATOM 2797 C CA . LEU A 1 359 ? -13.789 3.839 -2.746 1.00 97.69 359 LEU A CA 1
ATOM 2798 C C . LEU A 1 359 ? -14.702 5.058 -2.930 1.00 97.69 359 LEU A C 1
ATOM 2800 O O . LEU A 1 359 ? -14.708 5.713 -3.967 1.00 97.69 359 LEU A O 1
ATOM 2804 N N . ASN A 1 360 ? -15.457 5.404 -1.898 1.00 97.19 360 ASN A N 1
ATOM 2805 C CA . ASN A 1 360 ? -16.244 6.619 -1.835 1.00 97.19 360 ASN A CA 1
ATOM 2806 C C . ASN A 1 360 ? -15.317 7.791 -1.500 1.00 97.19 360 ASN A C 1
ATOM 2808 O O . ASN A 1 360 ? -14.934 7.987 -0.346 1.00 97.19 360 ASN A O 1
ATOM 2812 N N . TYR A 1 361 ? -15.005 8.596 -2.514 1.00 95.38 361 TYR A N 1
ATOM 2813 C CA . TYR A 1 361 ? -14.109 9.753 -2.426 1.00 95.38 361 TYR A CA 1
ATOM 2814 C C . TYR A 1 361 ? -14.609 10.841 -1.464 1.00 95.38 361 TYR A C 1
ATOM 2816 O O . TYR A 1 361 ? -13.847 11.708 -1.059 1.00 95.38 361 TYR A O 1
ATOM 2824 N N . SER A 1 362 ? -15.879 10.823 -1.050 1.00 96.25 362 SER A N 1
ATOM 2825 C CA . SER A 1 362 ? -16.385 11.736 -0.012 1.00 96.25 362 SER A CA 1
ATOM 2826 C C . SER A 1 362 ? -16.027 11.295 1.415 1.00 96.25 362 SER A C 1
ATOM 2828 O O . SER A 1 362 ? -16.307 12.023 2.363 1.00 96.25 362 SER A O 1
ATOM 2830 N N . LEU A 1 363 ? -15.438 10.107 1.587 1.00 97.19 363 LEU A N 1
ATOM 2831 C CA . LEU A 1 363 ? -15.069 9.532 2.886 1.00 97.19 363 LEU A CA 1
ATOM 2832 C C . LEU A 1 363 ? -13.553 9.394 3.074 1.00 97.19 363 LEU A C 1
ATOM 2834 O O . LEU A 1 363 ? -13.123 8.873 4.101 1.00 97.19 363 LEU A O 1
ATOM 2838 N N . ILE A 1 364 ? -12.752 9.843 2.108 1.00 97.25 364 ILE A N 1
ATOM 2839 C CA . ILE A 1 364 ? -11.291 9.794 2.142 1.00 97.25 364 ILE A CA 1
ATOM 2840 C C . ILE A 1 364 ? -10.715 11.058 1.502 1.00 97.25 364 ILE A C 1
ATOM 2842 O O . ILE A 1 364 ? -11.229 11.547 0.502 1.00 97.25 364 ILE A O 1
ATOM 2846 N N . ALA A 1 365 ? -9.647 11.591 2.083 1.00 95.56 365 ALA A N 1
ATOM 2847 C CA . ALA A 1 365 ? -8.953 12.771 1.596 1.00 95.56 365 ALA A CA 1
ATOM 2848 C C . ALA A 1 365 ? -7.438 12.576 1.691 1.00 95.56 365 ALA A C 1
ATOM 2850 O O . ALA A 1 365 ? -6.928 12.071 2.689 1.00 95.56 365 ALA A O 1
ATOM 2851 N N . HIS A 1 366 ? -6.718 13.031 0.669 1.00 94.00 366 HIS A N 1
ATOM 2852 C CA . HIS A 1 366 ? -5.263 13.143 0.700 1.00 94.00 366 HIS A CA 1
ATOM 2853 C C . HIS A 1 366 ? -4.848 14.495 1.289 1.00 94.00 366 HIS A C 1
ATOM 2855 O O . HIS A 1 366 ? -5.378 15.538 0.896 1.00 94.00 366 HIS A O 1
ATOM 2861 N N . LEU A 1 367 ? -3.890 14.482 2.211 1.00 90.88 367 LEU A N 1
ATOM 2862 C CA . LEU A 1 367 ? -3.255 15.661 2.779 1.00 90.88 367 LEU A CA 1
ATOM 2863 C C . LEU A 1 367 ? -2.238 16.224 1.787 1.00 90.88 367 LEU A C 1
ATOM 2865 O O . LEU A 1 367 ? -1.192 15.606 1.588 1.00 90.88 367 LEU A O 1
ATOM 2869 N N . PRO A 1 368 ? -2.487 17.412 1.205 1.00 86.25 368 PRO A N 1
ATOM 2870 C CA . PRO A 1 368 ? -1.574 17.975 0.227 1.00 86.25 368 PRO A CA 1
ATOM 2871 C C . PRO A 1 368 ? -0.182 18.181 0.826 1.00 86.25 368 PRO A C 1
ATOM 2873 O O . PRO A 1 368 ? -0.019 18.802 1.879 1.00 86.25 368 PRO A O 1
ATOM 2876 N N . HIS A 1 369 ? 0.822 17.706 0.107 1.00 80.75 369 HIS A N 1
ATOM 2877 C CA . HIS A 1 369 ? 2.228 17.982 0.355 1.00 80.75 369 HIS A CA 1
ATOM 2878 C C . HIS A 1 369 ? 2.923 18.195 -0.992 1.00 80.75 369 HIS A C 1
ATOM 2880 O O . HIS A 1 369 ? 2.357 17.899 -2.043 1.00 80.75 369 HIS A O 1
ATOM 2886 N N . SER A 1 370 ? 4.145 18.722 -0.980 1.00 74.62 370 SER A N 1
ATOM 2887 C CA . SER A 1 370 ? 4.862 18.997 -2.224 1.00 74.62 370 SER A CA 1
ATOM 2888 C C . SER A 1 370 ? 5.317 17.704 -2.922 1.00 74.62 370 SER A C 1
ATOM 2890 O O . SER A 1 370 ? 5.487 16.663 -2.274 1.00 74.62 370 SER A O 1
ATOM 2892 N N . ASP A 1 371 ? 5.511 17.753 -4.242 1.00 70.81 371 ASP A N 1
ATOM 2893 C CA . ASP A 1 371 ? 5.958 16.596 -5.031 1.00 70.81 371 ASP A CA 1
ATOM 2894 C C . ASP A 1 371 ? 7.391 16.173 -4.688 1.00 70.81 371 ASP A C 1
ATOM 2896 O O . ASP A 1 371 ? 7.740 14.999 -4.814 1.00 70.81 371 ASP A O 1
ATOM 2900 N N . GLU A 1 372 ? 8.220 17.083 -4.168 1.00 69.94 372 GLU A N 1
ATOM 2901 C CA . GLU A 1 372 ? 9.567 16.759 -3.688 1.00 69.94 372 GLU A CA 1
ATOM 2902 C C . GLU A 1 372 ? 9.527 15.716 -2.566 1.00 69.94 372 GLU A C 1
ATOM 2904 O O . GLU A 1 372 ? 10.408 14.863 -2.489 1.00 69.94 372 GLU A O 1
ATOM 2909 N N . ALA A 1 373 ? 8.468 15.709 -1.749 1.00 64.38 373 ALA A N 1
ATOM 2910 C CA . ALA A 1 373 ? 8.269 14.686 -0.725 1.00 64.38 373 ALA A CA 1
ATOM 2911 C C . ALA A 1 373 ? 7.967 13.294 -1.319 1.00 64.38 373 ALA A C 1
ATOM 2913 O O . ALA A 1 373 ? 8.054 12.288 -0.609 1.00 64.38 373 ALA A O 1
ATOM 2914 N N . ARG A 1 374 ? 7.607 13.211 -2.609 1.00 65.75 374 ARG A N 1
ATOM 2915 C CA . ARG A 1 374 ? 7.363 11.970 -3.374 1.00 65.75 374 ARG A CA 1
ATOM 2916 C C . ARG A 1 374 ? 8.564 11.525 -4.194 1.00 65.75 374 ARG A C 1
ATOM 2918 O O . ARG A 1 374 ? 8.546 10.411 -4.712 1.00 65.75 374 ARG A O 1
ATOM 2925 N N . ALA A 1 375 ? 9.590 12.363 -4.320 1.00 64.06 375 ALA A N 1
ATOM 2926 C CA . ALA A 1 375 ? 10.740 12.061 -5.149 1.00 64.06 375 ALA A CA 1
ATOM 2927 C C . ALA A 1 375 ? 11.483 10.827 -4.615 1.00 64.06 375 ALA A C 1
ATOM 2929 O O . ALA A 1 375 ? 12.084 10.841 -3.540 1.00 64.06 375 ALA A O 1
ATOM 2930 N N . GLN A 1 376 ? 11.480 9.749 -5.396 1.00 77.88 376 GLN A N 1
ATOM 2931 C CA . GLN A 1 376 ? 12.366 8.618 -5.167 1.00 77.88 376 GLN A CA 1
ATOM 2932 C C . GLN A 1 376 ? 13.667 8.847 -5.934 1.00 77.88 376 GLN A C 1
ATOM 2934 O O . GLN A 1 376 ? 13.663 9.155 -7.128 1.00 77.88 376 GLN A O 1
ATOM 2939 N N . LYS A 1 377 ? 14.805 8.666 -5.256 1.00 76.62 377 LYS A N 1
ATOM 2940 C CA . LYS A 1 377 ? 16.125 8.784 -5.885 1.00 76.62 377 LYS A CA 1
ATOM 2941 C C . LYS A 1 377 ? 16.200 7.878 -7.120 1.00 76.62 377 LYS A C 1
ATOM 2943 O O . LYS A 1 377 ? 16.027 6.669 -7.012 1.00 76.62 377 LYS A O 1
ATOM 2948 N N . GLY A 1 378 ? 16.493 8.472 -8.276 1.00 74.94 378 GLY A N 1
ATOM 2949 C CA . GLY A 1 378 ? 16.625 7.758 -9.550 1.00 74.94 378 GLY A CA 1
ATOM 2950 C C . GLY A 1 378 ? 15.347 7.670 -10.392 1.00 74.94 378 GLY A C 1
ATOM 2951 O O . GLY A 1 378 ? 15.427 7.181 -11.514 1.00 74.94 378 GLY A O 1
ATOM 2952 N N . VAL A 1 379 ? 14.207 8.178 -9.910 1.00 79.38 379 VAL A N 1
ATOM 2953 C CA . VAL A 1 379 ? 12.969 8.300 -10.696 1.00 79.38 379 VAL A CA 1
ATOM 2954 C C . VAL A 1 379 ? 12.818 9.750 -11.152 1.00 79.38 379 VAL A C 1
ATOM 2956 O O . VAL A 1 379 ? 12.617 10.641 -10.335 1.00 79.38 379 VAL A O 1
ATOM 2959 N N . GLN A 1 380 ? 12.957 9.994 -12.457 1.00 76.62 380 GLN A N 1
ATOM 2960 C CA . GLN A 1 380 ? 12.840 11.340 -13.043 1.00 76.62 380 GLN A CA 1
ATOM 2961 C C . GLN A 1 380 ? 11.477 11.582 -13.697 1.00 76.62 380 GLN A C 1
ATOM 2963 O O . GLN A 1 380 ? 10.924 12.670 -13.585 1.00 76.62 380 GLN A O 1
ATOM 2968 N N . PHE A 1 381 ? 10.927 10.560 -14.354 1.00 86.62 381 PHE A N 1
ATOM 2969 C CA . PHE A 1 381 ? 9.653 10.630 -15.060 1.00 86.62 381 PHE A CA 1
ATOM 2970 C C . PHE A 1 381 ? 8.728 9.561 -14.490 1.00 86.62 381 PHE A C 1
ATOM 2972 O O . PHE A 1 381 ? 8.885 8.379 -14.786 1.00 86.62 381 PHE A O 1
ATOM 2979 N N . VAL A 1 382 ? 7.791 9.978 -13.636 1.00 87.50 382 VAL A N 1
ATOM 2980 C CA . VAL A 1 382 ? 6.902 9.061 -12.905 1.00 87.50 382 VAL A CA 1
ATOM 2981 C C . VAL A 1 382 ? 6.152 8.130 -13.858 1.00 87.50 382 VAL A C 1
ATOM 2983 O O . VAL A 1 382 ? 6.191 6.920 -13.665 1.00 87.50 382 VAL A O 1
ATOM 2986 N N . GLN A 1 383 ? 5.544 8.675 -14.915 1.00 90.81 383 GLN A N 1
ATOM 2987 C CA . GLN A 1 383 ? 4.781 7.873 -15.873 1.00 90.81 383 GLN A CA 1
ATOM 2988 C C . GLN A 1 383 ? 5.663 6.862 -16.622 1.00 90.81 383 GLN A C 1
ATOM 2990 O O . GLN A 1 383 ? 5.326 5.687 -16.681 1.00 90.81 383 GLN A O 1
ATOM 2995 N N . VAL A 1 384 ? 6.841 7.285 -17.094 1.00 93.56 384 VAL A N 1
ATOM 2996 C CA . VAL A 1 384 ? 7.816 6.391 -17.749 1.00 93.56 384 VAL A CA 1
ATOM 2997 C C . VAL A 1 384 ? 8.219 5.256 -16.808 1.00 93.56 384 VAL A C 1
ATOM 2999 O O . VAL A 1 384 ? 8.333 4.114 -17.230 1.00 93.56 384 VAL A O 1
ATOM 3002 N N . GLN A 1 385 ? 8.422 5.542 -15.519 1.00 94.75 385 GLN A N 1
ATOM 3003 C CA . GLN A 1 385 ? 8.788 4.518 -14.542 1.00 94.75 385 GLN A CA 1
ATOM 3004 C C . GLN A 1 385 ? 7.643 3.525 -14.275 1.00 94.75 385 GLN A C 1
ATOM 3006 O O . GLN A 1 385 ? 7.916 2.334 -14.110 1.00 94.75 385 GLN A O 1
ATOM 3011 N N . VAL A 1 386 ? 6.389 3.994 -14.270 1.00 94.25 386 VAL A N 1
ATOM 3012 C CA . VAL A 1 386 ? 5.187 3.147 -14.173 1.00 94.25 386 VAL A CA 1
ATOM 3013 C C . VAL A 1 386 ? 5.102 2.210 -15.380 1.00 94.25 386 VAL A C 1
ATOM 3015 O O . VAL A 1 386 ? 5.013 0.994 -15.206 1.00 94.25 386 VAL A O 1
ATOM 3018 N N . ASP A 1 387 ? 5.197 2.754 -16.595 1.00 96.88 387 ASP A N 1
ATOM 3019 C CA . ASP A 1 387 ? 5.157 1.965 -17.831 1.00 96.88 387 ASP A CA 1
ATOM 3020 C C . ASP A 1 387 ? 6.330 0.989 -17.934 1.00 96.88 387 ASP A C 1
ATOM 3022 O O . ASP A 1 387 ? 6.161 -0.158 -18.349 1.00 96.88 387 ASP A O 1
ATOM 3026 N N . PHE A 1 388 ? 7.505 1.398 -17.465 1.00 97.19 388 PHE A N 1
ATOM 3027 C CA . PHE A 1 388 ? 8.675 0.538 -17.435 1.00 97.19 388 PHE A CA 1
ATOM 3028 C C . PHE A 1 388 ? 8.472 -0.666 -16.512 1.00 97.19 388 PHE A C 1
ATOM 3030 O O . PHE A 1 388 ? 8.724 -1.797 -16.924 1.00 97.19 388 PHE A O 1
ATOM 3037 N N . ASN A 1 389 ? 7.960 -0.457 -15.294 1.00 97.56 389 ASN A N 1
ATOM 3038 C CA . ASN A 1 389 ? 7.658 -1.553 -14.369 1.00 97.56 389 ASN A CA 1
ATOM 3039 C C . ASN A 1 389 ? 6.610 -2.515 -14.952 1.00 97.56 389 ASN A C 1
ATOM 3041 O O . ASN A 1 389 ? 6.808 -3.731 -14.889 1.00 97.56 389 ASN A O 1
ATOM 3045 N N . ARG A 1 390 ? 5.555 -1.983 -15.588 1.00 97.75 390 ARG A N 1
ATOM 3046 C CA . ARG A 1 390 ? 4.549 -2.777 -16.310 1.00 97.75 390 ARG A CA 1
ATOM 3047 C C . ARG A 1 390 ? 5.184 -3.673 -17.369 1.00 97.75 390 ARG A C 1
ATOM 3049 O O . ARG A 1 390 ? 4.983 -4.885 -17.357 1.00 97.75 390 ARG A O 1
ATOM 3056 N N . LEU A 1 391 ? 5.970 -3.083 -18.269 1.00 98.06 391 LEU A N 1
ATOM 3057 C CA . LEU A 1 391 ? 6.571 -3.790 -19.401 1.00 98.06 391 LEU A CA 1
ATOM 3058 C C . LEU A 1 391 ? 7.576 -4.860 -18.964 1.00 98.06 391 LEU A C 1
ATOM 3060 O O . LEU A 1 391 ? 7.672 -5.897 -19.617 1.00 98.06 391 LEU A O 1
ATOM 3064 N N . LEU A 1 392 ? 8.320 -4.637 -17.875 1.00 97.94 392 LEU A N 1
ATOM 3065 C CA . LEU A 1 392 ? 9.208 -5.661 -17.318 1.00 97.94 392 LEU A CA 1
ATOM 3066 C C . LEU A 1 392 ? 8.410 -6.829 -16.722 1.00 97.94 392 LEU A C 1
ATOM 3068 O O . LEU A 1 392 ? 8.764 -7.986 -16.950 1.00 97.94 392 LEU A O 1
ATOM 3072 N N . LEU A 1 393 ? 7.321 -6.552 -16.000 1.00 96.56 393 LEU A N 1
ATOM 3073 C CA . LEU A 1 393 ? 6.472 -7.598 -15.423 1.00 96.56 393 LEU A CA 1
ATOM 3074 C C . LEU A 1 393 ? 5.790 -8.467 -16.476 1.00 96.56 393 LEU A C 1
ATOM 3076 O O . LEU A 1 393 ? 5.698 -9.673 -16.281 1.00 96.56 393 LEU A O 1
ATOM 3080 N N . GLU A 1 394 ? 5.405 -7.903 -17.622 1.00 96.06 394 GLU A N 1
ATOM 3081 C CA . GLU A 1 394 ? 4.875 -8.671 -18.761 1.00 96.06 394 GLU A CA 1
ATOM 3082 C C . GLU A 1 394 ? 5.858 -9.732 -19.295 1.00 96.06 394 GLU A C 1
ATOM 3084 O O . GLU A 1 394 ? 5.456 -10.635 -20.030 1.00 96.06 394 GLU A O 1
ATOM 3089 N N . LYS A 1 395 ? 7.153 -9.632 -18.961 1.00 96.44 395 LYS A N 1
ATOM 3090 C CA . LYS A 1 395 ? 8.192 -10.603 -19.351 1.00 96.44 395 LYS A CA 1
ATOM 3091 C C . LYS A 1 395 ? 8.487 -11.643 -18.276 1.00 96.44 395 LYS A C 1
ATOM 3093 O O . LYS A 1 395 ? 9.315 -12.522 -18.507 1.00 96.44 395 LYS A O 1
ATOM 3098 N N . LEU A 1 396 ? 7.847 -11.547 -17.116 1.00 94.75 396 LEU A N 1
ATOM 3099 C CA . LEU A 1 396 ? 8.063 -12.438 -15.986 1.00 94.75 396 LEU A CA 1
ATOM 3100 C C . LEU A 1 396 ? 6.789 -13.234 -15.679 1.00 94.75 396 LEU A C 1
ATOM 3102 O O . LEU A 1 396 ? 5.682 -12.760 -15.930 1.00 94.75 396 LEU A O 1
ATOM 3106 N N . PRO A 1 397 ? 6.907 -14.434 -15.085 1.00 93.38 397 PRO A N 1
ATOM 3107 C CA . PRO A 1 397 ? 5.744 -15.126 -14.550 1.00 93.38 397 PRO A CA 1
ATOM 3108 C C . PRO A 1 397 ? 5.048 -14.273 -13.480 1.00 93.38 397 PRO A C 1
ATOM 3110 O O . PRO A 1 397 ? 5.699 -13.507 -12.750 1.00 93.38 397 PRO A O 1
ATOM 3113 N N . ALA A 1 398 ? 3.727 -14.424 -13.375 1.00 91.00 398 ALA A N 1
ATOM 3114 C CA . ALA A 1 398 ? 2.925 -13.695 -12.402 1.00 91.00 398 ALA A CA 1
ATOM 3115 C C . ALA A 1 398 ? 3.380 -14.013 -10.972 1.00 91.00 398 ALA A C 1
ATOM 3117 O O . ALA A 1 398 ? 3.664 -15.165 -10.652 1.00 91.00 398 ALA A O 1
ATOM 3118 N N . TRP A 1 399 ? 3.399 -13.001 -10.098 1.00 92.75 399 TRP A N 1
ATOM 3119 C CA . TRP A 1 399 ? 3.883 -13.107 -8.713 1.00 92.75 399 TRP A CA 1
ATOM 3120 C C . TRP A 1 399 ? 3.302 -14.300 -7.939 1.00 92.75 399 TRP A C 1
ATOM 3122 O O . TRP A 1 399 ? 4.013 -15.017 -7.234 1.00 92.75 399 TRP A O 1
ATOM 3132 N N . LYS A 1 400 ? 2.000 -14.554 -8.124 1.00 85.00 400 LYS A N 1
ATOM 3133 C CA . LYS A 1 400 ? 1.293 -15.665 -7.478 1.00 85.00 400 LYS A CA 1
ATOM 3134 C C . LYS A 1 400 ? 1.817 -17.052 -7.883 1.00 85.00 400 LYS A C 1
ATOM 3136 O O . LYS A 1 400 ? 1.770 -17.957 -7.059 1.00 85.00 400 LYS A O 1
ATOM 3141 N N . ASP A 1 401 ? 2.377 -17.188 -9.084 1.00 85.25 401 ASP A N 1
ATOM 3142 C CA . ASP A 1 401 ? 2.741 -18.469 -9.700 1.00 85.25 401 ASP A CA 1
ATOM 3143 C C . ASP A 1 401 ? 4.244 -18.795 -9.566 1.00 85.25 401 ASP A C 1
ATOM 3145 O O . ASP A 1 401 ? 4.697 -19.854 -10.000 1.00 85.25 401 ASP A O 1
ATOM 3149 N N . VAL A 1 402 ? 5.047 -17.908 -8.963 1.00 81.00 402 VAL A N 1
ATOM 3150 C CA . VAL A 1 402 ? 6.500 -18.109 -8.854 1.00 81.00 402 VAL A CA 1
ATOM 3151 C C . VAL A 1 402 ? 6.857 -18.948 -7.625 1.00 81.00 402 VAL A C 1
ATOM 3153 O O . VAL A 1 402 ? 6.967 -18.413 -6.521 1.00 81.00 402 VAL A O 1
ATOM 3156 N N . ALA A 1 403 ? 7.062 -20.255 -7.801 1.00 70.81 403 ALA A N 1
ATOM 3157 C CA . ALA A 1 403 ? 7.436 -21.162 -6.708 1.00 70.81 403 ALA A CA 1
ATOM 3158 C C . ALA A 1 403 ? 8.775 -20.779 -6.042 1.00 70.81 403 ALA A C 1
ATOM 3160 O O . ALA A 1 403 ? 8.889 -20.814 -4.818 1.00 70.81 403 ALA A O 1
ATOM 3161 N N . ASP A 1 404 ? 9.751 -20.329 -6.837 1.00 68.31 404 ASP A N 1
ATOM 3162 C CA . ASP A 1 404 ? 11.132 -20.116 -6.379 1.00 68.31 404 ASP A CA 1
ATOM 3163 C C . ASP A 1 404 ? 11.423 -18.698 -5.869 1.00 68.31 404 ASP A C 1
ATOM 3165 O O . ASP A 1 404 ? 12.506 -18.431 -5.345 1.00 68.31 404 ASP A O 1
ATOM 3169 N N . VAL A 1 405 ? 10.471 -17.764 -5.987 1.00 71.88 405 VAL A N 1
ATOM 3170 C CA . VAL A 1 405 ? 10.647 -16.416 -5.435 1.00 71.88 405 VAL A CA 1
ATOM 3171 C C . VAL A 1 405 ? 9.978 -16.349 -4.070 1.00 71.88 405 VAL A C 1
ATOM 3173 O O . VAL A 1 405 ? 8.751 -16.323 -3.932 1.00 71.88 405 VAL A O 1
ATOM 3176 N N . SER A 1 406 ? 10.824 -16.342 -3.042 1.00 75.69 406 SER A N 1
ATOM 3177 C CA . SER A 1 406 ? 10.405 -16.116 -1.663 1.00 75.69 406 SER A CA 1
ATOM 3178 C C . SER A 1 406 ? 10.137 -14.625 -1.446 1.00 75.69 406 SER A C 1
ATOM 3180 O O . SER A 1 406 ? 11.031 -13.825 -1.726 1.00 75.69 406 SER A O 1
ATOM 3182 N N . PRO A 1 407 ? 8.963 -14.236 -0.912 1.00 87.56 407 PRO A N 1
ATOM 3183 C CA . PRO A 1 407 ? 8.737 -12.888 -0.402 1.00 87.56 407 PRO A CA 1
ATOM 3184 C C . PRO A 1 407 ? 9.791 -12.514 0.643 1.00 87.56 407 PRO A C 1
ATOM 3186 O O . PRO A 1 407 ? 10.438 -13.387 1.232 1.00 87.56 407 PRO A O 1
ATOM 3189 N N . SER A 1 408 ? 9.933 -11.220 0.918 1.00 92.69 408 SER A N 1
ATOM 3190 C CA . SER A 1 408 ? 10.864 -10.723 1.924 1.00 92.69 408 SER A CA 1
ATOM 3191 C C . SER A 1 408 ? 10.590 -11.390 3.262 1.00 92.69 408 SER A C 1
ATOM 3193 O O . SER A 1 408 ? 9.444 -11.458 3.728 1.00 92.69 408 SER A O 1
ATOM 3195 N N . ARG A 1 409 ? 11.663 -11.859 3.892 1.00 91.44 409 ARG A N 1
ATOM 3196 C CA . ARG A 1 409 ? 11.656 -12.354 5.268 1.00 91.44 409 ARG A CA 1
ATOM 3197 C C . ARG A 1 409 ? 12.419 -11.378 6.136 1.00 91.44 409 ARG A C 1
ATOM 3199 O O . ARG A 1 409 ? 13.325 -10.684 5.666 1.00 91.44 409 ARG A O 1
ATOM 3206 N N . TYR A 1 410 ? 12.002 -11.312 7.387 1.00 91.69 410 TYR A N 1
ATOM 3207 C CA . TYR A 1 410 ? 12.511 -10.353 8.340 1.00 91.69 410 TYR A CA 1
ATOM 3208 C C . TYR A 1 410 ? 12.975 -11.096 9.590 1.00 91.69 410 TYR A C 1
ATOM 3210 O O . TYR A 1 410 ? 12.366 -12.075 10.011 1.00 91.69 410 TYR A O 1
ATOM 3218 N N . ALA A 1 411 ? 14.080 -10.642 10.165 1.00 90.56 411 ALA A N 1
ATOM 3219 C CA . ALA A 1 411 ? 14.587 -11.114 11.442 1.00 90.56 411 ALA A CA 1
ATOM 3220 C C . ALA A 1 411 ? 14.485 -9.981 12.460 1.00 90.56 411 ALA A C 1
ATOM 3222 O O . ALA A 1 411 ? 14.781 -8.829 12.136 1.00 90.56 411 ALA A O 1
ATOM 3223 N N . LEU A 1 412 ? 14.076 -10.304 13.684 1.00 89.88 412 LEU A N 1
ATOM 3224 C CA . LEU A 1 412 ? 14.089 -9.354 14.789 1.00 89.88 412 LEU A CA 1
ATOM 3225 C C . LEU A 1 412 ? 15.541 -8.986 15.127 1.00 89.88 412 LEU A C 1
ATOM 3227 O O . LEU A 1 412 ? 16.385 -9.866 15.279 1.00 89.88 412 LEU A O 1
ATOM 3231 N N . VAL A 1 413 ? 15.828 -7.691 15.238 1.00 89.25 413 VAL A N 1
ATOM 3232 C CA . VAL A 1 413 ? 17.160 -7.162 15.592 1.00 89.25 413 VAL A CA 1
ATOM 3233 C C . VAL A 1 413 ? 17.135 -6.225 16.797 1.00 89.25 413 VAL A C 1
ATOM 3235 O O . VAL A 1 413 ? 18.186 -5.889 17.333 1.00 89.25 413 VAL A O 1
ATOM 3238 N N . GLY A 1 414 ? 15.951 -5.812 17.246 1.00 79.25 414 GLY A N 1
ATOM 3239 C CA . GLY A 1 414 ? 15.770 -4.961 18.416 1.00 79.25 414 GLY A CA 1
ATOM 3240 C C . GLY A 1 414 ? 14.310 -4.925 18.861 1.00 79.25 414 GLY A C 1
ATOM 3241 O O . GLY A 1 414 ? 13.415 -5.250 18.083 1.00 79.25 414 GLY A O 1
ATOM 3242 N N . GLY A 1 415 ? 14.084 -4.540 20.118 1.00 66.81 415 GLY A N 1
ATOM 3243 C CA . GLY A 1 415 ? 12.799 -4.692 20.806 1.00 66.81 415 GLY A CA 1
ATOM 3244 C C . GLY A 1 415 ? 12.843 -5.910 21.729 1.00 66.81 415 GLY A C 1
ATOM 3245 O O . GLY A 1 415 ? 12.597 -7.035 21.303 1.00 66.81 415 GLY A O 1
ATOM 3246 N N . GLY A 1 416 ? 13.251 -5.688 22.984 1.00 44.75 416 GLY A N 1
ATOM 3247 C CA . GLY A 1 416 ? 13.174 -6.697 24.046 1.00 44.75 416 GLY A CA 1
ATOM 3248 C C . GLY A 1 416 ? 11.727 -6.918 24.495 1.00 44.75 416 GLY A C 1
ATOM 3249 O O . GLY A 1 416 ? 10.822 -6.303 23.953 1.00 44.75 416 GLY A O 1
ATOM 3250 N N . ALA A 1 417 ? 11.509 -7.765 25.501 1.00 40.75 417 ALA A N 1
ATOM 3251 C CA . ALA A 1 417 ? 10.210 -8.242 26.006 1.00 40.75 417 ALA A CA 1
ATOM 3252 C C . ALA A 1 417 ? 9.158 -7.181 26.448 1.00 40.75 417 ALA A C 1
ATOM 3254 O O . ALA A 1 417 ? 8.149 -7.549 27.039 1.00 40.75 417 ALA A O 1
ATOM 3255 N N . SER A 1 418 ? 9.370 -5.892 26.173 1.00 41.00 418 SER A N 1
ATOM 3256 C CA . SER A 1 418 ? 8.421 -4.787 26.348 1.00 41.00 418 SER A CA 1
ATOM 3257 C C . SER A 1 418 ? 7.996 -4.266 24.968 1.00 41.00 418 SER A C 1
ATOM 3259 O O . SER A 1 418 ? 8.847 -3.974 24.124 1.00 41.00 418 SER A O 1
ATOM 3261 N N . ALA A 1 419 ? 6.688 -4.190 24.709 1.00 47.53 419 ALA A N 1
ATOM 3262 C CA . ALA A 1 419 ? 6.097 -4.115 23.373 1.00 47.53 419 ALA A CA 1
ATOM 3263 C C . ALA A 1 419 ? 6.142 -2.716 22.717 1.00 47.53 419 ALA A C 1
ATOM 3265 O O . ALA A 1 419 ? 5.300 -2.391 21.879 1.00 47.53 419 ALA A O 1
ATOM 3266 N N . GLU A 1 420 ? 7.131 -1.880 23.055 1.00 54.47 420 GLU A N 1
ATOM 3267 C CA . GLU A 1 420 ? 7.135 -0.464 22.665 1.00 54.47 420 GLU A CA 1
ATOM 3268 C C . GLU A 1 420 ? 7.454 -0.187 21.177 1.00 54.47 420 GLU A C 1
ATOM 3270 O O . GLU A 1 420 ? 7.051 0.853 20.662 1.00 54.47 420 GLU A O 1
ATOM 3275 N N . ALA A 1 421 ? 8.138 -1.095 20.471 1.00 72.94 421 ALA A N 1
ATOM 3276 C CA . ALA A 1 421 ? 8.281 -1.161 19.005 1.00 72.94 421 ALA A CA 1
ATOM 3277 C C . ALA A 1 421 ? 9.240 -2.309 18.654 1.00 72.94 421 ALA A C 1
ATOM 3279 O O . ALA A 1 421 ? 10.286 -2.452 19.289 1.00 72.94 421 ALA A O 1
ATOM 3280 N N . ALA A 1 422 ? 8.935 -3.104 17.626 1.00 86.12 422 ALA A N 1
ATOM 3281 C CA . ALA A 1 422 ? 9.882 -4.103 17.123 1.00 86.12 422 ALA A CA 1
ATOM 3282 C C . ALA A 1 422 ? 10.763 -3.498 16.022 1.00 86.12 422 ALA A C 1
ATOM 3284 O O . ALA A 1 422 ? 10.246 -2.864 15.102 1.00 86.12 422 ALA A O 1
ATOM 3285 N N . SER A 1 423 ? 12.072 -3.736 16.076 1.00 90.00 423 SER A N 1
ATOM 3286 C CA . SER A 1 423 ? 13.000 -3.444 14.979 1.00 90.00 423 SER A CA 1
ATOM 3287 C C . SER A 1 423 ? 13.359 -4.735 14.257 1.00 90.00 423 SER A C 1
ATOM 3289 O O . SER A 1 423 ? 13.807 -5.704 14.872 1.00 90.00 423 SER A O 1
ATOM 3291 N N . VAL A 1 424 ? 13.202 -4.743 12.938 1.00 93.62 424 VAL A N 1
ATOM 3292 C CA . VAL A 1 424 ? 13.468 -5.899 12.083 1.00 93.62 424 VAL A CA 1
ATOM 3293 C C . VAL A 1 424 ? 14.455 -5.556 10.973 1.00 93.62 424 VAL A C 1
ATOM 3295 O O . VAL A 1 424 ? 14.505 -4.427 10.497 1.00 93.62 424 VAL A O 1
ATOM 3298 N N . VAL A 1 425 ? 15.217 -6.542 10.508 1.00 94.88 425 VAL A N 1
ATOM 3299 C CA . VAL A 1 425 ? 16.053 -6.440 9.305 1.00 94.88 425 VAL A CA 1
ATOM 3300 C C . VAL A 1 425 ? 15.575 -7.449 8.273 1.00 94.88 425 VAL A C 1
ATOM 3302 O O . VAL A 1 425 ? 15.243 -8.581 8.619 1.00 94.88 425 VAL A O 1
ATOM 3305 N N . ALA A 1 426 ? 15.543 -7.068 6.998 1.00 93.06 426 ALA A N 1
ATOM 3306 C CA . ALA A 1 426 ? 15.269 -8.030 5.939 1.00 93.06 426 ALA A CA 1
ATOM 3307 C C . ALA A 1 426 ? 16.471 -8.971 5.761 1.00 93.06 426 ALA A C 1
ATOM 3309 O O . ALA A 1 426 ? 17.557 -8.518 5.400 1.00 93.06 426 ALA A O 1
ATOM 3310 N N . ASN A 1 427 ? 16.281 -10.269 5.999 1.00 91.81 427 ASN A N 1
ATOM 3311 C CA . ASN A 1 427 ? 17.309 -11.295 5.784 1.00 91.81 427 ASN A CA 1
ATOM 3312 C C . ASN A 1 427 ? 17.151 -12.012 4.433 1.00 91.81 427 ASN A C 1
ATOM 3314 O O . ASN A 1 427 ? 18.118 -12.558 3.911 1.00 91.81 427 ASN A O 1
ATOM 3318 N N . VAL A 1 428 ? 15.955 -11.964 3.841 1.00 91.81 428 VAL A N 1
ATOM 3319 C CA . VAL A 1 428 ? 15.683 -12.400 2.467 1.00 91.81 428 VAL A CA 1
ATOM 3320 C C . VAL A 1 428 ? 15.013 -11.251 1.729 1.00 91.81 428 VAL A C 1
ATOM 3322 O O . VAL A 1 428 ? 14.106 -10.614 2.267 1.00 91.81 428 VAL A O 1
ATOM 3325 N N . ARG A 1 429 ? 15.459 -10.988 0.498 1.00 92.44 429 ARG A N 1
ATOM 3326 C CA . ARG A 1 429 ? 14.893 -9.978 -0.401 1.00 92.44 429 ARG A CA 1
ATOM 3327 C C . ARG A 1 429 ? 14.744 -10.584 -1.798 1.00 92.44 429 ARG A C 1
ATOM 3329 O O . ARG A 1 429 ? 15.718 -11.157 -2.290 1.00 92.44 429 ARG A O 1
ATOM 3336 N N . PRO A 1 430 ? 13.584 -10.441 -2.454 1.00 92.62 430 PRO A N 1
ATOM 3337 C CA . PRO A 1 430 ? 13.470 -10.709 -3.880 1.00 92.62 430 PRO A CA 1
ATOM 3338 C C . PRO A 1 430 ? 14.440 -9.839 -4.681 1.00 92.62 430 PRO A C 1
ATOM 3340 O O . PRO A 1 430 ? 14.721 -8.694 -4.313 1.00 92.62 430 PRO A O 1
ATOM 3343 N N . LEU A 1 431 ? 14.926 -10.375 -5.798 1.00 94.19 431 LEU A N 1
ATOM 3344 C CA . LEU A 1 431 ? 15.618 -9.573 -6.801 1.00 94.19 431 LEU A CA 1
ATOM 3345 C C . LEU A 1 431 ? 14.635 -8.582 -7.434 1.00 94.19 431 LEU A C 1
ATOM 3347 O O . LEU A 1 431 ? 13.458 -8.898 -7.623 1.00 94.19 431 LEU A O 1
ATOM 3351 N N . ASP A 1 432 ? 15.122 -7.391 -7.770 1.00 94.62 432 ASP A N 1
ATOM 3352 C CA . ASP A 1 432 ? 14.328 -6.406 -8.497 1.00 94.62 432 ASP A CA 1
ATOM 3353 C C . ASP A 1 432 ? 14.074 -6.845 -9.953 1.00 94.62 432 ASP A C 1
ATOM 3355 O O . ASP A 1 432 ? 14.803 -7.672 -10.507 1.00 94.62 432 ASP A O 1
ATOM 3359 N N . LEU A 1 433 ? 13.063 -6.255 -10.599 1.00 95.75 433 LEU A N 1
ATOM 3360 C CA . LEU A 1 433 ? 12.684 -6.575 -11.985 1.00 95.75 433 LEU A CA 1
ATOM 3361 C C . LEU A 1 433 ? 13.852 -6.534 -12.986 1.00 95.75 433 LEU A C 1
ATOM 3363 O O . LEU A 1 433 ? 13.904 -7.349 -13.905 1.00 95.75 433 LEU A O 1
ATOM 3367 N N . ARG A 1 434 ? 14.797 -5.600 -12.830 1.00 95.12 434 ARG A N 1
ATOM 3368 C CA . ARG A 1 434 ? 15.930 -5.430 -13.757 1.00 95.12 434 ARG A CA 1
ATOM 3369 C C . ARG A 1 434 ? 16.988 -6.501 -13.529 1.00 95.12 434 ARG A C 1
ATOM 3371 O O . ARG A 1 434 ? 17.668 -6.900 -14.462 1.00 95.12 434 ARG A O 1
ATOM 3378 N N . SER A 1 435 ? 17.120 -6.985 -12.303 1.00 95.81 435 SER A N 1
ATOM 3379 C CA . SER A 1 435 ? 18.028 -8.084 -11.972 1.00 95.81 435 SER A CA 1
ATOM 3380 C C . SER A 1 435 ? 17.537 -9.443 -12.492 1.00 95.81 435 SER A C 1
ATOM 3382 O O . SER A 1 435 ? 18.317 -10.390 -12.559 1.00 95.81 435 SER A O 1
ATOM 3384 N N . LEU A 1 436 ? 16.262 -9.543 -12.884 1.00 94.88 436 LEU A N 1
ATOM 3385 C CA . LEU A 1 436 ? 15.621 -10.780 -13.347 1.00 94.88 436 LEU A CA 1
ATOM 3386 C C . LEU A 1 436 ? 15.560 -10.930 -14.874 1.00 94.88 436 LEU A C 1
ATOM 3388 O O . LEU A 1 436 ? 15.141 -11.979 -15.361 1.00 94.88 436 LEU A O 1
ATOM 3392 N N . LEU A 1 437 ? 15.940 -9.902 -15.636 1.00 96.25 437 LEU A N 1
ATOM 3393 C CA . LEU A 1 437 ? 15.752 -9.867 -17.087 1.00 96.25 437 LEU A CA 1
ATOM 3394 C C . LEU A 1 437 ? 17.067 -9.612 -17.843 1.00 96.25 437 LEU A C 1
ATOM 3396 O O . LEU A 1 437 ? 17.970 -8.949 -17.331 1.00 96.25 437 LEU A O 1
ATOM 3400 N N . PRO A 1 438 ? 17.197 -10.102 -19.092 1.00 97.69 438 PRO A N 1
ATOM 3401 C CA . PRO A 1 438 ? 18.333 -9.770 -19.945 1.00 97.69 438 PRO A CA 1
ATOM 3402 C C . PRO A 1 438 ? 18.442 -8.262 -20.203 1.00 97.69 438 PRO A C 1
ATOM 3404 O O . PRO A 1 438 ? 17.437 -7.563 -20.342 1.00 97.69 438 PRO A O 1
ATOM 3407 N N . ARG A 1 439 ? 19.675 -7.762 -20.352 1.00 97.50 439 ARG A N 1
ATOM 3408 C CA . ARG A 1 439 ? 19.944 -6.328 -20.578 1.00 97.50 439 ARG A CA 1
ATOM 3409 C C . ARG A 1 439 ? 19.219 -5.753 -21.796 1.00 97.50 439 ARG A C 1
ATOM 3411 O O . ARG A 1 439 ? 18.767 -4.614 -21.727 1.00 97.50 439 ARG A O 1
ATOM 3418 N N . ASP A 1 440 ? 19.103 -6.516 -22.882 1.00 98.00 440 ASP A N 1
ATOM 3419 C CA . ASP A 1 440 ? 18.396 -6.064 -24.085 1.00 98.00 440 ASP A CA 1
ATOM 3420 C C . ASP A 1 440 ? 16.896 -5.886 -23.820 1.00 98.00 440 ASP A C 1
ATOM 3422 O O . ASP A 1 440 ? 16.357 -4.830 -24.129 1.00 98.00 440 ASP A O 1
ATOM 3426 N N . THR A 1 441 ? 16.254 -6.829 -23.121 1.00 97.88 441 THR A N 1
ATOM 3427 C CA . THR A 1 441 ? 14.847 -6.711 -22.703 1.00 97.88 441 THR A CA 1
ATOM 3428 C C . THR A 1 441 ? 14.603 -5.456 -21.868 1.00 97.88 441 THR A C 1
ATOM 3430 O O . THR A 1 441 ? 13.625 -4.742 -22.078 1.00 97.88 441 THR A O 1
ATOM 3433 N N . ILE A 1 442 ? 15.511 -5.161 -20.934 1.00 97.56 442 ILE A N 1
ATOM 3434 C CA . ILE A 1 442 ? 15.436 -3.969 -20.079 1.00 97.56 442 ILE A CA 1
ATOM 3435 C C . ILE A 1 442 ? 15.570 -2.697 -20.920 1.00 97.56 442 ILE A C 1
ATOM 3437 O O . ILE A 1 442 ? 14.803 -1.753 -20.740 1.00 97.56 442 ILE A O 1
ATOM 3441 N N . ARG A 1 443 ? 16.533 -2.659 -21.848 1.00 97.31 443 ARG A N 1
ATOM 3442 C CA . ARG A 1 443 ? 16.733 -1.515 -22.746 1.00 97.31 443 ARG A CA 1
ATOM 3443 C C . ARG A 1 443 ? 15.502 -1.277 -23.617 1.00 97.31 443 ARG A C 1
ATOM 3445 O O . ARG A 1 443 ? 15.089 -0.130 -23.762 1.00 97.31 443 ARG A O 1
ATOM 3452 N N . ASP A 1 444 ? 14.932 -2.336 -24.174 1.00 97.94 444 ASP A N 1
ATOM 3453 C CA . ASP A 1 444 ? 13.799 -2.246 -25.089 1.00 97.94 444 ASP A CA 1
ATOM 3454 C C . ASP A 1 444 ? 12.527 -1.799 -24.346 1.00 97.94 444 ASP A C 1
ATOM 3456 O O . ASP A 1 444 ? 11.817 -0.914 -24.822 1.00 97.94 444 ASP A O 1
ATOM 3460 N N . ALA A 1 445 ? 12.286 -2.313 -23.133 1.00 97.38 445 ALA A N 1
ATOM 3461 C CA . ALA A 1 445 ? 11.197 -1.848 -22.271 1.00 97.38 445 ALA A CA 1
ATOM 3462 C C . ALA A 1 445 ? 11.357 -0.368 -21.883 1.00 97.38 445 ALA A C 1
ATOM 3464 O O . ALA A 1 445 ? 10.387 0.388 -21.920 1.00 97.38 445 ALA A O 1
ATOM 3465 N N . TRP A 1 446 ? 12.578 0.072 -21.557 1.00 96.12 446 TRP A N 1
ATOM 3466 C CA . TRP A 1 446 ? 12.853 1.480 -21.262 1.00 96.12 446 TRP A CA 1
ATOM 3467 C C . TRP A 1 446 ? 12.611 2.376 -22.481 1.00 96.12 446 TRP A C 1
ATOM 3469 O O . TRP A 1 446 ? 11.992 3.427 -22.355 1.00 96.12 446 TRP A O 1
ATOM 3479 N N . ALA A 1 447 ? 13.061 1.952 -23.666 1.00 96.50 447 ALA A N 1
ATOM 3480 C CA . ALA A 1 447 ? 12.859 2.691 -24.909 1.00 96.50 447 ALA A CA 1
ATOM 3481 C C . ALA A 1 447 ? 11.379 2.814 -25.295 1.00 96.50 447 ALA A C 1
ATOM 3483 O O . ALA A 1 447 ? 10.998 3.840 -25.839 1.00 96.50 447 ALA A O 1
ATOM 3484 N N . LEU A 1 448 ? 10.562 1.797 -25.005 1.00 97.06 448 LEU A N 1
ATOM 3485 C CA . LEU A 1 448 ? 9.116 1.828 -25.239 1.00 97.06 448 LEU A CA 1
ATOM 3486 C C . LEU A 1 448 ? 8.356 2.682 -24.210 1.00 97.06 448 LEU A C 1
ATOM 3488 O O . LEU A 1 448 ? 7.249 3.130 -24.489 1.00 97.06 448 LEU A O 1
ATOM 3492 N N . SER A 1 449 ? 8.929 2.876 -23.019 1.00 95.38 449 SER A N 1
ATOM 3493 C CA . SER A 1 449 ? 8.320 3.687 -21.955 1.00 95.38 449 SER A CA 1
ATOM 3494 C C . SER A 1 449 ? 8.519 5.194 -22.156 1.00 95.38 449 SER A C 1
ATOM 3496 O O . SER A 1 449 ? 7.797 5.981 -21.546 1.00 95.38 449 SER A O 1
ATOM 3498 N N . LEU A 1 450 ? 9.531 5.590 -22.939 1.00 92.56 450 LEU A N 1
ATOM 3499 C CA . LEU A 1 450 ? 9.838 6.975 -23.322 1.00 92.56 450 LEU A CA 1
ATOM 3500 C C . LEU A 1 450 ? 9.010 7.406 -24.532 1.00 92.56 450 LEU A C 1
ATOM 3502 O O . LEU A 1 450 ? 8.598 8.589 -24.537 1.00 92.56 450 LEU A O 1
#

InterPro domains:
  IPR027791 Galactosyltransferase, C-terminal [PF02709] (313-358)
  IPR029044 Nucleotide-diphospho-sugar transferases [G3DSA:3.90.550.10] (168-380)
  IPR029044 Nucleotide-diphospho-sugar transferases [SSF53448] (175-382)

Mean predicted aligned error: 16.9 Å

Nearest PDB structures (foldseek):
  6nqt-assembly3_F  TM=6.225E-01  e=3.275E-08  Homo sapiens
  6nqt-assembly1_A  TM=6.589E-01  e=2.789E-07  Homo sapiens
  6nqt-assembly3_E-2  TM=6.056E-01  e=8.201E-08  Homo sapiens
  8hoj-assembly1_A  TM=4.980E-01  e=8.520E-01  Scutellaria baicalensis

Radius of gyration: 30.93 Å; Cα contacts (8 Å, |Δi|>4): 572; chains: 1; bounding box: 72×79×104 Å

Secondary structure (DSSP, 8-state):
-----------TTTHHHHHTTS-HHHHHHHHIIIIIHHHHHHHHHHHHTT-HHHHHHHHHHHHHHHHHHHHHHHHHHHTTS------------------------------------------------HHHHHHHHHHTT-S---------------THHHHT--TTTS---SS--EEEEEEESS--TTHHHHHHHHHTSTTEEEEEEEEES-SS-HHHHHHHTT--S----TTS-EEEEEEEES--S--HHHHHHHHHHH--SSEEEE--TTEEE-TTHHHHS---B-TTS-BSEEEE--GGG-SSGGGGGGTT-EEEEHHHHHHTTSS-TT--SSSSHHHHHHHHHHHTTPEEEE--TTSEEE----GGGG--TT---HHHHHHHHHHHHTTS--GGG-TT-PPPEEEEEE--SS-S-EEEEEEE-PPPTTTTS-HHHHHHHHHHH-

Sequence (450 aa):
GGLNGTGGHFSQSKERRGWWQRTREQQLLWVRELVLKPVFAVLHAARHRRNAYTSALLSLALLLVISSQLSVSLSSSHARTSKTTSTTSNAHRSQTDSSTAASAAESYSSLLNSPVVPPMFECARNSWNSRDDFKSLLTLNHQRFPTSHTATTTQQLDLDLVSNANPADSPAQSGGGVSVIAACRNRVGSLSRLLHNWLLIPEVREVVLVDWASETPIAATLKASGFSAETESGVHGCVRLVRVENESSWVLSRAYNLAARLARYESLLRLDCDHAVSDKIVKAHVLELDAKGRSSAFYAGDYSLARSENEVHINGAMFVRTVDFWRVRGYDERIQTYGWDDEDLYARLKSSGLERRPLNYSLIAHLPHSDEARAQKGVQFVQVQVDFNRLLLEKLPAWKDVADVSPSRYALVGGGASAEAASVVANVRPLDLRSLLPRDTIRDAWALSL

pLDDT: mean 72.63, std 25.05, range [25.02, 98.62]

Solvent-accessible surface area (backbone atoms only — not comparable to full-atom values): 27386 Å² total; per-residue (Å²): 134,88,83,84,89,79,90,78,85,80,72,74,72,62,65,63,60,55,61,78,72,50,52,72,68,57,51,50,51,46,46,46,62,73,51,46,47,58,51,50,54,50,53,54,58,42,62,75,65,76,46,70,67,61,57,52,53,52,52,53,52,50,52,52,54,54,51,54,56,52,54,57,53,58,61,58,60,67,75,72,77,82,90,85,86,89,82,89,84,84,90,82,88,84,88,82,88,81,89,89,90,86,90,91,82,91,90,89,87,85,87,88,82,88,87,92,84,86,92,80,78,89,72,78,88,70,85,82,50,78,71,57,56,54,46,50,53,54,63,72,66,73,85,79,86,88,85,90,88,86,88,83,82,94,75,69,77,69,64,66,63,51,60,75,59,58,71,83,72,55,76,48,47,95,56,83,37,25,18,34,28,30,48,41,58,77,53,63,91,53,30,65,64,36,51,56,44,55,46,60,18,83,58,30,54,29,36,29,37,26,33,52,38,28,89,66,60,57,66,62,57,34,48,76,67,73,43,51,39,70,52,81,55,95,82,51,34,39,43,47,47,35,34,36,51,94,47,93,67,79,38,66,28,54,42,49,43,51,20,60,57,72,46,48,30,44,23,36,37,36,39,53,60,42,48,44,49,36,59,54,46,64,78,75,58,72,72,55,61,47,101,84,71,43,58,54,43,33,32,26,36,50,52,90,72,39,91,45,85,63,43,41,67,38,37,78,29,35,39,39,44,42,69,58,43,45,73,40,60,44,41,51,50,33,51,56,60,72,53,47,52,65,61,53,38,52,52,45,43,39,75,72,68,30,43,84,40,72,54,65,68,92,34,47,45,51,59,89,71,65,68,74,84,67,61,49,93,92,63,88,48,67,66,36,41,21,46,26,47,48,51,52,49,76,76,45,83,56,71,67,75,44,85,86,63,59,71,68,32,36,41,84,76,43,62,67,104,58,76,65,41,42,29,27,33,72,79,39,72,50,65,39,59,72,79,76,48,58,72,67,62,52,51,52,33,48,62,72,33,107

Organism: NCBI:txid708628